Protein AF-A0ABD1EI54-F1 (afdb_monomer)

Radius of gyration: 34.81 Å; Cα contacts (8 Å, |Δi|>4): 728; chains: 1; bounding box: 84×80×94 Å

Sequence (709 aa):
MENNLILDKIFELINTTSKLADLDFRTILNAIIKLLNEQHARDSKSCKNILHILTKVFTSLNQADESLFSKALNLICKDGTPFSVKPILTNLHSLYLKLTGRTASQVAIMKIFFKMAMHPDQSASVFVEHLYHSVLYSTELDGKTYGSEKYSNVLFTDEFDYDLLVLKWKKLIKYQHVSHVINNYQHREPGHSILLNSLLNYVQYKEYEALTSYITANIAHICMCDFSYHILDSYKRILQNRTDFPQADLRKFRIIHTNLWNMLIKQLCPVSCVKSFLELVRILRNILGLPNDDAHKENLLTYVSECAYRSLRQNHISVGSIMHLTELCVTFKKLPPNQIILYFEQILEQPENITLLQAQYQETLIQLISFFGTIAMLDRQKIPVAIKLFDKALTASDVTVQITTIKIYYSFCTEIIQEFDEIIKFCFRHITGDHLVLTRVCLTILEELIHNNYVLLNAEDFIRFIRHLASSSLHIFMRHLLNERFLISNKHDVGRFYVTTLVYMSGYQKLDNYPITGEFFKNINDHPNELMNLLFNAVQVKTKFNILKEICLILDLFVQGKCTLDDDFFVLFHYFLYTFKVMSEKMAFTYKESFYNQVIRSIDKQIFSKDPKYKGLSIYGDYDSDVKQCTMSLLTLVSFIQEQEEGHLIAVLDTVICWIDHIKPELIHYIQYENCKDFQLPLKKLNQIYQTNKQQLEEFLNNCKRTTI

Solvent-accessible surface area (backbone atoms only — not comparable to full-atom values): 39943 Å² total; per-residue (Å²): 136,79,87,54,66,64,58,52,50,51,52,52,58,48,60,75,65,76,56,89,88,71,76,54,66,66,54,57,53,51,52,52,40,47,49,43,73,72,80,40,52,84,41,66,70,58,37,53,54,51,50,53,52,50,52,56,54,57,76,72,48,97,77,73,68,48,69,61,49,32,52,41,55,51,48,59,52,64,75,58,48,31,70,69,47,55,87,47,44,70,60,53,51,54,47,43,62,74,36,68,91,41,65,66,48,33,50,44,53,48,52,51,48,51,52,30,34,68,41,93,53,80,52,8,53,60,38,43,52,49,53,54,49,41,46,68,39,64,47,77,55,97,93,41,81,43,57,19,59,74,41,22,53,62,49,70,32,94,93,41,73,42,66,67,51,52,60,72,40,57,86,74,67,49,71,70,55,56,52,51,48,60,77,70,58,47,93,88,41,62,19,52,27,52,49,53,34,57,54,52,76,78,39,95,52,57,86,46,66,69,58,51,54,50,45,64,76,39,42,75,61,46,46,54,38,76,60,31,35,33,48,41,47,37,48,42,52,25,55,69,63,47,92,83,80,62,76,78,53,53,56,54,47,50,53,47,42,54,49,50,53,51,31,60,70,67,63,53,43,36,64,85,25,51,61,37,49,54,55,36,39,55,52,44,34,62,75,68,69,54,78,86,56,64,68,58,53,51,49,44,48,49,51,39,46,51,48,30,49,49,25,65,72,67,73,47,76,60,90,53,36,49,50,43,41,36,52,48,28,64,72,65,72,44,83,69,64,65,69,58,55,53,49,54,51,53,48,64,66,37,68,68,51,42,51,44,26,48,74,75,35,46,70,60,44,54,35,52,52,53,32,37,47,51,48,18,73,77,35,70,88,38,40,68,59,28,51,58,48,42,59,57,42,53,69,32,88,43,64,68,52,27,51,51,37,53,52,52,49,50,52,46,20,72,76,73,70,73,66,52,68,69,59,52,54,52,25,67,64,40,47,76,51,87,56,64,70,54,22,52,52,28,49,52,52,49,52,52,35,40,73,71,64,78,45,83,74,51,67,65,58,45,44,68,64,55,53,42,38,16,31,89,91,38,22,72,59,40,54,52,60,35,67,75,49,46,45,75,74,41,30,67,57,51,49,72,37,43,67,55,45,47,38,63,73,29,66,41,70,86,44,86,92,49,79,76,89,72,89,85,75,87,82,85,62,80,35,56,67,60,38,51,46,55,55,58,67,49,34,55,71,71,48,50,50,52,50,48,48,56,49,35,55,55,51,51,34,45,75,68,67,72,55,85,85,51,73,34,45,54,49,32,50,52,53,53,45,48,52,52,25,51,76,43,70,63,70,67,88,79,67,56,82,62,49,64,57,49,49,52,50,35,51,70,62,50,36,74,39,92,58,77,91,48,78,82,49,65,85,56,69,95,43,47,70,57,54,52,50,45,50,52,44,48,48,48,44,50,57,47,26,66,76,75,45,63,93,53,33,56,65,47,48,54,34,48,52,47,41,50,59,59,48,39,56,45,51,28,36,39,41,67,73,68,63,47,63,80,56,56,64,48,55,54,49,52,48,54,54,43,70,76,43,44,66,61,44,54,52,52,56,58,53,56,63,65,75,75,115

Structure (mmCIF, N/CA/C/O backbone):
data_AF-A0ABD1EI54-F1
#
_entry.id   AF-A0ABD1EI54-F1
#
loop_
_atom_site.group_PDB
_atom_site.id
_atom_site.type_symbol
_atom_site.label_atom_id
_atom_site.label_alt_id
_atom_site.label_comp_id
_atom_site.label_asym_id
_atom_site.label_entity_id
_atom_site.label_seq_id
_atom_site.pdbx_PDB_ins_code
_atom_site.Cartn_x
_atom_site.Cartn_y
_atom_site.Cartn_z
_atom_site.occupancy
_atom_site.B_iso_or_equiv
_atom_site.auth_seq_id
_atom_site.auth_comp_id
_atom_site.auth_asym_id
_atom_site.auth_atom_id
_atom_site.pdbx_PDB_model_num
ATOM 1 N N . MET A 1 1 ? 0.433 54.120 8.344 1.00 29.95 1 MET A N 1
ATOM 2 C CA . MET A 1 1 ? 0.928 52.993 9.159 1.00 29.95 1 MET A CA 1
ATOM 3 C C . MET A 1 1 ? -0.268 52.469 9.927 1.00 29.95 1 MET A C 1
ATOM 5 O O . MET A 1 1 ? -0.686 53.112 10.875 1.00 29.95 1 MET A O 1
ATOM 9 N N . GLU A 1 2 ? -0.914 51.421 9.423 1.00 31.06 2 GLU A N 1
ATOM 10 C CA . GLU A 1 2 ? -2.077 50.812 10.081 1.00 31.06 2 GLU A CA 1
ATOM 11 C C . GLU A 1 2 ? -1.593 49.787 11.114 1.00 31.06 2 GLU A C 1
ATOM 13 O O . GLU A 1 2 ? -0.682 49.011 10.815 1.00 31.06 2 GLU A O 1
ATOM 18 N N . ASN A 1 3 ? -2.189 49.799 12.312 1.00 39.50 3 ASN A N 1
ATOM 19 C CA . ASN A 1 3 ? -1.912 48.858 13.401 1.00 39.50 3 ASN A CA 1
ATOM 20 C C . ASN A 1 3 ? -2.059 47.415 12.905 1.00 39.50 3 ASN A C 1
ATOM 22 O O . ASN A 1 3 ? -3.165 46.933 12.645 1.00 39.50 3 ASN A O 1
ATOM 26 N N . ASN A 1 4 ? -0.935 46.719 12.754 1.00 48.03 4 ASN A N 1
ATOM 27 C CA . ASN A 1 4 ? -0.930 45.319 12.371 1.00 48.03 4 ASN A CA 1
ATOM 28 C C . ASN A 1 4 ? -1.078 44.485 13.647 1.00 48.03 4 ASN A C 1
ATOM 30 O O . ASN A 1 4 ? -0.087 44.060 14.230 1.00 48.03 4 ASN A O 1
ATOM 34 N N . LEU A 1 5 ? -2.331 44.241 14.046 1.00 50.09 5 LEU A N 1
ATOM 35 C CA . LEU A 1 5 ? -2.750 43.440 15.212 1.00 50.09 5 LEU A CA 1
ATOM 36 C C . LEU A 1 5 ? -1.990 42.112 15.385 1.00 50.09 5 LEU A C 1
ATOM 38 O O . LEU A 1 5 ? -1.907 41.578 16.486 1.00 50.09 5 LEU A O 1
ATOM 42 N N . ILE A 1 6 ? -1.450 41.557 14.299 1.00 49.84 6 ILE A N 1
ATOM 43 C CA . ILE A 1 6 ? -0.663 40.323 14.308 1.00 49.84 6 ILE A CA 1
ATOM 44 C C . ILE A 1 6 ? 0.765 40.580 14.799 1.00 49.84 6 ILE A C 1
ATOM 46 O O . ILE A 1 6 ? 1.277 39.788 15.580 1.00 49.84 6 ILE A O 1
ATOM 50 N N . LEU A 1 7 ? 1.399 41.680 14.377 1.00 53.28 7 LEU A N 1
ATOM 51 C CA . LEU A 1 7 ? 2.693 42.102 14.919 1.00 53.28 7 LEU A CA 1
ATOM 52 C C . LEU A 1 7 ? 2.553 42.440 16.401 1.00 53.28 7 LEU A C 1
ATOM 54 O O . LEU A 1 7 ? 3.364 41.965 17.186 1.00 53.28 7 LEU A O 1
ATOM 58 N N . ASP A 1 8 ? 1.492 43.150 16.787 1.00 53.66 8 ASP A N 1
ATOM 59 C CA . ASP A 1 8 ? 1.235 43.487 18.190 1.00 53.66 8 ASP A CA 1
ATOM 60 C C . ASP A 1 8 ? 1.046 42.224 19.045 1.00 53.66 8 ASP A C 1
ATOM 62 O O . ASP A 1 8 ? 1.698 42.092 20.074 1.00 53.66 8 ASP A O 1
ATOM 66 N N . LYS A 1 9 ? 0.277 41.229 18.573 1.00 51.72 9 LYS A N 1
ATOM 67 C CA . LYS A 1 9 ? 0.143 39.921 19.247 1.00 51.72 9 LYS A CA 1
ATOM 68 C C . LYS A 1 9 ? 1.442 39.114 19.284 1.00 51.72 9 LYS A C 1
ATOM 70 O O . LYS A 1 9 ? 1.701 38.434 20.273 1.00 51.72 9 LYS A O 1
ATOM 75 N N . ILE A 1 10 ? 2.256 39.152 18.225 1.00 53.81 10 ILE A N 1
ATOM 76 C CA . ILE A 1 10 ? 3.578 38.504 18.207 1.00 53.81 10 ILE A CA 1
ATOM 77 C C . ILE A 1 10 ? 4.484 39.167 19.251 1.00 53.81 10 ILE A C 1
ATOM 79 O O . ILE A 1 10 ? 5.118 38.461 20.029 1.00 53.81 10 ILE A O 1
ATOM 83 N N . PHE A 1 11 ? 4.502 40.499 19.326 1.00 52.19 11 PHE A N 1
ATOM 84 C CA . PHE A 1 11 ? 5.263 41.241 20.332 1.00 52.19 11 PHE A CA 1
ATOM 85 C C . PHE A 1 11 ? 4.722 41.044 21.754 1.00 52.19 11 PHE A C 1
ATOM 87 O O . PHE A 1 11 ? 5.509 40.958 22.688 1.00 52.19 11 PHE A O 1
ATOM 94 N N . GLU A 1 12 ? 3.412 40.894 21.936 1.00 53.75 12 GLU A N 1
ATOM 95 C CA . GLU A 1 12 ? 2.778 40.606 23.228 1.00 53.75 12 GLU A CA 1
ATOM 96 C C . GLU A 1 12 ? 3.109 39.185 23.733 1.00 53.75 12 GLU A C 1
ATOM 98 O O . GLU A 1 12 ? 3.439 38.994 24.907 1.00 53.75 12 GLU A O 1
ATOM 103 N N . LEU A 1 13 ? 3.134 38.194 22.830 1.00 50.53 13 LEU A N 1
ATOM 104 C CA . LEU A 1 13 ? 3.610 36.829 23.101 1.00 50.53 13 LEU A CA 1
ATOM 105 C C . LEU A 1 13 ? 5.122 36.769 23.373 1.00 50.53 13 LEU A C 1
ATOM 107 O O . LEU A 1 13 ? 5.574 35.988 24.206 1.00 50.53 13 LEU A O 1
ATOM 111 N N . ILE A 1 14 ? 5.913 37.611 22.706 1.00 50.38 14 ILE A N 1
ATOM 112 C CA . ILE A 1 14 ? 7.349 37.762 22.980 1.00 50.38 14 ILE A CA 1
ATOM 113 C C . ILE A 1 14 ? 7.562 38.408 24.358 1.00 50.38 14 ILE A C 1
ATOM 115 O O . ILE A 1 14 ? 8.369 37.921 25.152 1.00 50.38 14 ILE A O 1
ATOM 119 N N . ASN A 1 15 ? 6.783 39.440 24.690 1.00 45.88 15 ASN A N 1
ATOM 120 C CA . ASN A 1 15 ? 6.843 40.141 25.974 1.00 45.88 15 ASN A CA 1
ATOM 121 C C . ASN A 1 15 ? 6.469 39.247 27.161 1.00 45.88 15 ASN A C 1
ATOM 123 O O . ASN A 1 15 ? 7.039 39.401 28.236 1.00 45.88 15 ASN A O 1
ATOM 127 N N . THR A 1 16 ? 5.577 38.271 26.977 1.00 48.81 16 THR A N 1
ATOM 128 C CA . THR A 1 16 ? 5.234 37.293 28.027 1.00 48.81 16 THR A CA 1
ATOM 129 C C . THR A 1 16 ? 6.345 36.272 28.298 1.00 48.81 16 THR A C 1
ATOM 131 O O . THR A 1 16 ? 6.349 35.652 29.358 1.00 48.81 16 THR A O 1
ATOM 134 N N . THR A 1 17 ? 7.315 36.114 27.388 1.00 50.97 17 THR A N 1
ATOM 135 C CA . THR A 1 17 ? 8.450 35.177 27.543 1.00 50.97 17 THR A CA 1
ATOM 136 C C . THR A 1 17 ? 9.728 35.799 28.129 1.00 50.97 17 THR A C 1
ATOM 138 O O . THR A 1 17 ? 10.689 35.077 28.394 1.00 50.97 17 THR A O 1
ATOM 141 N N . SER A 1 18 ? 9.743 37.112 28.391 1.00 39.44 18 SER A N 1
ATOM 142 C CA . SER A 1 18 ? 10.774 37.825 29.172 1.00 39.44 18 SER A CA 1
ATOM 143 C C . SER A 1 18 ? 12.242 37.599 28.759 1.00 39.44 18 SER A C 1
ATOM 145 O O . SER A 1 18 ? 13.125 37.545 29.616 1.00 39.44 18 SER A O 1
ATOM 147 N N . LYS A 1 19 ? 12.548 37.497 27.458 1.00 40.81 19 LYS A N 1
ATOM 148 C CA . LYS A 1 19 ? 13.931 37.513 26.935 1.00 40.81 19 LYS A CA 1
ATOM 149 C C . LYS A 1 19 ? 14.010 38.330 25.647 1.00 40.81 19 LYS A C 1
ATOM 151 O O . LYS A 1 19 ? 13.779 37.816 24.561 1.00 40.81 19 LYS A O 1
ATOM 156 N N . LEU A 1 20 ? 14.330 39.617 25.780 1.00 40.66 20 LEU A N 1
ATOM 157 C CA . LEU A 1 20 ? 14.353 40.577 24.666 1.00 40.66 20 LEU A CA 1
ATOM 158 C C . LEU A 1 20 ? 15.767 40.946 24.181 1.00 40.66 20 LEU A C 1
ATOM 160 O O . LEU A 1 20 ? 15.897 41.784 23.297 1.00 40.66 20 LEU A O 1
ATOM 164 N N . ALA A 1 21 ? 16.817 40.310 24.712 1.00 38.44 21 ALA A N 1
ATOM 165 C CA . ALA A 1 21 ? 18.198 40.555 24.279 1.00 38.44 21 ALA A CA 1
ATOM 166 C C . ALA A 1 21 ? 18.764 39.488 23.318 1.00 38.44 21 ALA A C 1
ATOM 168 O O . ALA A 1 21 ? 19.710 39.792 22.607 1.00 38.44 21 ALA A O 1
ATOM 169 N N . ASP A 1 22 ? 18.145 38.304 23.223 1.00 43.97 22 ASP A N 1
ATOM 170 C CA . ASP A 1 22 ? 18.532 37.221 22.302 1.00 43.97 22 ASP A CA 1
ATOM 171 C C . ASP A 1 22 ? 17.271 36.514 21.776 1.00 43.97 22 ASP A C 1
ATOM 173 O O . ASP A 1 22 ? 16.883 35.438 22.239 1.00 43.97 22 ASP A O 1
ATOM 177 N N . LEU A 1 23 ? 16.557 37.149 20.844 1.00 49.19 23 LEU A N 1
ATOM 178 C CA . LEU A 1 23 ? 15.398 36.529 20.200 1.00 49.19 23 LEU A CA 1
ATOM 179 C C . LEU A 1 23 ? 15.865 35.423 19.242 1.00 49.19 23 LEU A C 1
ATOM 181 O O . LEU A 1 23 ? 16.163 35.680 18.077 1.00 49.19 23 LEU A O 1
ATOM 185 N N . ASP A 1 24 ? 15.898 34.181 19.733 1.00 56.09 24 ASP A N 1
ATOM 186 C CA . ASP A 1 24 ? 16.054 33.000 18.883 1.00 56.09 24 ASP A CA 1
ATOM 187 C C . ASP A 1 24 ? 14.876 32.942 17.899 1.00 56.09 24 ASP A C 1
ATOM 189 O O . ASP A 1 24 ? 13.705 32.879 18.294 1.00 56.09 24 ASP A O 1
ATOM 193 N N . PHE A 1 25 ? 15.187 32.957 16.604 1.00 59.09 25 PHE A N 1
ATOM 194 C CA . PHE A 1 25 ? 14.232 32.876 15.504 1.00 59.09 25 PHE A CA 1
ATOM 195 C C . PHE A 1 25 ? 13.281 31.673 15.627 1.00 59.09 25 PHE A C 1
ATOM 197 O O . PHE A 1 25 ? 12.112 31.743 15.230 1.00 59.09 25 PHE A O 1
ATOM 204 N N . ARG A 1 26 ? 13.743 30.596 16.272 1.00 60.56 26 ARG A N 1
ATOM 205 C CA . ARG A 1 26 ? 12.927 29.433 16.630 1.00 60.56 26 ARG A CA 1
ATOM 206 C C . ARG A 1 26 ? 11.705 29.809 17.474 1.00 60.56 26 ARG A C 1
ATOM 208 O O . ARG A 1 26 ? 10.619 29.271 17.267 1.00 60.56 26 ARG A O 1
ATOM 215 N N . THR A 1 27 ? 11.856 30.768 18.383 1.00 63.72 27 THR A N 1
ATOM 216 C CA . THR A 1 27 ? 10.792 31.269 19.267 1.00 63.72 27 THR A CA 1
ATOM 217 C C . THR A 1 27 ? 9.736 32.045 18.483 1.00 63.72 27 THR A C 1
ATOM 219 O O . THR A 1 27 ? 8.543 31.845 18.707 1.00 63.72 27 THR A O 1
ATOM 222 N N . ILE A 1 28 ? 10.150 32.851 17.499 1.00 64.44 28 ILE A N 1
ATOM 223 C CA . ILE A 1 28 ? 9.237 33.587 16.608 1.00 64.44 28 ILE A CA 1
ATOM 224 C C . ILE A 1 28 ? 8.425 32.607 15.752 1.00 64.44 28 ILE A C 1
ATOM 226 O O . ILE A 1 28 ? 7.206 32.741 15.646 1.00 64.44 28 ILE A O 1
ATOM 230 N N . LEU A 1 29 ? 9.067 31.581 15.185 1.00 65.62 29 LEU A N 1
ATOM 231 C CA . LEU A 1 29 ? 8.363 30.552 14.416 1.00 65.62 29 LEU A CA 1
ATOM 232 C C . LEU A 1 29 ? 7.397 29.738 15.266 1.00 65.62 29 LEU A C 1
ATOM 234 O O . LEU A 1 29 ? 6.267 29.509 14.841 1.00 65.62 29 LEU A O 1
ATOM 238 N N . ASN A 1 30 ? 7.799 29.351 16.475 1.00 67.88 30 ASN A N 1
ATOM 239 C CA . ASN A 1 30 ? 6.918 28.656 17.407 1.00 67.88 30 ASN A CA 1
ATOM 240 C C . ASN A 1 30 ? 5.717 29.521 17.815 1.00 67.88 30 ASN A C 1
ATOM 242 O O . ASN A 1 30 ? 4.599 29.011 17.858 1.00 67.88 30 ASN A O 1
ATOM 246 N N . ALA A 1 31 ? 5.914 30.824 18.040 1.00 66.06 31 ALA A N 1
ATOM 247 C CA . ALA A 1 31 ? 4.827 31.759 18.326 1.00 66.06 31 ALA A CA 1
ATOM 248 C C . ALA A 1 31 ? 3.858 31.890 17.138 1.00 66.06 31 ALA A C 1
ATOM 250 O O . ALA A 1 31 ? 2.645 31.840 17.325 1.00 66.06 31 ALA A O 1
ATOM 251 N N . ILE A 1 32 ? 4.373 31.972 15.907 1.00 67.50 32 ILE A N 1
ATOM 252 C CA . ILE A 1 32 ? 3.544 32.021 14.693 1.00 67.50 32 ILE A CA 1
ATOM 253 C C . ILE A 1 32 ? 2.784 30.703 14.486 1.00 67.50 32 ILE A C 1
ATOM 255 O O . ILE A 1 32 ? 1.589 30.727 14.204 1.00 67.50 32 ILE A O 1
ATOM 259 N N . ILE A 1 33 ? 3.434 29.552 14.676 1.00 68.94 33 ILE A N 1
ATOM 260 C CA . ILE A 1 33 ? 2.795 28.227 14.609 1.00 68.94 33 ILE A CA 1
ATOM 261 C C . ILE A 1 33 ? 1.681 28.111 15.655 1.00 68.94 33 ILE A C 1
ATOM 263 O O . ILE A 1 33 ? 0.596 27.626 15.339 1.00 68.94 33 ILE A O 1
ATOM 267 N N . LYS A 1 34 ? 1.923 28.580 16.883 1.00 68.38 34 LYS A N 1
ATOM 268 C CA . LYS A 1 34 ? 0.927 28.598 17.960 1.00 68.38 34 LYS A CA 1
ATOM 269 C C . LYS A 1 34 ? -0.267 29.493 17.604 1.00 68.38 34 LYS A C 1
ATOM 271 O O . LYS A 1 34 ? -1.403 29.038 17.679 1.00 68.38 34 LYS A O 1
ATOM 276 N N . LEU A 1 35 ? -0.021 30.705 17.100 1.00 64.44 35 LEU A N 1
ATOM 277 C CA . LEU A 1 35 ? -1.067 31.629 16.636 1.00 64.44 35 LEU A CA 1
ATOM 278 C C . LEU A 1 35 ? -1.902 31.057 15.476 1.00 64.44 35 LEU A C 1
ATOM 280 O O . LEU A 1 35 ? -3.123 31.239 15.436 1.00 64.44 35 LEU A O 1
ATOM 284 N N . LEU A 1 36 ? -1.258 30.354 14.541 1.00 64.19 36 LEU A N 1
ATOM 285 C CA . LEU A 1 36 ? -1.931 29.677 13.430 1.00 64.19 36 LEU A CA 1
ATOM 286 C C . LEU A 1 36 ? -2.782 28.491 13.908 1.00 64.19 36 LEU A C 1
ATOM 288 O O . LEU A 1 36 ? -3.868 28.282 13.370 1.00 64.19 36 LEU A O 1
ATOM 292 N N . ASN A 1 37 ? -2.327 27.753 14.926 1.00 63.50 37 ASN A N 1
ATOM 293 C CA . ASN A 1 37 ? -3.060 26.628 15.512 1.00 63.50 37 ASN A CA 1
ATOM 294 C C . ASN A 1 37 ? -4.265 27.057 16.363 1.00 63.50 37 ASN A C 1
ATOM 296 O O . ASN A 1 37 ? -5.268 26.348 16.373 1.00 63.50 37 ASN A O 1
ATOM 300 N N . GLU A 1 38 ? -4.176 28.177 17.085 1.00 55.31 38 GLU A N 1
ATOM 301 C CA . GLU A 1 38 ? -5.147 28.502 18.138 1.00 55.31 38 GLU A CA 1
ATOM 302 C C . GLU A 1 38 ? -6.357 29.324 17.654 1.00 55.31 38 GLU A C 1
ATOM 304 O O . GLU A 1 38 ? -7.447 29.117 18.183 1.00 55.31 38 GLU A O 1
ATOM 309 N N . GLN A 1 39 ? -6.235 30.235 16.667 1.00 53.94 39 GLN A N 1
ATOM 310 C CA . GLN A 1 39 ? -7.359 31.143 16.325 1.00 53.94 39 GLN A CA 1
ATOM 311 C C . GLN A 1 39 ? -7.480 31.627 14.861 1.00 53.94 39 GLN A C 1
ATOM 313 O O . GLN A 1 39 ? -8.539 32.141 14.501 1.00 53.94 39 GLN A O 1
ATOM 318 N N . HIS A 1 40 ? -6.464 31.490 13.995 1.00 50.41 40 HIS A N 1
ATOM 319 C CA . HIS A 1 40 ? -6.407 32.284 12.746 1.00 50.41 40 HIS A CA 1
ATOM 320 C C . HIS A 1 40 ? -6.311 31.512 11.415 1.00 50.41 40 HIS A C 1
ATOM 322 O O . HIS A 1 40 ? -6.346 32.149 10.363 1.00 50.41 40 HIS A O 1
ATOM 328 N N . ALA A 1 41 ? -6.285 30.174 11.413 1.00 48.75 41 ALA A N 1
ATOM 329 C CA . ALA A 1 41 ? -6.205 29.370 10.179 1.00 48.75 41 ALA A CA 1
ATOM 330 C C . ALA A 1 41 ? -7.382 29.566 9.190 1.00 48.75 41 ALA A C 1
ATOM 332 O O . ALA A 1 41 ? -7.276 29.195 8.024 1.00 48.75 41 ALA A O 1
ATOM 333 N N . ARG A 1 42 ? -8.499 30.168 9.630 1.00 48.69 42 ARG A N 1
ATOM 334 C CA . ARG A 1 42 ? -9.724 30.350 8.826 1.00 48.69 42 ARG A CA 1
ATOM 335 C C . ARG A 1 42 ? -9.906 31.749 8.226 1.00 48.69 42 ARG A C 1
ATOM 337 O O . ARG A 1 42 ? -10.824 31.939 7.433 1.00 48.69 42 ARG A O 1
ATOM 344 N N . ASP A 1 43 ? -9.063 32.724 8.576 1.00 60.69 43 ASP A N 1
ATOM 345 C CA . ASP A 1 43 ? -9.151 34.084 8.027 1.00 60.69 43 ASP A CA 1
ATOM 346 C C . ASP A 1 43 ? -8.095 34.320 6.935 1.00 60.69 43 ASP A C 1
ATOM 348 O O . ASP A 1 43 ? -6.897 34.476 7.200 1.00 60.69 43 ASP A O 1
ATOM 352 N N . SER A 1 44 ? -8.566 34.387 5.687 1.00 55.62 44 SER A N 1
ATOM 353 C CA . SER A 1 44 ? -7.738 34.602 4.494 1.00 55.62 44 SER A CA 1
ATOM 354 C C . SER A 1 44 ? -6.913 35.897 4.535 1.00 55.62 44 SER A C 1
ATOM 356 O O . SER A 1 44 ? -5.804 35.924 3.996 1.00 55.62 44 SER A O 1
ATOM 358 N N . LYS A 1 45 ? -7.395 36.961 5.200 1.00 59.88 45 LYS A N 1
ATOM 359 C CA . LYS A 1 45 ? -6.686 38.251 5.287 1.00 59.88 45 LYS A CA 1
ATOM 360 C C . LYS A 1 45 ? -5.521 38.177 6.278 1.00 59.88 45 LYS A C 1
ATOM 362 O O . LYS A 1 45 ? -4.422 38.645 5.972 1.00 59.88 45 LYS A O 1
ATOM 367 N N . SER A 1 46 ? -5.733 37.517 7.415 1.00 61.12 46 SER A N 1
ATOM 368 C CA . SER A 1 46 ? -4.709 37.277 8.439 1.00 61.12 46 SER A CA 1
ATOM 369 C C . SER A 1 46 ? -3.605 36.328 7.952 1.00 61.12 46 SER A C 1
ATOM 371 O O . SER A 1 46 ? -2.421 36.632 8.114 1.00 61.12 46 SER A O 1
ATOM 373 N N . CYS A 1 47 ? -3.960 35.246 7.249 1.00 59.16 47 CYS A N 1
ATOM 374 C CA . CYS A 1 47 ? -2.991 34.319 6.646 1.00 59.16 47 CYS A CA 1
ATOM 375 C C . CYS A 1 47 ? -2.083 35.006 5.608 1.00 59.16 47 CYS A C 1
ATOM 377 O O . CYS A 1 47 ? -0.886 34.726 5.541 1.00 59.16 47 CYS A O 1
ATOM 379 N N . LYS A 1 48 ? -2.628 35.964 4.843 1.00 59.31 48 LYS A N 1
ATOM 380 C CA . LYS A 1 48 ? -1.887 36.756 3.848 1.00 59.31 48 LYS A CA 1
ATOM 381 C C . LYS A 1 48 ? -0.788 37.615 4.482 1.00 59.31 48 LYS A C 1
ATOM 383 O O . LYS A 1 48 ? 0.339 37.656 3.986 1.00 59.31 48 LYS A O 1
ATOM 388 N N . ASN A 1 49 ? -1.113 38.274 5.593 1.00 63.28 49 ASN A N 1
ATOM 389 C CA . ASN A 1 49 ? -0.176 39.115 6.338 1.00 63.28 49 ASN A CA 1
ATOM 390 C C . ASN A 1 49 ? 0.893 38.273 7.049 1.00 63.28 49 ASN A C 1
ATOM 392 O O . ASN A 1 49 ? 2.072 38.621 6.995 1.00 63.28 49 ASN A O 1
ATOM 396 N N . ILE A 1 50 ? 0.504 37.134 7.636 1.00 65.31 50 ILE A N 1
ATOM 397 C CA . ILE A 1 50 ? 1.431 36.179 8.264 1.00 65.31 50 ILE A CA 1
ATOM 398 C C . ILE A 1 50 ? 2.420 35.626 7.232 1.00 65.31 50 ILE A C 1
ATOM 400 O O . ILE A 1 50 ? 3.623 35.607 7.485 1.00 65.31 50 ILE A O 1
ATOM 404 N N . LEU A 1 51 ? 1.951 35.254 6.038 1.00 63.50 51 LEU A N 1
ATOM 405 C CA . LEU A 1 51 ? 2.831 34.775 4.975 1.00 63.50 51 LEU A CA 1
ATOM 406 C C . LEU A 1 51 ? 3.798 35.857 4.477 1.00 63.50 51 LEU A C 1
ATOM 408 O O . LEU A 1 51 ? 4.957 35.550 4.208 1.00 63.50 51 LEU A O 1
ATOM 412 N N . HIS A 1 52 ? 3.361 37.116 4.366 1.00 61.84 52 HIS A N 1
ATOM 413 C CA . HIS A 1 52 ? 4.252 38.220 3.989 1.00 61.84 52 HIS A CA 1
ATOM 414 C C . HIS A 1 52 ? 5.365 38.436 5.026 1.00 61.84 52 HIS A C 1
ATOM 416 O O . HIS A 1 52 ? 6.526 38.611 4.652 1.00 61.84 52 HIS A O 1
ATOM 422 N N . ILE A 1 53 ? 5.021 38.373 6.319 1.00 62.47 53 ILE A N 1
ATOM 423 C CA . ILE A 1 53 ? 5.982 38.467 7.426 1.00 62.47 53 ILE A CA 1
ATOM 424 C C . ILE A 1 53 ? 6.970 37.300 7.360 1.00 62.47 53 ILE A C 1
ATOM 426 O O . ILE A 1 53 ? 8.175 37.532 7.322 1.00 62.47 53 ILE A O 1
ATOM 430 N N . LEU A 1 54 ? 6.483 36.061 7.247 1.00 65.56 54 LEU A N 1
ATOM 431 C CA . LEU A 1 54 ? 7.344 34.882 7.139 1.00 65.56 54 LEU A CA 1
ATOM 432 C C . LEU A 1 54 ? 8.263 34.969 5.918 1.00 65.56 54 LEU A C 1
ATOM 434 O O . LEU A 1 54 ? 9.463 34.771 6.054 1.00 65.56 54 LEU A O 1
ATOM 438 N N . THR A 1 55 ? 7.739 35.350 4.750 1.00 60.19 55 THR A N 1
ATOM 439 C CA . THR A 1 55 ? 8.532 35.494 3.517 1.00 60.19 55 THR A CA 1
ATOM 440 C C . THR A 1 55 ? 9.715 36.441 3.726 1.00 60.19 55 THR A C 1
ATOM 442 O O . THR A 1 55 ? 10.841 36.070 3.408 1.00 60.19 55 THR A O 1
ATOM 445 N N . LYS A 1 56 ? 9.487 37.628 4.310 1.00 60.38 56 LYS A N 1
ATOM 446 C CA . LYS A 1 56 ? 10.563 38.591 4.595 1.00 60.38 56 LYS A CA 1
ATOM 447 C C . LYS A 1 56 ? 11.583 38.035 5.577 1.00 60.38 56 LYS A C 1
ATOM 449 O O . LYS A 1 56 ? 12.780 38.131 5.327 1.00 60.38 56 LYS A O 1
ATOM 454 N N . VAL A 1 57 ? 11.111 37.430 6.663 1.00 61.75 57 VAL A N 1
ATOM 455 C CA . VAL A 1 57 ? 11.996 36.913 7.704 1.00 61.75 57 VAL A CA 1
ATOM 456 C C . VAL A 1 57 ? 12.871 35.771 7.169 1.00 61.75 57 VAL A C 1
ATOM 458 O O . VAL A 1 57 ? 14.076 35.764 7.398 1.00 61.75 57 VAL A O 1
ATOM 461 N N . PHE A 1 58 ? 12.320 34.858 6.368 1.00 60.91 58 PHE A N 1
ATOM 462 C CA . PHE A 1 58 ? 13.080 33.731 5.820 1.00 60.91 58 PHE A CA 1
ATOM 463 C C . PHE A 1 58 ? 14.068 34.113 4.721 1.00 60.91 58 PHE A C 1
ATOM 465 O O . PHE A 1 58 ? 15.131 33.499 4.637 1.00 60.91 58 PHE A O 1
ATOM 472 N N . THR A 1 59 ? 13.766 35.127 3.903 1.00 56.91 59 THR A N 1
ATOM 473 C CA . THR A 1 59 ? 14.731 35.633 2.911 1.00 56.91 59 THR A CA 1
ATOM 474 C C . THR A 1 59 ? 15.934 36.331 3.543 1.00 56.91 59 THR A C 1
ATOM 476 O O . THR A 1 59 ? 16.953 36.490 2.879 1.00 56.91 59 THR A O 1
ATOM 479 N N . SER A 1 60 ? 15.833 36.734 4.812 1.00 54.03 60 SER A N 1
ATOM 480 C CA . SER A 1 60 ? 16.889 37.439 5.544 1.00 54.03 60 SER A CA 1
ATOM 481 C C . SER A 1 60 ? 17.755 36.526 6.423 1.00 54.03 60 SER A C 1
ATOM 483 O O . SER A 1 60 ? 18.702 37.011 7.035 1.00 54.03 60 SER A O 1
ATOM 485 N N . LEU A 1 61 ? 17.460 35.221 6.497 1.00 55.66 61 LEU A N 1
ATOM 486 C CA . LEU A 1 61 ? 18.134 34.285 7.402 1.00 55.66 61 LEU A CA 1
ATOM 487 C C . LEU A 1 61 ? 18.955 33.238 6.648 1.00 55.66 61 LEU A C 1
ATOM 489 O O . LEU A 1 61 ? 18.421 32.456 5.857 1.00 55.66 61 LEU A O 1
ATOM 493 N N . ASN A 1 62 ? 20.254 33.167 6.955 1.00 50.75 62 ASN A N 1
ATOM 494 C CA . ASN A 1 62 ? 21.193 32.215 6.349 1.00 50.75 62 ASN A CA 1
ATOM 495 C C . ASN A 1 62 ? 21.090 30.787 6.924 1.00 50.75 62 ASN A C 1
ATOM 497 O O . ASN A 1 62 ? 21.404 29.838 6.208 1.00 50.75 62 ASN A O 1
ATOM 501 N N . GLN A 1 63 ? 20.581 30.615 8.150 1.00 56.31 63 GLN A N 1
ATOM 502 C CA . GLN A 1 63 ? 20.317 29.318 8.789 1.00 56.31 63 GLN A CA 1
ATOM 503 C C . GLN A 1 63 ? 18.914 29.343 9.412 1.00 56.31 63 GLN A C 1
ATOM 505 O O . GLN A 1 63 ? 18.643 30.164 10.283 1.00 56.31 63 GLN A O 1
ATOM 510 N N . ALA A 1 64 ? 18.008 28.486 8.941 1.00 60.34 64 ALA A N 1
ATOM 511 C CA . ALA A 1 64 ? 16.639 28.388 9.445 1.00 60.34 64 ALA A CA 1
ATOM 512 C C . ALA A 1 64 ? 16.286 26.918 9.708 1.00 60.34 64 ALA A C 1
ATOM 514 O O . ALA A 1 64 ? 16.697 26.046 8.947 1.00 60.34 64 ALA A O 1
ATOM 515 N N . ASP A 1 65 ? 15.513 26.656 10.765 1.00 67.00 65 ASP A N 1
ATOM 516 C CA . ASP A 1 65 ? 14.976 25.325 11.066 1.00 67.00 65 ASP A CA 1
ATOM 517 C C . ASP A 1 65 ? 13.912 24.952 10.015 1.00 67.00 65 ASP A C 1
ATOM 519 O O . ASP A 1 65 ? 12.769 25.424 10.055 1.00 67.00 65 ASP A O 1
ATOM 523 N N . GLU A 1 66 ? 14.308 24.131 9.036 1.00 68.06 66 GLU A N 1
ATOM 524 C CA . GLU A 1 66 ? 13.461 23.740 7.901 1.00 68.06 66 GLU A CA 1
ATOM 525 C C . GLU A 1 66 ? 12.183 23.003 8.344 1.00 68.06 66 GLU A C 1
ATOM 527 O O . GLU A 1 66 ? 11.148 23.097 7.675 1.00 68.06 66 GLU A O 1
ATOM 532 N N . SER A 1 67 ? 12.214 22.325 9.498 1.00 70.88 67 SER A N 1
ATOM 533 C CA . SER A 1 67 ? 11.070 21.578 10.032 1.00 70.88 67 SER A CA 1
ATOM 534 C C . SER A 1 67 ? 9.958 22.511 10.523 1.00 70.88 67 SER A C 1
ATOM 536 O O . SER A 1 67 ? 8.782 22.338 10.184 1.00 70.88 67 SER A O 1
ATOM 538 N N . LEU A 1 68 ? 10.330 23.564 11.255 1.00 68.44 68 LEU A N 1
ATOM 539 C CA . LEU A 1 68 ? 9.401 24.584 11.734 1.00 68.44 68 LEU A CA 1
ATOM 540 C C . LEU A 1 68 ? 8.867 25.430 10.580 1.00 68.44 68 LEU A C 1
ATOM 542 O O . LEU A 1 68 ? 7.690 25.790 10.577 1.00 68.44 68 LEU A O 1
ATOM 546 N N . PHE A 1 69 ? 9.692 25.690 9.565 1.00 71.31 69 PHE A N 1
ATOM 547 C CA . PHE A 1 69 ? 9.247 26.372 8.355 1.00 71.31 69 PHE A CA 1
ATOM 548 C C . PHE A 1 69 ? 8.185 25.579 7.593 1.00 71.31 69 PHE A C 1
ATOM 550 O O . PHE A 1 69 ? 7.119 26.117 7.287 1.00 71.31 69 PHE A O 1
ATOM 557 N N . SER A 1 70 ? 8.444 24.294 7.335 1.00 69.56 70 SER A N 1
ATOM 558 C CA . SER A 1 70 ? 7.480 23.409 6.676 1.00 69.56 70 SER A CA 1
ATOM 559 C C . SER A 1 70 ? 6.162 23.357 7.455 1.00 69.56 70 SER A C 1
ATOM 561 O O . SER A 1 70 ? 5.082 23.502 6.879 1.00 69.56 70 SER A O 1
ATOM 563 N N . LYS A 1 71 ? 6.239 23.265 8.790 1.00 72.81 71 LYS A N 1
ATOM 564 C CA . LYS A 1 71 ? 5.067 23.287 9.673 1.00 72.81 71 LYS A CA 1
ATOM 565 C C . LYS A 1 71 ? 4.287 24.601 9.574 1.00 72.81 71 LYS A C 1
ATOM 567 O O . LYS A 1 71 ? 3.066 24.563 9.439 1.00 72.81 71 LYS A O 1
ATOM 572 N N . ALA A 1 72 ? 4.962 25.750 9.589 1.00 71.50 72 ALA A N 1
ATOM 573 C CA . ALA A 1 72 ? 4.319 27.055 9.447 1.00 71.50 72 ALA A CA 1
ATOM 574 C C . ALA A 1 72 ? 3.635 27.215 8.075 1.00 71.50 72 ALA A C 1
ATOM 576 O O . ALA A 1 72 ? 2.475 27.618 8.012 1.00 71.50 72 ALA A O 1
ATOM 577 N N . LEU A 1 73 ? 4.311 26.840 6.983 1.00 71.62 73 LEU A N 1
ATOM 578 C CA . LEU A 1 73 ? 3.751 26.887 5.628 1.00 71.62 73 LEU A CA 1
ATOM 579 C C . LEU A 1 73 ? 2.522 25.989 5.462 1.00 71.62 73 LEU A C 1
ATOM 581 O O . LEU A 1 73 ? 1.503 26.425 4.921 1.00 71.62 73 LEU A O 1
ATOM 585 N N . ASN A 1 74 ? 2.600 24.755 5.965 1.00 70.38 74 ASN A N 1
ATOM 586 C CA . ASN A 1 74 ? 1.490 23.809 5.914 1.00 70.38 74 ASN A CA 1
ATOM 587 C C . ASN A 1 74 ? 0.268 24.331 6.678 1.00 70.38 74 ASN A C 1
ATOM 589 O O . ASN A 1 74 ? -0.855 24.155 6.214 1.00 70.38 74 ASN A O 1
ATOM 593 N N . LEU A 1 75 ? 0.473 25.008 7.812 1.00 68.00 75 LEU A N 1
ATOM 594 C CA . LEU A 1 75 ? -0.612 25.594 8.603 1.00 68.00 75 LEU A CA 1
ATOM 595 C C . LEU A 1 75 ? -1.270 26.794 7.913 1.00 68.00 75 LEU A C 1
ATOM 597 O O . LEU A 1 75 ? -2.492 26.907 7.944 1.00 68.00 75 LEU A O 1
ATOM 601 N N . ILE A 1 76 ? -0.497 27.640 7.228 1.00 65.06 76 ILE A N 1
ATOM 602 C CA . ILE A 1 76 ? -1.027 28.804 6.490 1.00 65.06 76 ILE A CA 1
ATOM 603 C C . ILE A 1 76 ? -1.928 28.378 5.329 1.00 65.06 76 ILE A C 1
ATOM 605 O O . ILE A 1 76 ? -2.885 29.074 5.002 1.00 65.06 76 ILE A O 1
ATOM 609 N N . CYS A 1 77 ? -1.631 27.236 4.705 1.00 64.94 77 CYS A N 1
ATOM 610 C CA . CYS A 1 77 ? -2.354 26.739 3.532 1.00 64.94 77 CYS A CA 1
ATOM 611 C C . CYS A 1 77 ? -3.233 25.510 3.831 1.00 64.94 77 CYS A C 1
ATOM 613 O O . CYS A 1 77 ? -3.706 24.847 2.897 1.00 64.94 77 CYS A O 1
ATOM 615 N N . LYS A 1 78 ? -3.460 25.184 5.114 1.00 64.94 78 LYS A N 1
ATOM 616 C CA . LYS A 1 78 ? -4.206 23.987 5.539 1.00 64.94 78 LYS A CA 1
ATOM 617 C C . LYS A 1 78 ? -5.641 23.996 5.006 1.00 64.94 78 LYS A C 1
ATOM 619 O O . LYS A 1 78 ? -6.040 23.023 4.367 1.00 64.94 78 LYS A O 1
ATOM 624 N N . ASP A 1 79 ? -6.319 25.136 5.125 1.00 63.03 79 ASP A N 1
ATOM 625 C CA . ASP A 1 79 ? -7.721 25.324 4.720 1.00 63.03 79 ASP A CA 1
ATOM 626 C C . ASP A 1 79 ? -7.882 26.297 3.530 1.00 63.03 79 ASP A C 1
ATOM 628 O O . ASP A 1 79 ? -8.990 26.694 3.175 1.00 63.03 79 ASP A O 1
ATOM 632 N N . GLY A 1 80 ? -6.774 26.704 2.899 1.00 67.69 80 GLY A N 1
ATOM 633 C CA . GLY A 1 80 ? -6.795 27.631 1.766 1.00 67.69 80 GLY A CA 1
ATOM 634 C C . GLY A 1 80 ? -7.357 26.990 0.494 1.00 67.69 80 GLY A C 1
ATOM 635 O O . GLY A 1 80 ? -6.914 25.917 0.087 1.00 67.69 80 GLY A O 1
ATOM 636 N N . THR A 1 81 ? -8.295 27.673 -0.166 1.00 80.06 81 THR A N 1
ATOM 637 C CA . THR A 1 81 ? -8.728 27.369 -1.541 1.00 80.06 81 THR A CA 1
ATOM 638 C C . THR A 1 81 ? -7.844 28.101 -2.558 1.00 80.06 81 THR A C 1
ATOM 640 O O . THR A 1 81 ? -7.248 29.132 -2.211 1.00 80.06 81 THR A O 1
ATOM 643 N N . PRO A 1 82 ? -7.792 27.673 -3.834 1.00 84.00 82 PRO A N 1
ATOM 644 C CA . PRO A 1 82 ? -7.021 28.374 -4.860 1.00 84.00 82 PRO A CA 1
ATOM 645 C C . PRO A 1 82 ? -7.414 29.846 -4.989 1.00 84.00 82 PRO A C 1
ATOM 647 O O . PRO A 1 82 ? -6.540 30.694 -5.144 1.00 84.00 82 PRO A O 1
ATOM 650 N N . PHE A 1 83 ? -8.702 30.178 -4.844 1.00 82.31 83 PHE A N 1
ATOM 651 C CA . PHE A 1 83 ? -9.162 31.569 -4.818 1.00 82.31 83 PHE A CA 1
ATOM 652 C C . PHE A 1 83 ? -8.472 32.398 -3.719 1.00 82.31 83 PHE A C 1
ATOM 654 O O . PHE A 1 83 ? -8.009 33.510 -3.975 1.00 82.31 83 PHE A O 1
ATOM 661 N N . SER A 1 84 ? -8.346 31.843 -2.509 1.00 75.88 84 SER A N 1
ATOM 662 C CA . SER A 1 84 ? -7.734 32.525 -1.359 1.00 75.88 84 SER A CA 1
ATOM 663 C C . SER A 1 84 ? -6.205 32.634 -1.445 1.00 75.88 84 SER A C 1
ATOM 665 O O . SER A 1 84 ? -5.632 33.620 -0.981 1.00 75.88 84 SER A O 1
ATOM 667 N N . VAL A 1 85 ? -5.542 31.657 -2.076 1.00 79.06 85 VAL A N 1
ATOM 668 C CA . VAL A 1 85 ? -4.073 31.593 -2.196 1.00 79.06 85 VAL A CA 1
ATOM 669 C C . VAL A 1 85 ? -3.572 32.304 -3.460 1.00 79.06 85 VAL A C 1
ATOM 671 O O . VAL A 1 85 ? -2.441 32.785 -3.502 1.00 79.06 85 VAL A O 1
ATOM 674 N N . LYS A 1 86 ? -4.400 32.458 -4.499 1.00 85.00 86 LYS A N 1
ATOM 675 C CA . LYS A 1 86 ? -4.030 33.141 -5.753 1.00 85.00 86 LYS A CA 1
ATOM 676 C C . LYS A 1 86 ? -3.353 34.508 -5.539 1.00 85.00 86 LYS A C 1
ATOM 678 O O . LYS A 1 86 ? -2.333 34.756 -6.179 1.00 85.00 86 LYS A O 1
ATOM 683 N N . PRO A 1 87 ? -3.820 35.388 -4.630 1.00 82.06 87 PRO A N 1
ATOM 684 C CA . PRO A 1 87 ? -3.218 36.708 -4.435 1.00 82.06 87 PRO A CA 1
ATOM 685 C C . PRO A 1 87 ? -1.804 36.717 -3.828 1.00 82.06 87 PRO A C 1
ATOM 687 O O . PRO A 1 87 ? -1.210 37.788 -3.739 1.00 82.06 87 PRO A O 1
ATOM 690 N N . ILE A 1 88 ? -1.293 35.579 -3.347 1.00 76.56 88 ILE A N 1
ATOM 691 C CA . ILE A 1 88 ? 0.061 35.426 -2.776 1.00 76.56 88 ILE A CA 1
ATOM 692 C C . ILE A 1 88 ? 0.962 34.525 -3.623 1.00 76.56 88 ILE A C 1
ATOM 694 O O . ILE A 1 88 ? 2.120 34.325 -3.261 1.00 76.56 88 ILE A O 1
ATOM 698 N N . LEU A 1 89 ? 0.468 34.020 -4.758 1.00 86.00 89 LEU A N 1
ATOM 699 C CA . LEU A 1 89 ? 1.209 33.120 -5.640 1.00 86.00 89 LEU A CA 1
ATOM 700 C C . LEU A 1 89 ? 2.572 33.698 -6.049 1.00 86.00 89 LEU A C 1
ATOM 702 O O . LEU A 1 89 ? 3.579 33.013 -5.923 1.00 86.00 89 LEU A O 1
ATOM 706 N N . THR A 1 90 ? 2.637 34.972 -6.443 1.00 84.88 90 THR A N 1
ATOM 707 C CA . THR A 1 90 ? 3.900 35.629 -6.827 1.00 84.88 90 THR A CA 1
ATOM 708 C C . THR A 1 90 ? 4.919 35.658 -5.683 1.00 84.88 90 THR A C 1
ATOM 710 O O . THR A 1 90 ? 6.109 35.434 -5.904 1.00 84.88 90 THR A O 1
ATOM 713 N N . ASN A 1 91 ? 4.462 35.876 -4.446 1.00 79.12 91 ASN A N 1
ATOM 714 C CA . ASN A 1 91 ? 5.339 35.884 -3.272 1.00 79.12 91 ASN A CA 1
ATOM 715 C C . ASN A 1 91 ? 5.842 34.473 -2.957 1.00 79.12 91 ASN A C 1
ATOM 717 O O . ASN A 1 91 ? 7.026 34.297 -2.685 1.00 79.12 91 ASN A O 1
ATOM 721 N N . LEU A 1 92 ? 4.958 33.473 -3.038 1.00 83.62 92 LEU A N 1
ATOM 722 C CA . LEU A 1 92 ? 5.325 32.067 -2.871 1.00 83.62 92 LEU A CA 1
ATOM 723 C C . LEU A 1 92 ? 6.317 31.612 -3.946 1.00 83.62 92 LEU A C 1
ATOM 725 O O . LEU A 1 92 ? 7.276 30.919 -3.626 1.00 83.62 92 LEU A O 1
ATOM 729 N N . HIS A 1 93 ? 6.126 32.032 -5.198 1.00 89.44 93 HIS A N 1
ATOM 730 C CA . HIS A 1 93 ? 7.028 31.738 -6.311 1.00 89.44 93 HIS A CA 1
ATOM 731 C C . HIS A 1 93 ? 8.419 32.345 -6.091 1.00 89.44 93 HIS A C 1
ATOM 733 O O . HIS A 1 93 ? 9.429 31.649 -6.187 1.00 89.44 93 HIS A O 1
ATOM 739 N N . SER A 1 94 ? 8.482 33.629 -5.722 1.00 85.38 94 SER A N 1
ATOM 740 C CA . SER A 1 94 ? 9.750 34.292 -5.400 1.00 85.38 94 SER A CA 1
ATOM 741 C C . SER A 1 94 ? 10.452 33.614 -4.218 1.00 85.38 94 SER A C 1
ATOM 743 O O . SER A 1 94 ? 11.656 33.364 -4.275 1.00 85.38 94 SER A O 1
ATOM 745 N N . LEU A 1 95 ? 9.700 33.246 -3.176 1.00 82.31 95 LEU A N 1
ATOM 746 C CA . LEU A 1 95 ? 10.227 32.527 -2.018 1.00 82.31 95 LEU A CA 1
ATOM 747 C C . LEU A 1 95 ? 10.765 31.142 -2.402 1.00 82.31 95 LEU A C 1
ATOM 749 O O . LEU A 1 95 ? 11.878 30.802 -2.013 1.00 82.31 95 LEU A O 1
ATOM 753 N N . TYR A 1 96 ? 10.024 30.372 -3.203 1.00 89.31 96 TYR A N 1
ATOM 754 C CA . TYR A 1 96 ? 10.454 29.066 -3.708 1.00 89.31 96 TYR A CA 1
ATOM 755 C C . TYR A 1 96 ? 11.812 29.140 -4.414 1.00 89.31 96 TYR A C 1
ATOM 757 O O . TYR A 1 96 ? 12.707 28.339 -4.136 1.00 89.31 96 TYR A O 1
ATOM 765 N N . LEU A 1 97 ? 11.982 30.131 -5.294 1.00 89.44 97 LEU A N 1
ATOM 766 C CA . LEU A 1 97 ? 13.227 30.349 -6.027 1.00 89.44 97 LEU A CA 1
ATOM 767 C C . LEU A 1 97 ? 14.363 30.811 -5.106 1.00 89.44 97 LEU A C 1
ATOM 769 O O . LEU A 1 97 ? 15.478 30.292 -5.191 1.00 89.44 97 LEU A O 1
ATOM 773 N N . LYS A 1 98 ? 14.098 31.732 -4.174 1.00 82.88 98 LYS A N 1
ATOM 774 C CA . LYS A 1 98 ? 15.094 32.192 -3.187 1.00 82.88 98 LYS A CA 1
ATOM 775 C C . LYS A 1 98 ? 15.579 31.073 -2.265 1.00 82.88 98 LYS A C 1
ATOM 777 O O . LYS A 1 98 ? 16.724 31.110 -1.831 1.00 82.88 98 LYS A O 1
ATOM 782 N N . LEU A 1 99 ? 14.750 30.058 -2.032 1.00 79.62 99 LEU A N 1
ATOM 783 C CA . LEU A 1 99 ? 15.077 28.878 -1.228 1.00 79.62 99 LEU A CA 1
ATOM 784 C C . LEU A 1 99 ? 15.761 27.754 -2.025 1.00 79.62 99 LEU A C 1
ATOM 786 O O . LEU A 1 99 ? 15.910 26.649 -1.509 1.00 79.62 99 LEU A O 1
ATOM 790 N N . THR A 1 100 ? 16.206 28.012 -3.259 1.00 80.12 100 THR A N 1
ATOM 791 C CA . THR A 1 100 ? 16.980 27.037 -4.043 1.00 80.12 100 THR A CA 1
ATOM 792 C C . THR A 1 100 ? 18.221 26.575 -3.279 1.00 80.12 100 THR A C 1
ATOM 794 O O . THR A 1 100 ? 19.110 27.379 -3.006 1.00 80.12 100 THR A O 1
ATOM 797 N N . GLY A 1 101 ? 18.279 25.276 -2.963 1.00 72.69 101 GLY A N 1
ATOM 798 C CA . GLY A 1 101 ? 19.323 24.664 -2.127 1.00 72.69 101 GLY A CA 1
ATOM 799 C C . GLY A 1 101 ? 18.859 24.260 -0.720 1.00 72.69 101 GLY A C 1
ATOM 800 O O . GLY A 1 101 ? 19.620 23.615 -0.009 1.00 72.69 101 GLY A O 1
ATOM 801 N N . ARG A 1 102 ? 17.619 24.595 -0.331 1.00 77.06 102 ARG A N 1
ATOM 802 C CA . ARG A 1 102 ? 16.955 24.156 0.912 1.00 77.06 102 ARG A CA 1
ATOM 803 C C . ARG A 1 102 ? 15.799 23.208 0.588 1.00 77.06 102 ARG A C 1
ATOM 805 O O . ARG A 1 102 ? 14.646 23.631 0.460 1.00 77.06 102 ARG A O 1
ATOM 812 N N . THR A 1 103 ? 16.109 21.929 0.392 1.00 77.31 103 THR A N 1
ATOM 813 C CA . THR A 1 103 ? 15.207 20.934 -0.215 1.00 77.31 103 THR A CA 1
ATOM 814 C C . THR A 1 103 ? 13.877 20.772 0.522 1.00 77.31 103 THR A C 1
ATOM 816 O O . THR A 1 103 ? 12.834 20.844 -0.128 1.00 77.31 103 THR A O 1
ATOM 819 N N . ALA A 1 104 ? 13.850 20.635 1.855 1.00 76.94 104 ALA A N 1
ATOM 820 C CA . ALA A 1 104 ? 12.583 20.417 2.572 1.00 76.94 104 ALA A CA 1
ATOM 821 C C . ALA A 1 104 ? 11.650 21.638 2.490 1.00 76.94 104 ALA A C 1
ATOM 823 O O . ALA A 1 104 ? 10.427 21.518 2.371 1.00 76.94 104 ALA A O 1
ATOM 824 N N . SER A 1 105 ? 12.247 22.828 2.492 1.00 77.06 105 SER A N 1
ATOM 825 C CA . SER A 1 105 ? 11.551 24.107 2.364 1.00 77.06 105 SER A CA 1
ATOM 826 C C . SER A 1 105 ? 10.934 24.289 0.970 1.00 77.06 105 SER A C 1
ATOM 828 O O . SER A 1 105 ? 9.783 24.716 0.849 1.00 77.06 105 SER A O 1
ATOM 830 N N . GLN A 1 106 ? 11.666 23.919 -0.085 1.00 84.56 106 GLN A N 1
ATOM 831 C CA . GLN A 1 106 ? 11.160 23.946 -1.461 1.00 84.56 106 GLN A CA 1
ATOM 832 C C . GLN A 1 106 ? 10.032 22.932 -1.675 1.00 84.56 106 GLN A C 1
ATOM 834 O O . GLN A 1 106 ? 9.003 23.283 -2.253 1.00 84.56 106 GLN A O 1
ATOM 839 N N . VAL A 1 107 ? 10.178 21.711 -1.151 1.00 86.38 107 VAL A N 1
ATOM 840 C CA . VAL A 1 107 ? 9.137 20.673 -1.219 1.00 86.38 107 VAL A CA 1
ATOM 841 C C . VAL A 1 107 ? 7.850 21.140 -0.533 1.00 86.38 107 VAL A C 1
ATOM 843 O O . VAL A 1 107 ? 6.768 20.952 -1.083 1.00 86.38 107 VAL A O 1
ATOM 846 N N . ALA A 1 108 ? 7.935 21.809 0.622 1.00 83.38 108 ALA A N 1
ATOM 847 C CA . ALA A 1 108 ? 6.758 22.325 1.325 1.00 83.38 108 ALA A CA 1
ATOM 848 C C . ALA A 1 108 ? 5.972 23.357 0.493 1.00 83.38 108 ALA A C 1
ATOM 850 O O . ALA A 1 108 ? 4.747 23.279 0.397 1.00 83.38 108 ALA A O 1
ATOM 851 N N . ILE A 1 109 ? 6.664 24.296 -0.161 1.00 87.56 109 ILE A N 1
ATOM 852 C CA . ILE A 1 109 ? 6.013 25.269 -1.052 1.00 87.56 109 ILE A CA 1
ATOM 853 C C . ILE A 1 109 ? 5.459 24.573 -2.303 1.00 87.56 109 ILE A C 1
ATOM 855 O O . ILE A 1 109 ? 4.343 24.875 -2.727 1.00 87.56 109 ILE A O 1
ATOM 859 N N . MET A 1 110 ? 6.181 23.595 -2.856 1.00 91.69 110 MET A N 1
ATOM 860 C CA . MET A 1 110 ? 5.694 22.815 -3.994 1.00 91.69 110 MET A CA 1
ATOM 861 C C . MET A 1 110 ? 4.418 22.034 -3.649 1.00 91.69 110 MET A C 1
ATOM 863 O O . MET A 1 110 ? 3.484 22.021 -4.447 1.00 91.69 110 MET A O 1
ATOM 867 N N . LYS A 1 111 ? 4.309 21.473 -2.435 1.00 89.56 111 LYS A N 1
ATOM 868 C CA . LYS A 1 111 ? 3.074 20.840 -1.928 1.00 89.56 111 LYS A CA 1
ATOM 869 C C . LYS A 1 111 ? 1.898 21.810 -1.905 1.00 89.56 111 LYS A C 1
ATOM 871 O O . LYS A 1 111 ? 0.783 21.412 -2.238 1.00 89.56 111 LYS A O 1
ATOM 876 N N . ILE A 1 112 ? 2.132 23.088 -1.601 1.00 88.69 112 ILE A N 1
ATOM 877 C CA . ILE A 1 112 ? 1.095 24.124 -1.694 1.00 88.69 112 ILE A CA 1
ATOM 878 C C . ILE A 1 112 ? 0.681 24.338 -3.154 1.00 88.69 112 ILE A C 1
ATOM 880 O O . ILE A 1 112 ? -0.512 24.269 -3.451 1.00 88.69 112 ILE A O 1
ATOM 884 N N . PHE A 1 113 ? 1.630 24.559 -4.071 1.00 92.62 113 PHE A N 1
ATOM 885 C CA . PHE A 1 113 ? 1.311 24.749 -5.492 1.00 92.62 113 PHE A CA 1
ATOM 886 C C . PHE A 1 113 ? 0.557 23.556 -6.076 1.00 92.62 113 PHE A C 1
ATOM 888 O O . PHE A 1 113 ? -0.468 23.741 -6.732 1.00 92.62 113 PHE A O 1
ATOM 895 N N . PHE A 1 114 ? 1.025 22.345 -5.782 1.00 93.19 114 PHE A N 1
ATOM 896 C CA . PHE A 1 114 ? 0.418 21.102 -6.230 1.00 93.19 114 PHE A CA 1
ATOM 897 C C . PHE A 1 114 ? -1.005 20.943 -5.680 1.00 93.19 114 PHE A C 1
ATOM 899 O O . PHE A 1 114 ? -1.943 20.751 -6.452 1.00 93.19 114 PHE A O 1
ATOM 906 N N . LYS A 1 115 ? -1.206 21.130 -4.367 1.00 90.69 115 LYS A N 1
ATOM 907 C CA . LYS A 1 115 ? -2.535 21.084 -3.734 1.00 90.69 115 LYS A CA 1
ATOM 908 C C . LYS A 1 115 ? -3.503 22.081 -4.379 1.00 90.69 115 LYS A C 1
ATOM 910 O O . LYS A 1 115 ? -4.641 21.721 -4.676 1.00 90.69 115 LYS A O 1
ATOM 915 N N . MET A 1 116 ? -3.062 23.319 -4.621 1.00 91.88 116 MET A N 1
ATOM 916 C CA . MET A 1 116 ? -3.905 24.342 -5.250 1.00 91.88 116 MET A CA 1
ATOM 917 C C . MET A 1 116 ? -4.218 24.016 -6.714 1.00 91.88 116 MET A C 1
ATOM 919 O O . MET A 1 116 ? -5.346 24.223 -7.151 1.00 91.88 116 MET A O 1
ATOM 923 N N . ALA A 1 117 ? -3.259 23.466 -7.463 1.00 93.19 117 ALA A N 1
ATOM 924 C CA . ALA A 1 117 ? -3.473 23.023 -8.839 1.00 93.19 117 ALA A CA 1
ATOM 925 C C . ALA A 1 117 ? -4.438 21.826 -8.921 1.00 93.19 117 ALA A C 1
ATOM 927 O O . ALA A 1 117 ? -5.225 21.721 -9.867 1.00 93.19 117 ALA A O 1
ATOM 928 N N . MET A 1 118 ? -4.405 20.919 -7.939 1.00 92.94 118 MET A N 1
ATOM 929 C CA . MET A 1 118 ? -5.256 19.724 -7.915 1.00 92.94 118 MET A CA 1
ATOM 930 C C . MET A 1 118 ? -6.689 20.005 -7.471 1.00 92.94 118 MET A C 1
ATOM 932 O O . MET A 1 118 ? -7.595 19.278 -7.878 1.00 92.94 118 MET A O 1
ATOM 936 N N . HIS A 1 119 ? -6.921 21.102 -6.752 1.00 91.06 119 HIS A N 1
ATOM 937 C CA . HIS A 1 119 ? -8.244 21.496 -6.277 1.00 91.06 119 HIS A CA 1
ATOM 938 C C . HIS A 1 119 ? -9.293 21.583 -7.415 1.00 91.06 119 HIS A C 1
ATOM 940 O O . HIS A 1 119 ? -8.962 22.000 -8.530 1.00 91.06 119 HIS A O 1
ATOM 946 N N . PRO A 1 120 ? -10.571 21.239 -7.160 1.00 86.50 120 PRO A N 1
ATOM 947 C CA . PRO A 1 120 ? -11.653 21.299 -8.157 1.00 86.50 120 PRO A CA 1
ATOM 948 C C . PRO A 1 120 ? -12.161 22.718 -8.489 1.00 86.50 120 PRO A C 1
ATOM 950 O O . PRO A 1 120 ? -13.066 22.871 -9.301 1.00 86.50 120 PRO A O 1
ATOM 953 N N . ASP A 1 121 ? -11.609 23.760 -7.864 1.00 86.81 121 ASP A N 1
ATOM 954 C CA . ASP A 1 121 ? -12.058 25.152 -8.045 1.00 86.81 121 ASP A CA 1
ATOM 955 C C . ASP A 1 121 ? -11.544 25.690 -9.389 1.00 86.81 121 ASP A C 1
ATOM 957 O O . ASP A 1 121 ? -10.412 25.411 -9.781 1.00 86.81 121 ASP A O 1
ATOM 961 N N . GLN A 1 122 ? -12.340 26.505 -10.083 1.00 88.50 122 GLN A N 1
ATOM 962 C CA . GLN A 1 122 ? -11.941 27.158 -11.330 1.00 88.50 122 GLN A CA 1
ATOM 963 C C . GLN A 1 122 ? -10.672 28.012 -11.161 1.00 88.50 122 GLN A C 1
ATOM 965 O O . GLN A 1 122 ? -9.846 28.079 -12.069 1.00 88.50 122 GLN A O 1
ATOM 970 N N . SER A 1 123 ? -10.462 28.600 -9.977 1.00 89.81 123 SER A N 1
ATOM 971 C CA . SER A 1 123 ? -9.248 29.366 -9.655 1.00 89.81 123 SER A CA 1
ATOM 972 C C . SER A 1 123 ? -7.968 28.517 -9.639 1.00 89.81 123 SER A C 1
ATOM 974 O O . SER A 1 123 ? -6.870 29.078 -9.681 1.00 89.81 123 SER A O 1
ATOM 976 N N . ALA A 1 124 ? -8.079 27.182 -9.614 1.00 92.69 124 ALA A N 1
ATOM 977 C CA . ALA A 1 124 ? -6.940 26.272 -9.714 1.00 92.69 124 ALA A CA 1
ATOM 978 C C . ALA A 1 124 ? -6.189 26.408 -11.048 1.00 92.69 124 ALA A C 1
ATOM 980 O O . ALA A 1 124 ? -4.989 26.137 -11.089 1.00 92.69 124 ALA A O 1
ATOM 981 N N . SER A 1 125 ? -6.848 26.869 -12.123 1.00 94.31 125 SER A N 1
ATOM 982 C CA . SER A 1 125 ? -6.225 27.001 -13.450 1.00 94.31 125 SER A CA 1
ATOM 983 C C . SER A 1 125 ? -4.972 27.878 -13.431 1.00 94.31 125 SER A C 1
ATOM 985 O O . SER A 1 125 ? -3.996 27.564 -14.100 1.00 94.31 125 SER A O 1
ATOM 987 N N . VAL A 1 126 ? -4.954 28.916 -12.591 1.00 95.19 126 VAL A N 1
ATOM 988 C CA . VAL A 1 126 ? -3.805 2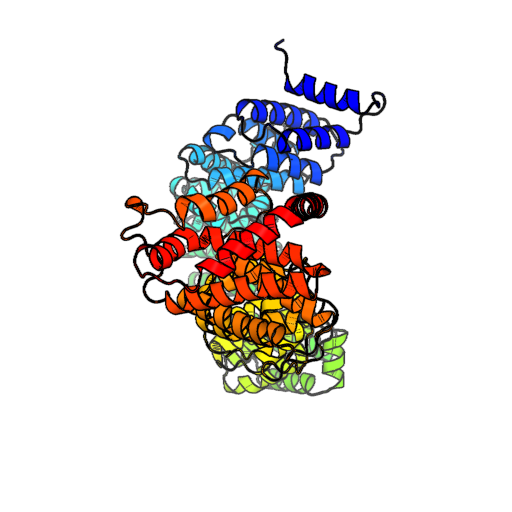9.821 -12.439 1.00 95.19 126 VAL A CA 1
ATOM 989 C C . VAL A 1 126 ? -2.588 29.087 -11.874 1.00 95.19 126 VAL A C 1
ATOM 991 O O . VAL A 1 126 ? -1.465 29.337 -12.296 1.00 95.19 126 VAL A O 1
ATOM 994 N N . PHE A 1 127 ? -2.797 28.156 -10.940 1.00 95.94 127 PHE A N 1
ATOM 995 C CA . PHE A 1 127 ? -1.720 27.342 -10.371 1.00 95.94 127 PHE A CA 1
ATOM 996 C C . PHE A 1 127 ? -1.257 26.259 -11.347 1.00 95.94 127 PHE A C 1
ATOM 998 O O . PHE A 1 127 ? -0.062 25.987 -11.438 1.00 95.94 127 PHE A O 1
ATOM 1005 N N . VAL A 1 128 ? -2.188 25.681 -12.113 1.00 96.56 128 VAL A N 1
ATOM 1006 C CA . VAL A 1 128 ? -1.880 24.733 -13.193 1.00 96.56 128 VAL A CA 1
ATOM 1007 C C . VAL A 1 128 ? -0.996 25.398 -14.253 1.00 96.56 128 VAL A C 1
ATOM 1009 O O . VAL A 1 128 ? 0.051 24.850 -14.592 1.00 96.56 128 VAL A O 1
ATOM 1012 N N . GLU A 1 129 ? -1.378 26.586 -14.731 1.00 96.69 129 GLU A N 1
ATOM 1013 C CA . GLU A 1 129 ? -0.604 27.390 -15.686 1.00 96.69 129 GLU A CA 1
ATOM 1014 C C . GLU A 1 129 ? 0.745 27.819 -15.104 1.00 96.69 129 GLU A C 1
ATOM 1016 O O . GLU A 1 129 ? 1.769 27.708 -15.774 1.00 96.69 129 GLU A O 1
ATOM 1021 N N . HIS A 1 130 ? 0.768 28.254 -13.841 1.00 96.44 130 HIS A N 1
ATOM 1022 C CA . HIS A 1 130 ? 1.997 28.637 -13.155 1.00 96.44 130 HIS A CA 1
ATOM 1023 C C . HIS A 1 130 ? 3.022 27.501 -13.123 1.00 96.44 130 HIS A C 1
ATOM 1025 O O . HIS A 1 130 ? 4.167 27.695 -13.535 1.00 96.44 130 HIS A O 1
ATOM 1031 N N . LEU A 1 131 ? 2.608 26.316 -12.664 1.00 96.38 131 LEU A N 1
ATOM 1032 C CA . LEU A 1 131 ? 3.476 25.143 -12.628 1.00 96.38 131 LEU A CA 1
ATOM 1033 C C . LEU A 1 131 ? 3.909 24.747 -14.040 1.00 96.38 131 LEU A C 1
ATOM 1035 O O . LEU A 1 131 ? 5.093 24.510 -14.252 1.00 96.38 131 LEU A O 1
ATOM 1039 N N . TYR A 1 132 ? 2.986 24.755 -15.008 1.00 96.56 132 TYR A N 1
ATOM 1040 C CA . TYR A 1 132 ? 3.280 24.416 -16.401 1.00 96.56 132 TYR A CA 1
ATOM 1041 C C . TYR A 1 132 ? 4.360 25.314 -17.015 1.00 96.56 132 TYR A C 1
ATOM 1043 O O . TYR A 1 132 ? 5.308 24.831 -17.629 1.00 96.56 132 TYR A O 1
ATOM 1051 N N . HIS A 1 133 ? 4.241 26.629 -16.839 1.00 95.56 133 HIS A N 1
ATOM 1052 C CA . HIS A 1 133 ? 5.229 27.568 -17.358 1.00 95.56 133 HIS A CA 1
ATOM 1053 C C . HIS A 1 133 ? 6.564 27.463 -16.620 1.00 95.56 133 HIS A C 1
ATOM 1055 O O . HIS A 1 133 ? 7.607 27.507 -17.266 1.00 95.56 133 HIS A O 1
ATOM 1061 N N . SER A 1 134 ? 6.538 27.257 -15.302 1.00 95.00 134 SER A N 1
ATOM 1062 C CA . SER A 1 134 ? 7.753 27.188 -14.481 1.00 95.00 134 SER A CA 1
ATOM 1063 C C . SER A 1 134 ? 8.575 25.914 -14.714 1.00 95.00 134 SER A C 1
ATOM 1065 O O . SER A 1 134 ? 9.788 25.931 -14.522 1.00 95.00 134 SER A O 1
ATOM 1067 N N . VAL A 1 135 ? 7.950 24.810 -15.149 1.00 94.62 135 VAL A N 1
ATOM 1068 C CA . VAL A 1 135 ? 8.684 23.596 -15.562 1.00 94.62 135 VAL A CA 1
ATOM 1069 C C . VAL A 1 135 ? 9.231 23.674 -16.985 1.00 94.62 135 VAL A C 1
ATOM 1071 O O . VAL A 1 135 ? 10.092 22.874 -17.332 1.00 94.62 135 VAL A O 1
ATOM 1074 N N . LEU A 1 136 ? 8.733 24.593 -17.817 1.00 93.81 136 LEU A N 1
ATOM 1075 C CA . LEU A 1 136 ? 9.177 24.745 -19.204 1.00 93.81 136 LEU A CA 1
ATOM 1076 C C . LEU A 1 136 ? 10.252 25.810 -19.366 1.00 93.81 136 LEU A C 1
ATOM 1078 O O . LEU A 1 136 ? 11.176 25.610 -20.145 1.00 93.81 136 LEU A O 1
ATOM 1082 N N . TYR A 1 137 ? 10.104 26.937 -18.676 1.00 93.44 137 TYR A N 1
ATOM 1083 C CA . TYR A 1 137 ? 10.895 28.132 -18.921 1.00 93.44 137 TYR A CA 1
ATOM 1084 C C . TYR A 1 137 ? 11.686 28.537 -17.683 1.00 93.44 137 TYR A C 1
ATOM 1086 O O . TYR A 1 137 ? 11.204 28.453 -16.552 1.00 93.44 137 TYR A O 1
ATOM 1094 N N . SER A 1 138 ? 12.891 29.051 -17.915 1.00 91.62 138 SER A N 1
ATOM 1095 C CA . SER A 1 138 ? 13.674 29.709 -16.875 1.00 91.62 138 SER A CA 1
ATOM 1096 C C . SER A 1 138 ? 12.956 30.959 -16.361 1.00 91.62 138 SER A C 1
ATOM 1098 O O . SER A 1 138 ? 12.317 31.684 -17.123 1.00 91.62 138 SER A O 1
ATOM 1100 N N . THR A 1 139 ? 13.094 31.234 -15.067 1.00 92.06 139 THR A N 1
ATOM 1101 C CA . THR A 1 139 ? 12.556 32.436 -14.421 1.00 92.06 139 THR A CA 1
ATOM 1102 C C . THR A 1 139 ? 13.697 33.348 -13.979 1.00 92.06 139 THR A C 1
ATOM 1104 O O . THR A 1 139 ? 14.624 32.902 -13.305 1.00 92.06 139 THR A O 1
ATOM 1107 N N . GLU A 1 140 ? 13.620 34.635 -14.308 1.00 91.69 140 GLU A N 1
ATOM 1108 C CA . GLU A 1 140 ? 14.525 35.657 -13.778 1.00 91.69 140 GLU A CA 1
ATOM 1109 C C . GLU A 1 140 ? 13.935 36.315 -12.528 1.00 91.69 140 GLU A C 1
ATOM 1111 O O . GLU A 1 140 ? 12.793 36.777 -12.526 1.00 91.69 140 GLU A O 1
ATOM 1116 N N . LEU A 1 141 ? 14.721 36.361 -11.454 1.00 86.31 141 LEU A N 1
ATOM 1117 C CA . LEU A 1 141 ? 14.344 36.989 -10.192 1.00 86.31 141 LEU A CA 1
ATOM 1118 C C . LEU A 1 141 ? 15.560 37.706 -9.603 1.00 86.31 141 LEU A C 1
ATOM 1120 O O . LEU A 1 141 ? 16.605 37.089 -9.407 1.00 86.31 141 LEU A O 1
ATOM 1124 N N . ASP A 1 142 ? 15.420 39.002 -9.318 1.00 83.88 142 ASP A N 1
ATOM 1125 C CA . ASP A 1 142 ? 16.469 39.848 -8.727 1.00 83.88 142 ASP A CA 1
ATOM 1126 C C . ASP A 1 142 ? 17.825 39.757 -9.476 1.00 83.88 142 ASP A C 1
ATOM 1128 O O . ASP A 1 142 ? 18.892 39.713 -8.867 1.00 83.88 142 ASP A O 1
ATOM 1132 N N . GLY A 1 143 ? 17.788 39.689 -10.815 1.00 84.69 143 GLY A N 1
ATOM 1133 C CA . GLY A 1 143 ? 18.978 39.584 -11.677 1.00 84.69 143 GLY A CA 1
ATOM 1134 C C . GLY A 1 143 ? 19.614 38.189 -11.751 1.00 84.69 143 GLY A C 1
ATOM 1135 O O . GLY A 1 143 ? 20.645 38.024 -12.399 1.00 84.69 143 GLY A O 1
ATOM 1136 N N . LYS A 1 144 ? 19.010 37.176 -11.114 1.00 89.00 144 LYS A N 1
ATOM 1137 C CA . LYS A 1 144 ? 19.442 35.776 -11.168 1.00 89.00 144 LYS A CA 1
ATOM 1138 C C . LYS A 1 144 ? 18.475 34.940 -12.006 1.00 89.00 144 LYS A C 1
ATOM 1140 O O . LYS A 1 144 ? 17.270 34.941 -11.759 1.00 89.00 144 LYS A O 1
ATOM 1145 N N . THR A 1 145 ? 19.012 34.184 -12.960 1.00 91.88 145 THR A N 1
ATOM 1146 C CA . THR A 1 145 ? 18.248 33.216 -13.757 1.00 91.88 145 THR A CA 1
ATOM 1147 C C . THR A 1 145 ? 18.159 31.880 -13.022 1.00 91.88 145 THR A C 1
ATOM 1149 O O . THR A 1 145 ? 19.174 31.289 -12.649 1.00 91.88 145 THR A O 1
ATOM 1152 N N . TYR A 1 146 ? 16.940 31.394 -12.826 1.00 90.81 146 TYR A N 1
ATOM 1153 C CA . TYR A 1 146 ? 16.640 30.072 -12.292 1.00 90.81 146 TYR A CA 1
ATOM 1154 C C . TYR A 1 146 ? 16.108 29.196 -13.420 1.00 90.81 146 TYR A C 1
ATOM 1156 O O . TYR A 1 146 ? 15.098 29.540 -14.030 1.00 90.81 146 TYR A O 1
ATOM 1164 N N . GLY A 1 147 ? 16.784 28.086 -13.709 1.00 89.69 147 GLY A N 1
ATOM 1165 C CA . GLY A 1 147 ? 16.365 27.178 -14.770 1.00 89.69 147 GLY A CA 1
ATOM 1166 C C . GLY A 1 147 ? 15.129 26.346 -14.413 1.00 89.69 147 GLY A C 1
ATOM 1167 O O . GLY A 1 147 ? 14.721 26.246 -13.249 1.00 89.69 147 GLY A O 1
ATOM 1168 N N . SER A 1 148 ? 14.524 25.742 -15.435 1.00 90.81 148 SER A N 1
ATOM 1169 C CA . SER A 1 148 ? 13.347 24.868 -15.325 1.00 90.81 148 SER A CA 1
ATOM 1170 C C . SER A 1 148 ? 13.587 23.624 -14.463 1.00 90.81 148 SER A C 1
ATOM 1172 O O . SER A 1 148 ? 12.642 23.061 -13.895 1.00 90.81 148 SER A O 1
ATOM 1174 N N . GLU A 1 149 ? 14.843 23.197 -14.309 1.00 89.81 149 GLU A N 1
ATOM 1175 C CA . GLU A 1 149 ? 15.231 22.070 -13.457 1.00 89.81 149 GLU A CA 1
ATOM 1176 C C . GLU A 1 149 ? 14.868 22.314 -11.988 1.00 89.81 149 GLU A C 1
ATOM 1178 O O . GLU A 1 149 ? 14.575 21.372 -11.254 1.00 89.81 149 GLU A O 1
ATOM 1183 N N . LYS A 1 150 ? 14.783 23.584 -11.561 1.00 91.25 150 LYS A N 1
ATOM 1184 C CA . LYS A 1 150 ? 14.376 23.929 -10.192 1.00 91.25 150 LYS A CA 1
ATOM 1185 C C . LYS A 1 150 ? 12.948 23.520 -9.885 1.00 91.25 150 LYS A C 1
ATOM 1187 O O . LYS A 1 150 ? 12.670 23.242 -8.727 1.00 91.25 150 LYS A O 1
ATOM 1192 N N . TYR A 1 151 ? 12.056 23.482 -10.872 1.00 93.12 151 TYR A N 1
ATOM 1193 C CA . TYR A 1 151 ? 10.679 23.015 -10.693 1.00 93.12 151 TYR A CA 1
ATOM 1194 C C . TYR A 1 151 ? 10.546 21.538 -11.032 1.00 93.12 151 TYR A C 1
ATOM 1196 O O . TYR A 1 151 ? 10.013 20.771 -10.232 1.00 93.12 151 TYR A O 1
ATOM 1204 N N . SER A 1 152 ? 11.042 21.138 -12.202 1.00 91.69 152 SER A N 1
ATOM 1205 C CA . SER A 1 152 ? 10.837 19.784 -12.719 1.00 91.69 152 SER A CA 1
ATOM 1206 C C . SER A 1 152 ? 11.460 18.712 -11.816 1.00 91.69 152 SER A C 1
ATOM 1208 O O . SER A 1 152 ? 10.793 17.727 -11.519 1.00 91.69 152 SER A O 1
ATOM 1210 N N . ASN A 1 153 ? 12.662 18.919 -11.271 1.00 91.00 153 ASN A N 1
ATOM 1211 C CA . ASN A 1 153 ? 13.291 17.924 -10.393 1.00 91.00 153 ASN A CA 1
ATOM 1212 C C . ASN A 1 153 ? 12.599 17.744 -9.039 1.00 91.00 153 ASN A C 1
ATOM 1214 O O . ASN A 1 153 ? 12.838 16.740 -8.384 1.00 91.00 153 ASN A O 1
ATOM 1218 N N . VAL A 1 154 ? 11.796 18.711 -8.586 1.00 91.75 154 VAL A N 1
ATOM 1219 C CA . VAL A 1 154 ? 11.038 18.586 -7.331 1.00 91.75 154 VAL A CA 1
ATOM 1220 C C . VAL A 1 154 ? 9.670 17.981 -7.615 1.00 91.75 154 VAL A C 1
ATOM 1222 O O . VAL A 1 154 ? 9.234 17.070 -6.919 1.00 91.75 154 VAL A O 1
ATOM 1225 N N . LEU A 1 155 ? 9.001 18.480 -8.653 1.00 92.06 155 LEU A N 1
ATOM 1226 C CA . LEU A 1 155 ? 7.635 18.107 -9.001 1.00 92.06 155 LEU A CA 1
ATOM 1227 C C . LEU A 1 155 ? 7.518 16.681 -9.555 1.00 92.06 155 LEU A C 1
ATOM 1229 O O . LEU A 1 155 ? 6.489 16.051 -9.359 1.00 92.06 155 LEU A O 1
ATOM 1233 N N . PHE A 1 156 ? 8.553 16.178 -10.233 1.00 90.25 156 PHE A N 1
ATOM 1234 C CA . PHE A 1 156 ? 8.591 14.824 -10.795 1.00 90.25 156 PHE A CA 1
ATOM 1235 C C . PHE A 1 156 ? 9.293 13.820 -9.867 1.00 90.25 156 PHE A C 1
ATOM 1237 O O . PHE A 1 156 ? 10.067 12.979 -10.316 1.00 90.25 156 PHE A O 1
ATOM 1244 N N . THR A 1 157 ? 9.048 13.941 -8.564 1.00 87.88 157 THR A N 1
ATOM 1245 C CA . THR A 1 157 ? 9.484 12.976 -7.543 1.00 87.88 157 THR A CA 1
ATOM 1246 C C . THR A 1 157 ? 8.284 12.190 -7.024 1.00 87.88 157 THR A C 1
ATOM 1248 O O . THR A 1 157 ? 7.148 12.639 -7.171 1.00 87.88 157 THR A O 1
ATOM 1251 N N . ASP A 1 158 ? 8.530 11.063 -6.353 1.00 83.50 158 ASP A N 1
ATOM 1252 C CA . ASP A 1 158 ? 7.479 10.203 -5.780 1.00 83.50 158 ASP A CA 1
ATOM 1253 C C . ASP A 1 158 ? 6.630 10.899 -4.692 1.00 83.50 158 ASP A C 1
ATOM 1255 O O . ASP A 1 158 ? 5.591 10.392 -4.278 1.00 83.50 158 ASP A O 1
ATOM 1259 N N . GLU A 1 159 ? 7.041 12.088 -4.234 1.00 84.81 159 GLU A N 1
ATOM 1260 C CA . GLU A 1 159 ? 6.273 12.936 -3.313 1.00 84.81 159 GLU A CA 1
ATOM 1261 C C . GLU A 1 159 ? 5.009 13.543 -3.950 1.00 84.81 159 GLU A C 1
ATOM 1263 O O . GLU A 1 159 ? 4.145 14.056 -3.230 1.00 84.81 159 GLU A O 1
ATOM 1268 N N . PHE A 1 160 ? 4.900 13.532 -5.284 1.00 90.50 160 PHE A N 1
ATOM 1269 C CA . PHE A 1 160 ? 3.814 14.167 -6.028 1.00 90.50 160 PHE A CA 1
ATOM 1270 C C . PHE A 1 160 ? 3.217 13.218 -7.070 1.00 90.50 160 PHE A C 1
ATOM 1272 O O . PHE A 1 160 ? 3.933 12.605 -7.855 1.00 90.50 160 PHE A O 1
ATOM 1279 N N . ASP A 1 161 ? 1.885 13.186 -7.155 1.00 89.12 161 ASP A N 1
ATOM 1280 C CA . ASP A 1 161 ? 1.165 12.518 -8.247 1.00 89.12 161 ASP A CA 1
ATOM 1281 C C . ASP A 1 161 ? 1.223 13.385 -9.520 1.00 89.12 161 ASP A C 1
ATOM 1283 O O . ASP A 1 161 ? 0.288 14.105 -9.893 1.00 89.12 161 ASP A O 1
ATOM 1287 N N . TYR A 1 162 ? 2.395 13.407 -10.153 1.00 89.62 162 TYR A N 1
ATOM 1288 C CA . TYR A 1 162 ? 2.632 14.249 -11.318 1.00 89.62 162 TYR A CA 1
ATOM 1289 C C . TYR A 1 162 ? 1.833 13.798 -12.547 1.00 89.62 162 TYR A C 1
ATOM 1291 O O . TYR A 1 162 ? 1.551 14.638 -13.401 1.00 89.62 162 TYR A O 1
ATOM 1299 N N . ASP A 1 163 ? 1.410 12.534 -12.634 1.00 89.50 163 ASP A N 1
ATOM 1300 C CA . ASP A 1 163 ? 0.560 12.040 -13.724 1.00 89.50 163 ASP A CA 1
ATOM 1301 C C . ASP A 1 163 ? -0.794 12.763 -13.735 1.00 89.50 163 ASP A C 1
ATOM 1303 O O . ASP A 1 163 ? -1.245 13.253 -14.782 1.00 89.50 163 ASP A O 1
ATOM 1307 N N . LEU A 1 164 ? -1.405 12.935 -12.556 1.00 91.06 164 LEU A N 1
ATOM 1308 C CA . LEU A 1 164 ? -2.636 13.709 -12.403 1.00 91.06 164 LEU A CA 1
ATOM 1309 C C . LEU A 1 164 ? -2.444 15.181 -12.804 1.00 91.06 164 LEU A C 1
ATOM 1311 O O . LEU A 1 164 ? -3.312 15.786 -13.446 1.00 91.06 164 LEU A O 1
ATOM 1315 N N . LEU A 1 165 ? -1.297 15.772 -12.466 1.00 92.19 165 LEU A N 1
ATOM 1316 C CA . LEU A 1 165 ? -0.975 17.147 -12.845 1.00 92.19 165 LEU A CA 1
ATOM 1317 C C . LEU A 1 165 ? -0.755 17.306 -14.352 1.00 92.19 165 LEU A C 1
ATOM 1319 O O . LEU A 1 165 ? -1.297 18.233 -14.959 1.00 92.19 165 LEU A O 1
ATOM 1323 N N . VAL A 1 166 ? -0.014 16.390 -14.970 1.00 91.94 166 VAL A N 1
ATOM 1324 C CA . VAL A 1 166 ? 0.226 16.377 -16.415 1.00 91.94 166 VAL A CA 1
ATOM 1325 C C . VAL A 1 166 ? -1.098 16.257 -17.180 1.00 91.94 166 VAL A C 1
ATOM 1327 O O . VAL A 1 166 ? -1.285 16.936 -18.195 1.00 91.94 166 VAL A O 1
ATOM 1330 N N . LEU A 1 167 ? -2.066 15.484 -16.675 1.00 92.81 167 LEU A N 1
ATOM 1331 C CA . LEU A 1 167 ? -3.411 15.422 -17.254 1.00 92.81 167 LEU A CA 1
ATOM 1332 C C . LEU A 1 167 ? -4.100 16.798 -17.259 1.00 92.81 167 LEU A C 1
ATOM 1334 O O . LEU A 1 167 ? -4.739 17.164 -18.252 1.00 92.81 167 LEU A O 1
ATOM 1338 N N . LYS A 1 168 ? -3.932 17.601 -16.197 1.00 93.88 168 LYS A N 1
ATOM 1339 C CA . LYS A 1 168 ? -4.440 18.985 -16.155 1.00 93.88 168 LYS A CA 1
ATOM 1340 C C . LYS A 1 168 ? -3.728 19.907 -17.148 1.00 93.88 168 LYS A C 1
ATOM 1342 O O . LYS A 1 168 ? -4.347 20.849 -17.645 1.00 93.88 168 LYS A O 1
ATOM 1347 N N . TRP A 1 169 ? -2.475 19.625 -17.502 1.00 94.81 169 TRP A N 1
ATOM 1348 C CA . TRP A 1 169 ? -1.735 20.382 -18.517 1.00 94.81 169 TRP A CA 1
ATOM 1349 C C . TRP A 1 169 ? -2.128 20.063 -19.953 1.00 94.81 169 TRP A C 1
ATOM 1351 O O . TRP A 1 169 ? -1.795 20.850 -20.833 1.00 94.81 169 TRP A O 1
ATOM 1361 N N . LYS A 1 170 ? -2.865 18.977 -20.220 1.00 93.19 170 LYS A N 1
ATOM 1362 C CA . LYS A 1 170 ? -3.192 18.492 -21.576 1.00 93.19 170 LYS A CA 1
ATOM 1363 C C . LYS A 1 170 ? -3.565 19.590 -22.582 1.00 93.19 170 LYS A C 1
ATOM 1365 O O . LYS A 1 170 ? -3.123 19.546 -23.723 1.00 93.19 170 LYS A O 1
ATOM 1370 N N . LYS A 1 171 ? -4.369 20.579 -22.174 1.00 90.69 171 LYS A N 1
ATOM 1371 C CA . LYS A 1 171 ? -4.826 21.678 -23.052 1.00 90.69 171 LYS A CA 1
ATOM 1372 C C . LYS A 1 171 ? -3.771 22.766 -23.305 1.00 90.69 171 LYS A C 1
ATOM 1374 O O . LYS A 1 171 ? -3.907 23.529 -24.256 1.00 90.69 171 LYS A O 1
ATOM 1379 N N . LEU A 1 172 ? -2.752 22.858 -22.453 1.00 94.06 172 LEU A N 1
ATOM 1380 C CA . LEU A 1 172 ? -1.651 23.821 -22.545 1.00 94.06 172 LEU A CA 1
ATOM 1381 C C . LEU A 1 172 ? -0.493 23.299 -23.405 1.00 94.06 172 LEU A C 1
ATOM 1383 O O . LEU A 1 172 ? 0.303 24.092 -23.915 1.00 94.06 172 LEU A O 1
ATOM 1387 N N . ILE A 1 173 ? -0.394 21.976 -23.567 1.00 94.81 173 ILE A N 1
ATOM 1388 C CA . ILE A 1 173 ? 0.704 21.327 -24.279 1.00 94.81 173 ILE A CA 1
ATOM 1389 C C . ILE A 1 173 ? 0.622 21.621 -25.778 1.00 94.81 173 ILE A C 1
ATOM 1391 O O . ILE A 1 173 ? -0.381 21.358 -26.437 1.00 94.81 173 ILE A O 1
ATOM 1395 N N . LYS A 1 174 ? 1.712 22.174 -26.321 1.00 93.75 174 LYS A N 1
ATOM 1396 C CA . LYS A 1 174 ? 1.854 22.541 -27.733 1.00 93.75 174 LYS A CA 1
ATOM 1397 C C . LYS A 1 174 ? 3.148 21.979 -28.305 1.00 93.75 174 LYS A C 1
ATOM 1399 O O . LYS A 1 174 ? 4.131 21.804 -27.588 1.00 93.75 174 LYS A O 1
ATOM 1404 N N . TYR A 1 175 ? 3.165 21.797 -29.622 1.00 94.44 175 TYR A N 1
ATOM 1405 C CA . TYR A 1 175 ? 4.324 21.315 -30.379 1.00 94.44 175 TYR A CA 1
ATOM 1406 C C . TYR A 1 175 ? 5.605 22.120 -30.097 1.00 94.44 175 TYR A C 1
ATOM 1408 O O . TYR A 1 175 ? 6.651 21.547 -29.803 1.00 94.44 175 TYR A O 1
ATOM 1416 N N . GLN A 1 176 ? 5.506 23.452 -30.074 1.00 94.69 176 GLN A N 1
ATOM 1417 C CA . GLN A 1 176 ? 6.634 24.345 -29.781 1.00 94.69 176 GLN A CA 1
ATOM 1418 C C . GLN A 1 176 ? 7.233 24.151 -28.375 1.00 94.69 176 GLN A C 1
ATOM 1420 O O . GLN A 1 176 ? 8.418 24.397 -28.177 1.00 94.69 176 GLN A O 1
ATOM 1425 N N . HIS A 1 177 ? 6.442 23.692 -27.398 1.00 94.88 177 HIS A N 1
ATOM 1426 C CA . HIS A 1 177 ? 6.937 23.453 -26.040 1.00 94.88 177 HIS A CA 1
ATOM 1427 C C . HIS A 1 177 ? 7.824 22.203 -25.994 1.00 94.88 177 HIS A C 1
ATOM 1429 O O . HIS A 1 177 ? 8.835 22.204 -25.303 1.00 94.88 177 HIS A O 1
ATOM 1435 N N . VAL A 1 178 ? 7.505 21.173 -26.789 1.00 94.44 178 VAL A N 1
ATOM 1436 C CA . VAL A 1 178 ? 8.374 19.993 -26.953 1.00 94.44 178 VAL A CA 1
ATOM 1437 C C . VAL A 1 178 ? 9.705 20.400 -27.585 1.00 94.44 178 VAL A C 1
ATOM 1439 O O . VAL A 1 178 ? 10.762 20.051 -27.065 1.00 94.44 178 VAL A O 1
ATOM 1442 N N . SER A 1 179 ? 9.656 21.204 -28.653 1.00 93.88 179 SER A N 1
ATOM 1443 C CA . SER A 1 179 ? 10.858 21.756 -29.293 1.00 93.88 179 SER A CA 1
ATOM 1444 C C . SER A 1 179 ? 11.720 22.548 -28.301 1.00 93.88 179 SER A C 1
ATOM 1446 O O . SER A 1 179 ? 12.925 22.327 -28.204 1.00 93.88 179 SER A O 1
ATOM 1448 N N . HIS A 1 180 ? 11.095 23.410 -27.489 1.00 93.69 180 HIS A N 1
ATOM 1449 C CA . HIS A 1 180 ? 11.784 24.179 -26.453 1.00 93.69 180 HIS A CA 1
ATOM 1450 C C . HIS A 1 180 ? 12.490 23.286 -25.422 1.00 93.69 180 HIS A C 1
ATOM 1452 O O . HIS A 1 180 ? 13.658 23.525 -25.118 1.00 93.69 180 HIS A O 1
ATOM 1458 N N . VAL A 1 181 ? 11.816 22.243 -24.924 1.00 93.25 181 VAL A N 1
ATOM 1459 C CA . VAL A 1 181 ? 12.403 21.299 -23.959 1.00 93.25 181 VAL A CA 1
ATOM 1460 C C . VAL A 1 181 ? 13.578 20.540 -24.569 1.00 93.25 181 VAL A C 1
ATOM 1462 O O . VAL A 1 181 ? 14.601 20.388 -23.910 1.00 93.25 181 VAL A O 1
ATOM 1465 N N . ILE A 1 182 ? 13.480 20.111 -25.831 1.00 92.94 182 ILE A N 1
ATOM 1466 C CA . ILE A 1 182 ? 14.584 19.433 -26.531 1.00 92.94 182 ILE A CA 1
ATOM 1467 C C . ILE A 1 182 ? 15.792 20.367 -26.690 1.00 92.94 182 ILE A C 1
ATOM 1469 O O . ILE A 1 182 ? 16.923 19.951 -26.449 1.00 92.94 182 ILE A O 1
ATOM 1473 N N . ASN A 1 183 ? 15.567 21.630 -27.057 1.00 89.81 183 ASN A N 1
ATOM 1474 C CA . ASN A 1 183 ? 16.650 22.591 -27.285 1.00 89.81 183 ASN A CA 1
ATOM 1475 C C . ASN A 1 183 ? 17.385 22.998 -25.997 1.00 89.81 183 ASN A C 1
ATOM 1477 O O . ASN A 1 183 ? 18.556 23.361 -26.060 1.00 89.81 183 ASN A O 1
ATOM 1481 N N . ASN A 1 184 ? 16.723 22.913 -24.840 1.00 87.62 184 ASN A N 1
ATOM 1482 C CA . ASN A 1 184 ? 17.297 23.247 -23.529 1.00 87.62 184 ASN A CA 1
ATOM 1483 C C . ASN A 1 184 ? 17.600 22.002 -22.679 1.00 87.62 184 ASN A C 1
ATOM 1485 O O . ASN A 1 184 ? 17.798 22.095 -21.468 1.00 87.62 184 ASN A O 1
ATOM 1489 N N . TYR A 1 185 ? 17.618 20.823 -23.302 1.00 86.56 185 TYR A N 1
ATOM 1490 C CA . TYR A 1 185 ? 17.655 19.558 -22.590 1.00 86.56 185 TYR A CA 1
ATOM 1491 C C . TYR A 1 185 ? 18.975 19.322 -21.842 1.00 86.56 185 TYR A C 1
ATOM 1493 O O . TYR A 1 185 ? 20.072 19.435 -22.398 1.00 86.56 185 TYR A O 1
ATOM 1501 N N . GLN A 1 186 ? 18.869 18.883 -20.587 1.00 84.19 186 GLN A N 1
ATOM 1502 C CA . GLN A 1 186 ? 20.012 18.495 -19.759 1.00 84.19 186 GLN A CA 1
ATOM 1503 C C . GLN A 1 186 ? 19.815 17.078 -19.214 1.00 84.19 186 GLN A C 1
ATOM 1505 O O . GLN A 1 186 ? 19.021 16.866 -18.307 1.00 84.19 186 GLN A O 1
ATOM 1510 N N . HIS A 1 187 ? 20.571 16.108 -19.736 1.00 75.00 187 HIS A N 1
ATOM 1511 C CA . HIS A 1 187 ? 20.480 14.692 -19.356 1.00 75.00 187 HIS A CA 1
ATOM 1512 C C . HIS A 1 187 ? 20.910 14.394 -17.922 1.00 75.00 187 HIS A C 1
ATOM 1514 O O . HIS A 1 187 ? 20.698 13.283 -17.462 1.00 75.00 187 HIS A O 1
ATOM 1520 N N . ARG A 1 188 ? 21.556 15.338 -17.234 1.00 80.19 188 ARG A N 1
ATOM 1521 C CA . ARG A 1 188 ? 21.910 15.183 -15.819 1.00 80.19 188 ARG A CA 1
ATOM 1522 C C . ARG A 1 188 ? 20.737 15.487 -14.890 1.00 80.19 188 ARG A C 1
ATOM 1524 O O . ARG A 1 188 ? 20.789 15.095 -13.735 1.00 80.19 188 ARG A O 1
ATOM 1531 N N . GLU A 1 189 ? 19.694 16.137 -15.405 1.00 87.44 189 GLU A N 1
ATOM 1532 C CA . GLU A 1 189 ? 18.518 16.551 -14.645 1.00 87.44 189 GLU A CA 1
ATOM 1533 C C . GLU A 1 189 ? 17.349 15.580 -14.933 1.00 87.44 189 GLU A C 1
ATOM 1535 O O . GLU A 1 189 ? 16.796 15.593 -16.042 1.00 87.44 189 GLU A O 1
ATOM 1540 N N . PRO A 1 190 ? 16.948 14.720 -13.973 1.00 85.81 190 PRO A N 1
ATOM 1541 C CA . PRO A 1 190 ? 15.886 13.729 -14.175 1.00 85.81 190 PRO A CA 1
ATOM 1542 C C . PRO A 1 190 ? 14.559 14.353 -14.615 1.00 85.81 190 PRO A C 1
ATOM 1544 O O . PRO A 1 190 ? 13.890 13.830 -15.511 1.00 85.81 190 PRO A O 1
ATOM 1547 N N . GLY A 1 191 ? 14.218 15.514 -14.047 1.00 89.56 191 GLY A N 1
ATOM 1548 C CA . GLY A 1 191 ? 12.973 16.224 -14.311 1.00 89.56 191 GLY A CA 1
ATOM 1549 C C . GLY A 1 191 ? 12.793 16.615 -15.777 1.00 89.56 191 GLY A C 1
ATOM 1550 O O . GLY A 1 191 ? 11.674 16.562 -16.281 1.00 89.56 191 GLY A O 1
ATOM 1551 N N . HIS A 1 192 ? 13.873 16.924 -16.505 1.00 89.50 192 HIS A N 1
ATOM 1552 C CA . HIS A 1 192 ? 13.796 17.205 -17.944 1.00 89.50 192 HIS A CA 1
ATOM 1553 C C . HIS A 1 192 ? 13.438 15.961 -18.763 1.00 89.50 192 HIS A C 1
ATOM 1555 O O . HIS A 1 192 ? 12.668 16.053 -19.722 1.00 89.50 192 HIS A O 1
ATOM 1561 N N . SER A 1 193 ? 13.959 14.796 -18.369 1.00 89.75 193 SER A N 1
ATOM 1562 C CA . SER A 1 193 ? 13.670 13.518 -19.028 1.00 89.75 193 SER A CA 1
ATOM 1563 C C . SER A 1 193 ? 12.200 13.139 -18.845 1.00 89.75 193 SER A C 1
ATOM 1565 O O . SER A 1 193 ? 11.511 12.817 -19.816 1.00 89.75 193 SER A O 1
ATOM 1567 N N . ILE A 1 194 ? 11.709 13.245 -17.604 1.00 92.06 194 ILE A N 1
ATOM 1568 C CA . ILE A 1 194 ? 10.314 12.965 -17.243 1.00 92.06 194 ILE A CA 1
ATOM 1569 C C . ILE A 1 194 ? 9.378 13.941 -17.958 1.00 92.06 194 ILE A C 1
ATOM 1571 O O . ILE A 1 194 ? 8.402 13.515 -18.580 1.00 92.06 194 ILE A O 1
ATOM 1575 N N . LEU A 1 195 ? 9.698 15.240 -17.945 1.00 93.69 195 LEU A N 1
ATOM 1576 C CA . LEU A 1 195 ? 8.920 16.269 -18.629 1.00 93.69 195 LEU A CA 1
ATOM 1577 C C . LEU A 1 195 ? 8.809 15.994 -20.129 1.00 93.69 195 LEU A C 1
ATOM 1579 O O . LEU A 1 195 ? 7.700 15.982 -20.657 1.00 93.69 195 LEU A O 1
ATOM 1583 N N . LEU A 1 196 ? 9.929 15.744 -20.818 1.00 94.06 196 LEU A N 1
ATOM 1584 C CA . LEU A 1 196 ? 9.920 15.471 -22.256 1.00 94.06 196 LEU A CA 1
ATOM 1585 C C . LEU A 1 196 ? 9.028 14.269 -22.586 1.00 94.06 196 LEU A C 1
ATOM 1587 O O . LEU A 1 196 ? 8.156 14.367 -23.453 1.00 94.06 196 LEU A O 1
ATOM 1591 N N . ASN A 1 197 ? 9.197 13.170 -21.847 1.00 92.75 197 ASN A N 1
ATOM 1592 C CA . ASN A 1 197 ? 8.398 11.963 -22.033 1.00 92.75 197 ASN A CA 1
ATOM 1593 C C . ASN A 1 197 ? 6.900 12.231 -21.798 1.00 92.75 197 ASN A C 1
ATOM 1595 O O . ASN A 1 197 ? 6.045 11.764 -22.552 1.00 92.75 197 ASN A O 1
ATOM 1599 N N . SER A 1 198 ? 6.589 13.052 -20.792 1.00 93.06 198 SER A N 1
ATOM 1600 C CA . SER A 1 198 ? 5.223 13.436 -20.426 1.00 93.06 198 SER A CA 1
ATOM 1601 C C . SER A 1 198 ? 4.553 14.306 -21.490 1.00 93.06 198 SER A C 1
ATOM 1603 O O . SER A 1 198 ? 3.390 14.087 -21.820 1.00 93.06 198 SER A O 1
ATOM 1605 N N . LEU A 1 199 ? 5.271 15.273 -22.074 1.00 94.25 199 LEU A N 1
ATOM 1606 C CA . LEU A 1 199 ? 4.738 16.130 -23.142 1.00 94.25 199 LEU A CA 1
ATOM 1607 C C . LEU A 1 199 ? 4.427 15.323 -24.412 1.00 94.25 199 LEU A C 1
ATOM 1609 O O . LEU A 1 199 ? 3.408 15.560 -25.066 1.00 94.25 199 LEU A O 1
ATOM 1613 N N . LEU A 1 200 ? 5.265 14.334 -24.734 1.00 94.25 200 LEU A N 1
ATOM 1614 C CA . LEU A 1 200 ? 5.087 13.451 -25.891 1.00 94.25 200 LEU A CA 1
ATOM 1615 C C . LEU A 1 200 ? 3.876 12.511 -25.771 1.00 94.25 200 LEU A C 1
ATOM 1617 O O . LEU A 1 200 ? 3.434 11.983 -26.788 1.00 94.25 200 LEU A O 1
ATOM 1621 N N . ASN A 1 201 ? 3.291 12.327 -24.579 1.00 91.44 201 ASN A N 1
ATOM 1622 C CA . ASN A 1 201 ? 2.001 11.630 -24.431 1.00 91.44 201 ASN A CA 1
ATOM 1623 C C . ASN A 1 201 ? 0.844 12.373 -25.126 1.00 91.44 201 ASN A C 1
ATOM 1625 O O . ASN A 1 201 ? -0.156 11.756 -25.486 1.00 91.44 201 ASN A O 1
ATOM 1629 N N . TYR A 1 202 ? 0.957 13.694 -25.295 1.00 92.50 202 TYR A N 1
ATOM 1630 C CA . TYR A 1 202 ? -0.142 14.549 -25.762 1.00 92.50 202 TYR A CA 1
ATOM 1631 C C . TYR A 1 202 ? 0.144 15.239 -27.095 1.00 92.50 202 TYR A C 1
ATOM 1633 O O . TYR A 1 202 ? -0.743 15.885 -27.652 1.00 92.50 202 TYR A O 1
ATOM 1641 N N . VAL A 1 203 ? 1.364 15.109 -27.618 1.00 92.25 203 VAL A N 1
ATOM 1642 C CA . VAL A 1 203 ? 1.792 15.737 -28.869 1.00 92.25 203 VAL A CA 1
ATOM 1643 C C . VAL A 1 203 ? 2.526 14.733 -29.740 1.00 92.25 203 VAL A C 1
ATOM 1645 O O . VAL A 1 203 ? 3.547 14.174 -29.348 1.00 92.25 203 VAL A O 1
ATOM 1648 N N . GLN A 1 204 ? 2.059 14.590 -30.979 1.00 91.94 204 GLN A N 1
ATOM 1649 C CA . GLN A 1 204 ? 2.740 13.807 -32.004 1.00 91.94 204 GLN A CA 1
ATOM 1650 C C . GLN A 1 204 ? 3.914 14.599 -32.609 1.00 91.94 204 GLN A C 1
ATOM 1652 O O . GLN A 1 204 ? 3.814 15.170 -33.696 1.00 91.94 204 GLN A O 1
ATOM 1657 N N . TYR A 1 205 ? 5.026 14.672 -31.877 1.00 93.38 205 TYR A N 1
ATOM 1658 C CA . TYR A 1 205 ? 6.238 15.370 -32.313 1.00 93.38 205 TYR A CA 1
ATOM 1659 C C . TYR A 1 205 ? 7.037 14.531 -33.325 1.00 93.38 205 TYR A C 1
ATOM 1661 O O . TYR A 1 205 ? 7.196 13.325 -33.122 1.00 93.38 205 TYR A O 1
ATOM 1669 N N . LYS A 1 206 ? 7.524 15.154 -34.411 1.00 91.75 206 LYS A N 1
ATOM 1670 C CA . LYS A 1 206 ? 8.183 14.463 -35.546 1.00 91.75 206 LYS A CA 1
ATOM 1671 C C . LYS A 1 206 ? 9.635 14.884 -35.793 1.00 91.75 206 LYS A C 1
ATOM 1673 O O . LYS A 1 206 ? 10.362 14.197 -36.513 1.00 91.75 206 LYS A O 1
ATOM 1678 N N . GLU A 1 207 ? 10.067 16.011 -35.235 1.00 91.62 207 GLU A N 1
ATOM 1679 C CA . GLU A 1 207 ? 11.441 16.495 -35.384 1.00 91.62 207 GLU A CA 1
ATOM 1680 C C . GLU A 1 207 ? 12.383 15.724 -34.455 1.00 91.62 207 GLU A C 1
ATOM 1682 O O . GLU A 1 207 ? 12.218 15.725 -33.241 1.00 91.62 207 GLU A O 1
ATOM 1687 N N . TYR A 1 208 ? 13.395 15.062 -35.009 1.00 90.56 208 TYR A N 1
ATOM 1688 C CA . TYR A 1 208 ? 14.316 14.232 -34.222 1.00 90.56 208 TYR A CA 1
ATOM 1689 C C . TYR A 1 208 ? 15.764 14.722 -34.261 1.00 90.56 208 TYR A C 1
ATOM 1691 O O . TYR A 1 208 ? 16.589 14.210 -33.507 1.00 90.56 208 TYR A O 1
ATOM 1699 N N . GLU A 1 209 ? 16.118 15.645 -35.157 1.00 90.19 209 GLU A N 1
ATOM 1700 C CA . GLU A 1 209 ? 17.516 15.950 -35.498 1.00 90.19 209 GLU A CA 1
ATOM 1701 C C . GLU A 1 209 ? 18.301 16.522 -34.312 1.00 90.19 209 GLU A C 1
ATOM 1703 O O . GLU A 1 209 ? 19.418 16.071 -34.029 1.00 90.19 209 GLU A O 1
ATOM 1708 N N . ALA A 1 210 ? 17.691 17.460 -33.580 1.00 89.94 210 ALA A N 1
ATOM 1709 C CA . ALA A 1 210 ? 18.268 18.054 -32.377 1.00 89.94 210 ALA A CA 1
ATOM 1710 C C . ALA A 1 210 ? 18.501 16.990 -31.294 1.00 89.94 210 ALA A C 1
ATOM 1712 O O . ALA A 1 210 ? 19.625 16.824 -30.816 1.00 89.94 210 ALA A O 1
ATOM 1713 N N . LEU A 1 211 ? 17.475 16.187 -30.989 1.00 91.81 211 LEU A N 1
ATOM 1714 C CA . LEU A 1 211 ? 17.567 15.133 -29.978 1.00 91.81 211 LEU A CA 1
ATOM 1715 C C . LEU A 1 211 ? 18.538 14.013 -30.388 1.00 91.81 211 LEU A C 1
ATOM 1717 O O . LEU A 1 211 ? 19.290 13.516 -29.559 1.00 91.81 211 LEU A O 1
ATOM 1721 N N . THR A 1 212 ? 18.598 13.654 -31.671 1.00 92.81 212 THR A N 1
ATOM 1722 C CA . THR A 1 212 ? 19.555 12.665 -32.202 1.00 92.81 212 THR A CA 1
ATOM 1723 C C . THR A 1 212 ? 20.987 13.145 -32.035 1.00 92.81 212 THR A C 1
ATOM 1725 O O . THR A 1 212 ? 21.855 12.384 -31.607 1.00 92.81 212 THR A O 1
ATOM 1728 N N . SER A 1 213 ? 21.246 14.409 -32.374 1.00 90.88 213 SER A N 1
ATOM 1729 C CA . SER A 1 213 ? 22.576 15.006 -32.239 1.00 90.88 213 SER A CA 1
ATOM 1730 C C . SER A 1 213 ? 22.979 15.088 -30.766 1.00 90.88 213 SER A C 1
ATOM 1732 O O . SER A 1 213 ? 24.102 14.724 -30.419 1.00 90.88 213 SER A O 1
ATOM 1734 N N . TYR A 1 214 ? 22.033 15.445 -29.896 1.00 91.25 214 TYR A N 1
ATOM 1735 C CA . TYR A 1 214 ? 22.226 15.448 -28.453 1.00 91.25 214 TYR A CA 1
ATOM 1736 C C . TYR A 1 214 ? 22.549 14.057 -27.891 1.00 91.25 214 TYR A C 1
ATOM 1738 O O . TYR A 1 214 ? 23.547 13.900 -27.185 1.00 91.25 214 TYR A O 1
ATOM 1746 N N . ILE A 1 215 ? 21.741 13.040 -28.223 1.00 92.69 215 ILE A N 1
ATOM 1747 C CA . ILE A 1 215 ? 21.950 11.658 -27.772 1.00 92.69 215 ILE A CA 1
ATOM 1748 C C . ILE A 1 215 ? 23.298 11.152 -28.265 1.00 92.69 215 ILE A C 1
ATOM 1750 O O . ILE A 1 215 ? 24.062 10.621 -27.473 1.00 92.69 215 ILE A O 1
ATOM 1754 N N . THR A 1 216 ? 23.633 11.364 -29.539 1.00 91.69 216 THR A N 1
ATOM 1755 C CA . THR A 1 216 ? 24.915 10.919 -30.108 1.00 91.69 216 THR A CA 1
ATOM 1756 C C . THR A 1 216 ? 26.105 11.527 -29.359 1.00 91.69 216 THR A C 1
ATOM 1758 O O . THR A 1 216 ? 27.059 10.813 -29.060 1.00 91.69 216 THR A O 1
ATOM 1761 N N . ALA A 1 217 ? 26.041 12.818 -29.014 1.00 90.50 217 ALA A N 1
ATOM 1762 C CA . ALA A 1 217 ? 27.108 13.510 -28.288 1.00 90.50 217 ALA A CA 1
ATOM 1763 C C . ALA A 1 217 ? 27.242 13.064 -26.821 1.00 90.50 217 ALA A C 1
ATOM 1765 O O . ALA A 1 217 ? 28.336 13.108 -26.266 1.00 90.50 217 ALA A O 1
ATOM 1766 N N . ASN A 1 218 ? 26.148 12.621 -26.195 1.00 91.00 218 ASN A N 1
ATOM 1767 C CA . ASN A 1 218 ? 26.096 12.311 -24.763 1.00 91.00 218 ASN A CA 1
ATOM 1768 C C . ASN A 1 218 ? 25.826 10.828 -24.469 1.00 91.00 218 ASN A C 1
ATOM 1770 O O . ASN A 1 218 ? 25.515 10.481 -23.332 1.00 91.00 218 ASN A O 1
ATOM 1774 N N . ILE A 1 219 ? 25.928 9.940 -25.465 1.00 89.12 219 ILE A N 1
ATOM 1775 C CA . ILE A 1 219 ? 25.399 8.573 -25.365 1.00 89.12 219 ILE A CA 1
ATOM 1776 C C . ILE A 1 219 ? 26.008 7.775 -24.216 1.00 89.12 219 ILE A C 1
ATOM 1778 O O . ILE A 1 219 ? 25.283 7.069 -23.528 1.00 89.12 219 ILE A O 1
ATOM 1782 N N . ALA A 1 220 ? 27.311 7.923 -23.967 1.00 86.19 220 ALA A N 1
ATOM 1783 C CA . ALA A 1 220 ? 27.984 7.232 -22.872 1.00 86.19 220 ALA A CA 1
ATOM 1784 C C . ALA A 1 220 ? 27.415 7.644 -21.506 1.00 86.19 220 ALA A C 1
ATOM 1786 O O . ALA A 1 220 ? 27.165 6.783 -20.671 1.00 86.19 220 ALA A O 1
ATOM 1787 N N . HIS A 1 221 ? 27.151 8.940 -21.309 1.00 87.69 221 HIS A N 1
ATOM 1788 C CA . HIS A 1 221 ? 26.551 9.451 -20.078 1.00 87.69 221 HIS A CA 1
ATOM 1789 C C . HIS A 1 221 ? 25.088 9.042 -19.957 1.00 87.69 221 HIS A C 1
ATOM 1791 O O . HIS A 1 221 ? 24.700 8.500 -18.931 1.00 87.69 221 HIS A O 1
ATOM 1797 N N . ILE A 1 222 ? 24.302 9.228 -21.024 1.00 87.06 222 ILE A N 1
ATOM 1798 C CA . ILE A 1 222 ? 22.890 8.828 -21.055 1.00 87.06 222 ILE A CA 1
ATOM 1799 C C . ILE A 1 222 ? 22.763 7.349 -20.712 1.00 87.06 222 ILE A C 1
ATOM 1801 O O . ILE A 1 222 ? 21.914 6.989 -19.909 1.00 87.06 222 ILE A O 1
ATOM 1805 N N . CYS A 1 223 ? 23.621 6.493 -21.270 1.00 83.81 223 CYS A N 1
ATOM 1806 C CA . CYS A 1 223 ? 23.506 5.062 -21.044 1.00 83.81 223 CYS A CA 1
ATOM 1807 C C . CYS A 1 223 ? 23.790 4.633 -19.599 1.00 83.81 223 CYS A C 1
ATOM 1809 O O . CYS A 1 223 ? 23.386 3.538 -19.234 1.00 83.81 223 CYS A O 1
ATOM 1811 N N . MET A 1 224 ? 24.455 5.466 -18.796 1.00 84.94 224 MET A N 1
ATOM 1812 C CA . MET A 1 224 ? 24.792 5.183 -17.396 1.00 84.94 224 MET A CA 1
ATOM 1813 C C . MET A 1 224 ? 23.827 5.846 -16.397 1.00 84.94 224 MET A C 1
ATOM 1815 O O . MET A 1 224 ? 23.995 5.678 -15.195 1.00 84.94 224 MET A O 1
ATOM 1819 N N . CYS A 1 225 ? 22.836 6.619 -16.858 1.00 86.12 225 CYS A N 1
ATOM 1820 C CA . CYS A 1 225 ? 21.888 7.317 -15.984 1.00 86.12 225 CYS A CA 1
ATOM 1821 C C . CYS A 1 225 ? 20.655 6.454 -15.658 1.00 86.12 225 CYS A C 1
ATOM 1823 O O . CYS A 1 225 ? 20.001 5.943 -16.571 1.00 86.12 225 CYS A O 1
ATOM 1825 N N . ASP A 1 226 ? 20.269 6.383 -14.378 1.00 82.50 226 ASP A N 1
ATOM 1826 C CA . ASP A 1 226 ? 19.142 5.564 -13.873 1.00 82.50 226 ASP A CA 1
ATOM 1827 C C . ASP A 1 226 ? 17.772 5.933 -14.457 1.00 82.50 226 ASP A C 1
ATOM 1829 O O . ASP A 1 226 ? 16.873 5.100 -14.559 1.00 82.50 226 ASP A O 1
ATOM 1833 N N . PHE A 1 227 ? 17.617 7.184 -14.883 1.00 83.44 227 PHE A N 1
ATOM 1834 C CA . PHE A 1 227 ? 16.398 7.736 -15.477 1.00 83.44 227 PHE A CA 1
ATOM 1835 C C . PHE A 1 227 ? 16.478 7.839 -17.011 1.00 83.44 227 PHE A C 1
ATOM 1837 O O . PHE A 1 227 ? 15.633 8.470 -17.652 1.00 83.44 227 PHE A O 1
ATOM 1844 N N . SER A 1 228 ? 17.489 7.218 -17.630 1.00 87.12 228 SER A N 1
ATOM 1845 C CA . SER A 1 228 ? 17.683 7.261 -19.084 1.00 87.12 228 SER A CA 1
ATOM 1846 C C . SER A 1 228 ? 16.551 6.595 -19.864 1.00 87.12 228 SER A C 1
ATOM 1848 O O . SER A 1 228 ? 16.283 6.968 -21.006 1.00 87.12 228 SER A O 1
ATOM 1850 N N . TYR A 1 229 ? 15.804 5.681 -19.246 1.00 89.75 229 TYR A N 1
ATOM 1851 C CA . TYR A 1 229 ? 14.629 5.077 -19.866 1.00 89.75 229 TYR A CA 1
ATOM 1852 C C . TYR A 1 229 ? 13.621 6.120 -20.386 1.00 89.75 229 TYR A C 1
ATOM 1854 O O . TYR A 1 229 ? 13.040 5.904 -21.449 1.00 89.75 229 TYR A O 1
ATOM 1862 N N . HIS A 1 230 ? 13.469 7.272 -19.717 1.00 91.44 230 HIS A N 1
ATOM 1863 C CA . HIS A 1 230 ? 12.582 8.351 -20.165 1.00 91.44 230 HIS A CA 1
ATOM 1864 C C . HIS A 1 230 ? 13.047 9.014 -21.464 1.00 91.44 230 HIS A C 1
ATOM 1866 O O . HIS A 1 230 ? 12.231 9.242 -22.360 1.00 91.44 230 HIS A O 1
ATOM 1872 N N . ILE A 1 231 ? 14.343 9.328 -21.594 1.00 91.88 231 ILE A N 1
ATOM 1873 C CA . ILE A 1 231 ? 14.866 9.943 -22.824 1.00 91.88 231 ILE A CA 1
ATOM 1874 C C . ILE A 1 231 ? 14.861 8.943 -23.980 1.00 91.88 231 ILE A C 1
ATOM 1876 O O . ILE A 1 231 ? 14.559 9.313 -25.115 1.00 91.88 231 ILE A O 1
ATOM 1880 N N . LEU A 1 232 ? 15.136 7.669 -23.698 1.00 92.31 232 LEU A N 1
ATOM 1881 C CA . LEU A 1 232 ? 15.114 6.609 -24.702 1.00 92.31 232 LEU A CA 1
ATOM 1882 C C . LEU A 1 232 ? 13.693 6.354 -25.215 1.00 92.31 232 LEU A C 1
ATOM 1884 O O . LEU A 1 232 ? 13.507 6.255 -26.428 1.00 92.31 232 LEU A O 1
ATOM 1888 N N . ASP A 1 233 ? 12.687 6.325 -24.332 1.00 92.81 233 ASP A N 1
ATOM 1889 C CA . ASP A 1 233 ? 11.283 6.197 -24.745 1.00 92.81 233 ASP A CA 1
ATOM 1890 C C . ASP A 1 233 ? 10.788 7.455 -25.477 1.00 92.81 233 ASP A C 1
ATOM 1892 O O . ASP A 1 233 ? 10.134 7.351 -26.516 1.00 92.81 233 ASP A O 1
ATOM 1896 N N . SER A 1 234 ? 11.192 8.648 -25.025 1.00 93.62 234 SER A N 1
ATOM 1897 C CA . SER A 1 234 ? 10.915 9.908 -25.731 1.00 93.62 234 SER A CA 1
ATOM 1898 C C . SER A 1 234 ? 11.448 9.871 -27.163 1.00 93.62 234 SER A C 1
ATOM 1900 O O . SER A 1 234 ? 10.733 10.166 -28.123 1.00 93.62 234 SER A O 1
ATOM 1902 N N . TYR A 1 235 ? 12.705 9.456 -27.323 1.00 94.75 235 TYR A N 1
ATOM 1903 C CA . TYR A 1 235 ? 13.348 9.370 -28.624 1.00 94.75 235 TYR A CA 1
ATOM 1904 C C . TYR A 1 235 ? 12.691 8.320 -29.521 1.00 94.75 235 TYR A C 1
ATOM 1906 O O . TYR A 1 235 ? 12.365 8.608 -30.672 1.00 94.75 235 TYR A O 1
ATOM 1914 N N . LYS A 1 236 ? 12.410 7.134 -28.973 1.00 94.62 236 LYS A N 1
ATOM 1915 C CA . LYS A 1 236 ? 11.658 6.070 -29.642 1.00 94.62 236 LYS A CA 1
ATOM 1916 C C . LYS A 1 236 ? 10.330 6.585 -30.206 1.00 94.62 236 LYS A C 1
ATOM 1918 O O . LYS A 1 236 ? 10.055 6.357 -31.382 1.00 94.62 236 LYS A O 1
ATOM 1923 N N . ARG A 1 237 ? 9.527 7.299 -29.409 1.00 93.81 237 ARG A N 1
ATOM 1924 C CA . ARG A 1 237 ? 8.225 7.842 -29.843 1.00 93.81 237 ARG A CA 1
ATOM 1925 C C . ARG A 1 237 ? 8.363 8.839 -30.985 1.00 93.81 237 ARG A C 1
ATOM 1927 O O . ARG A 1 237 ? 7.616 8.762 -31.956 1.00 93.81 237 ARG A O 1
ATOM 1934 N N . ILE A 1 238 ? 9.334 9.749 -30.892 1.00 94.31 238 ILE A N 1
ATOM 1935 C CA . ILE A 1 238 ? 9.603 10.725 -31.955 1.00 94.31 238 ILE A CA 1
ATOM 1936 C C . ILE A 1 238 ? 9.987 10.002 -33.254 1.00 94.31 238 ILE A C 1
ATOM 1938 O O . ILE A 1 238 ? 9.459 10.336 -34.314 1.00 94.31 238 ILE A O 1
ATOM 1942 N N . LEU A 1 239 ? 10.853 8.983 -33.181 1.00 93.81 239 LEU A N 1
ATOM 1943 C CA . LEU A 1 239 ? 11.240 8.188 -34.350 1.00 93.81 239 LEU A CA 1
ATOM 1944 C C . LEU A 1 239 ? 10.046 7.437 -34.958 1.00 93.81 239 LEU A C 1
ATOM 1946 O O . LEU A 1 239 ? 9.891 7.424 -36.174 1.00 93.81 239 LEU A O 1
ATOM 1950 N N . GLN A 1 240 ? 9.172 6.854 -34.134 1.00 92.25 240 GLN A N 1
ATOM 1951 C CA . GLN A 1 240 ? 7.981 6.131 -34.601 1.00 92.25 240 GLN A CA 1
ATOM 1952 C C . GLN A 1 240 ? 6.941 7.029 -35.286 1.00 92.25 240 GLN A C 1
ATOM 1954 O O . GLN A 1 240 ? 6.155 6.545 -36.096 1.00 92.25 240 GLN A O 1
ATOM 1959 N N . ASN A 1 241 ? 6.937 8.333 -34.999 1.00 90.06 241 ASN A N 1
ATOM 1960 C CA . ASN A 1 241 ? 6.023 9.289 -35.629 1.00 90.06 241 ASN A CA 1
ATOM 1961 C C . ASN A 1 241 ? 6.419 9.672 -37.065 1.00 90.06 241 ASN A C 1
ATOM 1963 O O . ASN A 1 241 ? 5.712 10.466 -37.702 1.00 90.06 241 ASN A O 1
ATOM 1967 N N . ARG A 1 242 ? 7.539 9.145 -37.575 1.00 84.44 242 ARG A N 1
ATOM 1968 C CA . ARG A 1 242 ? 8.084 9.471 -38.892 1.00 84.44 242 ARG A CA 1
ATOM 1969 C C . ARG A 1 242 ? 8.274 8.217 -39.744 1.00 84.44 242 ARG A C 1
ATOM 1971 O O . ARG A 1 242 ? 8.602 7.151 -39.237 1.00 84.44 242 ARG A O 1
ATOM 1978 N N . THR A 1 243 ? 8.064 8.372 -41.047 1.00 76.50 243 THR A N 1
ATOM 1979 C CA . THR A 1 243 ? 8.173 7.293 -42.039 1.00 76.50 243 THR A CA 1
ATOM 1980 C C . THR A 1 243 ? 9.537 7.253 -42.720 1.00 76.50 243 THR A C 1
ATOM 1982 O O . THR A 1 243 ? 10.038 6.169 -42.990 1.00 76.50 243 THR A O 1
ATOM 1985 N N . ASP A 1 244 ? 10.162 8.416 -42.940 1.00 82.38 244 ASP A N 1
ATOM 1986 C CA . ASP A 1 244 ? 11.358 8.544 -43.780 1.00 82.38 244 ASP A CA 1
ATOM 1987 C C . ASP A 1 244 ? 12.492 9.313 -43.091 1.00 82.38 244 ASP A C 1
ATOM 1989 O O . ASP A 1 244 ? 12.266 10.344 -42.440 1.00 82.38 244 ASP A O 1
ATOM 1993 N N . PHE A 1 245 ? 13.724 8.835 -43.296 1.00 87.81 245 PHE A N 1
ATOM 1994 C CA . PHE A 1 245 ? 14.948 9.364 -42.689 1.00 87.81 245 PHE A CA 1
ATOM 1995 C C . PHE A 1 245 ? 16.027 9.635 -43.757 1.00 87.81 245 PHE A C 1
ATOM 1997 O O . PHE A 1 245 ? 16.331 8.742 -44.553 1.00 87.81 245 PHE A O 1
ATOM 2004 N N . PRO A 1 246 ? 16.644 10.832 -43.798 1.00 84.62 246 PRO A N 1
ATOM 2005 C CA . PRO A 1 246 ? 17.755 11.139 -44.691 1.00 84.62 246 PRO A CA 1
ATOM 2006 C C . PRO A 1 246 ? 18.982 10.256 -44.428 1.00 84.62 246 PRO A C 1
ATOM 2008 O O . PRO A 1 246 ? 19.294 9.900 -43.291 1.00 84.62 246 PRO A O 1
ATOM 2011 N N . GLN A 1 247 ? 19.760 9.989 -45.480 1.00 79.69 247 GLN A N 1
ATOM 2012 C CA . GLN A 1 247 ? 20.982 9.170 -45.413 1.00 79.69 247 GLN A CA 1
ATOM 2013 C C . GLN A 1 247 ? 22.012 9.661 -44.379 1.00 79.69 247 GLN A C 1
ATOM 2015 O O . GLN A 1 247 ? 22.705 8.852 -43.759 1.00 79.69 247 GLN A O 1
ATOM 2020 N N . ALA A 1 248 ? 22.114 10.977 -44.163 1.00 78.12 248 ALA A N 1
ATOM 2021 C CA . ALA A 1 248 ? 23.038 11.554 -43.186 1.00 78.12 248 ALA A CA 1
ATOM 2022 C C . ALA A 1 248 ? 22.721 11.121 -41.739 1.00 78.12 248 ALA A C 1
ATOM 2024 O O . ALA A 1 248 ? 23.642 10.898 -40.948 1.00 78.12 248 ALA A O 1
ATOM 2025 N N . ASP A 1 249 ? 21.441 10.928 -41.410 1.00 82.25 249 ASP A N 1
ATOM 2026 C CA . ASP A 1 249 ? 20.995 10.555 -40.066 1.00 82.25 249 ASP A CA 1
ATOM 2027 C C . ASP A 1 249 ? 21.134 9.057 -39.790 1.00 82.25 249 ASP A C 1
ATOM 2029 O O . ASP A 1 249 ? 21.404 8.666 -38.653 1.00 82.25 249 ASP A O 1
ATOM 2033 N N . LEU A 1 250 ? 21.081 8.213 -40.829 1.00 87.81 250 LEU A N 1
ATOM 2034 C CA . LEU A 1 250 ? 21.296 6.766 -40.695 1.00 87.81 250 LEU A CA 1
ATOM 2035 C C . LEU A 1 250 ? 22.662 6.437 -40.070 1.00 87.81 250 LEU A C 1
ATOM 2037 O O . LEU A 1 250 ? 22.794 5.471 -39.317 1.00 87.81 250 LEU A O 1
ATOM 2041 N N . ARG A 1 251 ? 23.689 7.265 -40.316 1.00 88.75 251 ARG A N 1
ATOM 2042 C CA . ARG A 1 251 ? 24.999 7.118 -39.658 1.00 88.75 251 ARG A CA 1
ATOM 2043 C C . ARG A 1 251 ? 24.907 7.357 -38.151 1.00 88.75 251 ARG A C 1
ATOM 2045 O O . ARG A 1 251 ? 25.450 6.564 -37.386 1.00 88.75 251 ARG A O 1
ATOM 2052 N N . LYS A 1 252 ? 24.201 8.408 -37.720 1.00 91.19 252 LYS A N 1
ATOM 2053 C CA . LYS A 1 252 ? 23.990 8.712 -36.294 1.00 91.19 252 LYS A CA 1
ATOM 2054 C C . LYS A 1 252 ? 23.176 7.607 -35.622 1.00 91.19 252 LYS A C 1
ATOM 2056 O O . LYS A 1 252 ? 23.569 7.116 -34.570 1.00 91.19 252 LYS A O 1
ATOM 2061 N N . PHE A 1 253 ? 22.120 7.126 -36.272 1.00 94.06 253 PHE A N 1
ATOM 2062 C CA . PHE A 1 253 ? 21.326 5.997 -35.782 1.00 94.06 253 PHE A CA 1
ATOM 2063 C C . PHE A 1 253 ? 22.158 4.721 -35.626 1.00 94.06 253 PHE A C 1
ATOM 2065 O O . PHE A 1 253 ? 22.021 4.031 -34.619 1.00 94.06 253 PHE A O 1
ATOM 2072 N N . ARG A 1 254 ? 23.073 4.428 -36.562 1.00 92.31 254 ARG A N 1
ATOM 2073 C CA . ARG A 1 254 ? 23.999 3.290 -36.447 1.00 92.31 254 ARG A CA 1
ATOM 2074 C C . ARG A 1 254 ? 24.946 3.433 -35.253 1.00 92.31 254 ARG A C 1
ATOM 2076 O O . ARG A 1 254 ? 25.194 2.443 -34.564 1.00 92.31 254 ARG A O 1
ATOM 2083 N N . ILE A 1 255 ? 25.453 4.640 -34.989 1.00 92.12 255 ILE A N 1
ATOM 2084 C CA . ILE A 1 255 ? 26.286 4.926 -33.808 1.00 92.12 255 ILE A CA 1
ATOM 2085 C C . ILE A 1 255 ? 25.483 4.681 -32.530 1.00 92.12 255 ILE A C 1
ATOM 2087 O O . ILE A 1 255 ? 25.973 3.998 -31.631 1.00 92.12 255 ILE A O 1
ATOM 2091 N N . ILE A 1 256 ? 24.250 5.190 -32.459 1.00 94.31 256 ILE A N 1
ATOM 2092 C CA . ILE A 1 256 ? 23.377 4.993 -31.297 1.00 94.31 256 ILE A CA 1
ATOM 2093 C C . ILE A 1 256 ? 23.104 3.498 -31.095 1.00 94.31 256 ILE A C 1
ATOM 2095 O O . ILE A 1 256 ? 23.406 2.964 -30.033 1.00 94.31 256 ILE A O 1
ATOM 2099 N N . HIS A 1 257 ? 22.643 2.803 -32.136 1.00 94.38 257 HIS A N 1
ATOM 2100 C CA . HIS A 1 257 ? 22.358 1.367 -32.112 1.00 94.38 257 HIS A CA 1
ATOM 2101 C C . HIS A 1 257 ? 23.550 0.532 -31.619 1.00 94.38 257 HIS A C 1
ATOM 2103 O O . HIS A 1 257 ? 23.402 -0.309 -30.736 1.00 94.38 257 HIS A O 1
ATOM 2109 N N . THR A 1 258 ? 24.748 0.787 -32.153 1.00 92.12 258 THR A N 1
ATOM 2110 C CA . THR A 1 258 ? 25.968 0.051 -31.776 1.00 92.12 258 THR A CA 1
ATOM 2111 C C . THR A 1 258 ? 26.357 0.309 -30.321 1.00 92.12 258 THR A C 1
ATOM 2113 O O . THR A 1 258 ? 26.725 -0.617 -29.602 1.00 92.12 258 THR A O 1
ATOM 2116 N N . ASN A 1 259 ? 26.255 1.558 -29.857 1.00 93.00 259 ASN A N 1
ATOM 2117 C CA . ASN A 1 259 ? 26.560 1.892 -28.469 1.00 93.00 259 ASN A CA 1
ATOM 2118 C C . ASN A 1 259 ? 25.561 1.265 -27.494 1.00 93.00 259 ASN A C 1
ATOM 2120 O O . ASN A 1 259 ? 25.997 0.755 -26.469 1.00 93.00 259 ASN A O 1
ATOM 2124 N N . LEU A 1 260 ? 24.264 1.228 -27.817 1.00 92.88 260 LEU A N 1
ATOM 2125 C CA . LEU A 1 260 ? 23.266 0.563 -26.971 1.00 92.88 260 LEU A CA 1
ATOM 2126 C C . LEU A 1 260 ? 23.597 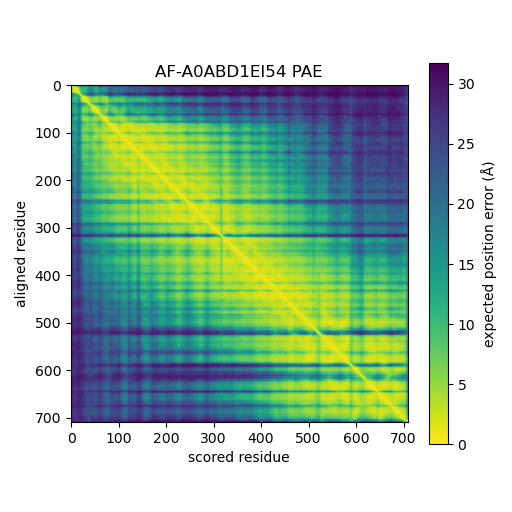-0.926 -26.785 1.00 92.88 260 LEU A C 1
ATOM 2128 O O . LEU A 1 260 ? 23.627 -1.401 -25.651 1.00 92.88 260 LEU A O 1
ATOM 2132 N N . TRP A 1 261 ? 23.937 -1.639 -27.865 1.00 92.12 261 TRP A N 1
ATOM 2133 C CA . TRP A 1 261 ? 24.398 -3.031 -27.777 1.00 92.12 261 TRP A CA 1
ATOM 2134 C C . TRP A 1 261 ? 25.668 -3.179 -26.940 1.00 92.12 261 TRP A C 1
ATOM 2136 O O . TRP A 1 261 ? 25.737 -4.048 -26.074 1.00 92.12 261 TRP A O 1
ATOM 2146 N N . ASN A 1 262 ? 26.658 -2.310 -27.147 1.00 90.94 262 ASN A N 1
ATOM 2147 C CA . ASN A 1 262 ? 27.896 -2.344 -26.372 1.00 90.94 262 ASN A CA 1
ATOM 2148 C C . ASN A 1 262 ? 27.654 -2.113 -24.874 1.00 90.94 262 ASN A C 1
ATOM 2150 O O . ASN A 1 262 ? 28.312 -2.747 -24.053 1.00 90.94 262 ASN A O 1
ATOM 2154 N N . MET A 1 263 ? 26.730 -1.221 -24.509 1.00 90.44 263 MET A N 1
ATOM 2155 C CA . MET A 1 263 ? 26.401 -0.938 -23.109 1.00 90.44 263 MET A CA 1
ATOM 2156 C C . MET A 1 263 ? 25.642 -2.092 -22.452 1.00 90.44 263 MET A C 1
ATOM 2158 O O . MET A 1 263 ? 25.953 -2.426 -21.310 1.00 90.44 263 MET A O 1
ATOM 2162 N N . LEU A 1 264 ? 24.732 -2.748 -23.184 1.00 90.00 264 LEU A N 1
ATOM 2163 C CA . LEU A 1 264 ? 24.056 -3.969 -22.732 1.00 90.00 264 LEU A CA 1
ATOM 2164 C C . LEU A 1 264 ? 25.057 -5.111 -22.494 1.00 90.00 264 LEU A C 1
ATOM 2166 O O . LEU A 1 264 ? 25.041 -5.726 -21.432 1.00 90.00 264 LEU A O 1
ATOM 2170 N N . ILE A 1 265 ? 25.967 -5.364 -23.445 1.00 88.25 265 ILE A N 1
ATOM 2171 C CA . ILE A 1 265 ? 26.987 -6.422 -23.325 1.00 88.25 265 ILE A CA 1
ATOM 2172 C C . ILE A 1 265 ? 27.914 -6.150 -22.138 1.00 88.25 265 ILE A C 1
ATOM 2174 O O . ILE A 1 265 ? 28.204 -7.054 -21.363 1.00 88.25 265 ILE A O 1
ATOM 2178 N N . LYS A 1 266 ? 28.359 -4.901 -21.960 1.00 86.56 266 LYS A N 1
ATOM 2179 C CA . LYS A 1 266 ? 29.242 -4.520 -20.848 1.00 86.56 266 LYS A CA 1
ATOM 2180 C C . LYS A 1 266 ? 28.526 -4.395 -19.497 1.00 86.56 266 LYS A C 1
ATOM 2182 O O . LYS A 1 266 ? 29.210 -4.143 -18.512 1.00 86.56 266 LYS A O 1
ATOM 2187 N N . GLN A 1 267 ? 27.197 -4.542 -19.448 1.00 86.06 267 GLN A N 1
ATOM 2188 C CA . GLN A 1 267 ? 26.375 -4.338 -18.245 1.00 86.06 267 GLN A CA 1
ATOM 2189 C C . GLN A 1 267 ? 26.601 -2.955 -17.604 1.00 86.06 267 GLN A C 1
ATOM 2191 O O . GLN A 1 267 ? 26.672 -2.820 -16.386 1.00 86.06 267 GLN A O 1
ATOM 2196 N N . LEU A 1 268 ? 26.769 -1.922 -18.440 1.00 85.94 268 LEU A N 1
ATOM 2197 C CA . LEU A 1 268 ? 26.986 -0.537 -17.992 1.00 85.94 268 LEU A CA 1
ATOM 2198 C C . LEU A 1 268 ? 25.689 0.278 -17.924 1.00 85.94 268 LEU A C 1
ATOM 2200 O O . LEU A 1 268 ? 25.705 1.399 -17.421 1.00 85.94 268 LEU A O 1
ATOM 2204 N N . CYS A 1 269 ? 24.588 -0.257 -18.455 1.00 87.44 269 CYS A N 1
ATOM 2205 C CA . CYS A 1 269 ? 23.275 0.356 -18.321 1.00 87.44 269 CYS A CA 1
ATOM 2206 C C . CYS A 1 269 ? 22.627 -0.012 -16.980 1.00 87.44 269 CYS A C 1
ATOM 2208 O O . CYS A 1 269 ? 22.787 -1.140 -16.531 1.00 87.44 269 CYS A O 1
ATOM 2210 N N . PRO A 1 270 ? 21.850 0.878 -16.350 1.00 88.44 270 PRO A N 1
ATOM 2211 C CA . PRO A 1 270 ? 21.037 0.513 -15.193 1.00 88.44 270 PRO A CA 1
ATOM 2212 C C . PRO A 1 270 ? 19.998 -0.560 -15.541 1.00 88.44 270 PRO A C 1
ATOM 2214 O O . PRO A 1 270 ? 19.416 -0.535 -16.630 1.00 88.44 270 PRO A O 1
ATOM 2217 N N . VAL A 1 271 ? 19.714 -1.466 -14.597 1.00 88.62 271 VAL A N 1
ATOM 2218 C CA . VAL A 1 271 ? 18.752 -2.574 -14.780 1.00 88.62 271 VAL A CA 1
ATOM 2219 C C . VAL A 1 271 ? 17.384 -2.053 -15.234 1.00 88.62 271 VAL A C 1
ATOM 2221 O O . VAL A 1 271 ? 16.812 -2.576 -16.187 1.00 88.62 271 VAL A O 1
ATOM 2224 N N . SER A 1 272 ? 16.904 -0.963 -14.625 1.00 86.81 272 SER A N 1
ATOM 2225 C CA . SER A 1 272 ? 15.626 -0.307 -14.951 1.00 86.81 272 SER A CA 1
ATOM 2226 C C . SER A 1 272 ? 15.507 0.145 -16.413 1.00 86.81 272 SER A C 1
ATOM 2228 O O . SER A 1 272 ? 14.404 0.364 -16.911 1.00 86.81 272 SER A O 1
ATOM 2230 N N . CYS A 1 273 ? 16.631 0.300 -17.117 1.00 89.38 273 CYS A N 1
ATOM 2231 C CA . CYS A 1 273 ? 16.679 0.840 -18.469 1.00 89.38 273 CYS A CA 1
ATOM 2232 C C . CYS A 1 273 ? 16.809 -0.239 -19.556 1.00 89.38 273 CYS A C 1
ATOM 2234 O O . CYS A 1 273 ? 16.588 0.068 -20.729 1.00 89.38 273 CYS A O 1
ATOM 2236 N N . VAL A 1 274 ? 17.123 -1.493 -19.203 1.00 91.12 274 VAL A N 1
ATOM 2237 C CA . VAL A 1 274 ? 17.404 -2.589 -20.156 1.00 91.12 274 VAL A CA 1
ATOM 2238 C C . VAL A 1 274 ? 16.279 -2.762 -21.183 1.00 91.12 274 VAL A C 1
ATOM 2240 O O . VAL A 1 274 ? 16.544 -2.827 -22.387 1.00 91.12 274 VAL A O 1
ATOM 2243 N N . LYS A 1 275 ? 15.015 -2.753 -20.742 1.00 91.56 275 LYS A N 1
ATOM 2244 C CA . LYS A 1 275 ? 13.853 -2.838 -21.636 1.00 91.56 275 LYS A CA 1
ATOM 2245 C C . LYS A 1 275 ? 13.815 -1.693 -22.652 1.00 91.56 275 LYS A C 1
ATOM 2247 O O . LYS A 1 275 ? 13.703 -1.941 -23.852 1.00 91.56 275 LYS A O 1
ATOM 2252 N N . SER A 1 276 ? 13.960 -0.446 -22.201 1.00 91.69 276 SER A N 1
ATOM 2253 C CA . SER A 1 276 ? 13.944 0.733 -23.081 1.00 91.69 276 SER A CA 1
ATOM 2254 C C . SER A 1 276 ? 15.107 0.736 -24.076 1.00 91.69 276 SER A C 1
ATOM 2256 O O . SER A 1 276 ? 14.926 1.136 -25.228 1.00 91.69 276 SER A O 1
ATOM 2258 N N . PHE A 1 277 ? 16.281 0.237 -23.676 1.00 92.94 277 PHE A N 1
ATOM 2259 C CA . PHE A 1 277 ? 17.414 0.034 -24.583 1.00 92.94 277 PHE A CA 1
ATOM 2260 C C . PHE A 1 277 ? 17.058 -0.948 -25.698 1.00 92.94 277 PHE A C 1
ATOM 2262 O O . PHE A 1 277 ? 17.215 -0.625 -26.875 1.00 92.94 277 PHE A O 1
ATOM 2269 N N . LEU A 1 278 ? 16.557 -2.133 -25.342 1.00 92.56 278 LEU A N 1
ATOM 2270 C CA . LEU A 1 278 ? 16.210 -3.183 -26.302 1.00 92.56 278 LEU A CA 1
ATOM 2271 C C . LEU A 1 278 ? 15.066 -2.764 -27.235 1.00 92.56 278 LEU A C 1
ATOM 2273 O O . LEU A 1 278 ? 15.089 -3.067 -28.432 1.00 92.56 278 LEU A O 1
ATOM 2277 N N . GLU A 1 279 ? 14.083 -2.023 -26.724 1.00 92.94 279 GLU A N 1
ATOM 2278 C CA . GLU A 1 279 ? 13.014 -1.459 -27.543 1.00 92.94 279 GLU A CA 1
ATOM 2279 C C . GLU A 1 279 ? 13.540 -0.434 -28.554 1.00 92.94 279 GLU A C 1
ATOM 2281 O O . GLU A 1 279 ? 13.162 -0.496 -29.728 1.00 92.94 279 GLU A O 1
ATOM 2286 N N . LEU A 1 280 ? 14.426 0.475 -28.135 1.00 94.50 280 LEU A N 1
ATOM 2287 C CA . LEU A 1 280 ? 15.028 1.458 -29.033 1.00 94.50 280 LEU A CA 1
ATOM 2288 C C . LEU A 1 280 ? 15.960 0.796 -30.057 1.00 94.50 280 LEU A C 1
ATOM 2290 O O . LEU A 1 280 ? 15.903 1.149 -31.234 1.00 94.50 280 LEU A O 1
ATOM 2294 N N . VAL A 1 281 ? 16.753 -0.200 -29.649 1.00 94.06 281 VAL A N 1
ATOM 2295 C CA . VAL A 1 281 ? 17.565 -1.036 -30.551 1.00 94.06 281 VAL A CA 1
ATOM 2296 C C . VAL A 1 281 ? 16.693 -1.621 -31.658 1.00 94.06 281 VAL A C 1
ATOM 2298 O O . VAL A 1 281 ? 17.005 -1.448 -32.834 1.00 94.06 281 VAL A O 1
ATOM 2301 N N . ARG A 1 282 ? 15.550 -2.224 -31.307 1.00 92.75 282 ARG A N 1
ATOM 2302 C CA . ARG A 1 282 ? 14.609 -2.792 -32.282 1.00 92.75 282 ARG A CA 1
ATOM 2303 C C . ARG A 1 282 ? 14.090 -1.742 -33.270 1.00 92.75 282 ARG A C 1
ATOM 2305 O O . ARG A 1 282 ? 13.982 -2.033 -34.461 1.00 92.75 282 ARG A O 1
ATOM 2312 N N . ILE A 1 283 ? 13.756 -0.541 -32.795 1.00 93.69 283 ILE A N 1
ATOM 2313 C CA . ILE A 1 283 ? 13.284 0.551 -33.659 1.00 93.69 283 ILE A CA 1
ATOM 2314 C C . ILE A 1 283 ? 14.392 1.029 -34.598 1.00 93.69 283 ILE A C 1
ATOM 2316 O O . ILE A 1 283 ? 14.172 1.098 -35.805 1.00 93.69 283 ILE A O 1
ATOM 2320 N N . LEU A 1 284 ? 15.593 1.283 -34.079 1.00 93.81 284 LEU A N 1
ATOM 2321 C CA . LEU A 1 284 ? 16.736 1.712 -34.884 1.00 93.81 284 LEU A CA 1
ATOM 2322 C C . LEU A 1 284 ? 17.132 0.653 -35.916 1.00 93.81 284 LEU A C 1
ATOM 2324 O O . LEU A 1 284 ? 17.396 0.996 -37.063 1.00 93.81 284 LEU A O 1
ATOM 2328 N N . ARG A 1 285 ? 17.116 -0.630 -35.548 1.00 93.56 285 ARG A N 1
ATOM 2329 C CA . ARG A 1 285 ? 17.361 -1.752 -36.462 1.00 93.56 285 ARG A CA 1
ATOM 2330 C C . ARG A 1 285 ? 16.400 -1.740 -37.645 1.00 93.56 285 ARG A C 1
ATOM 2332 O O . ARG A 1 285 ? 16.841 -1.869 -38.784 1.00 93.56 285 ARG A O 1
ATOM 2339 N N . ASN A 1 286 ? 15.104 -1.567 -37.373 1.00 91.62 286 ASN A N 1
ATOM 2340 C CA . ASN A 1 286 ? 14.079 -1.506 -38.412 1.00 91.62 286 ASN A CA 1
ATOM 2341 C C . ASN A 1 286 ? 14.294 -0.295 -39.335 1.00 91.62 286 ASN A C 1
ATOM 2343 O O . ASN A 1 286 ? 14.221 -0.447 -40.548 1.00 91.62 286 ASN A O 1
ATOM 2347 N N . ILE A 1 287 ? 14.621 0.876 -38.776 1.00 92.00 287 ILE A N 1
ATOM 2348 C CA . ILE A 1 287 ? 14.942 2.087 -39.554 1.00 92.00 287 ILE A CA 1
ATOM 2349 C C . ILE A 1 287 ? 16.190 1.879 -40.426 1.00 92.00 287 ILE A C 1
ATOM 2351 O O . ILE A 1 287 ? 16.245 2.338 -41.563 1.00 92.00 287 ILE A O 1
ATOM 2355 N N . LEU A 1 288 ? 17.201 1.182 -39.904 1.00 91.38 288 LEU A N 1
ATOM 2356 C CA . LEU A 1 288 ? 18.472 0.935 -40.586 1.00 91.38 288 LEU A CA 1
ATOM 2357 C C . LEU A 1 288 ? 18.427 -0.232 -41.584 1.00 91.38 288 LEU A C 1
ATOM 2359 O O . LEU A 1 288 ? 19.420 -0.448 -42.279 1.00 91.38 288 LEU A O 1
ATOM 2363 N N . GLY A 1 289 ? 17.329 -0.994 -41.641 1.00 88.38 289 GLY A N 1
ATOM 2364 C CA . GLY A 1 289 ? 17.213 -2.186 -42.487 1.00 88.38 289 GLY A CA 1
ATOM 2365 C C . GLY A 1 289 ? 18.212 -3.293 -42.126 1.00 88.38 289 GLY A C 1
ATOM 2366 O O . GLY A 1 289 ? 18.698 -3.996 -43.009 1.00 88.38 289 GLY A O 1
ATOM 2367 N N . LEU A 1 290 ? 18.573 -3.416 -40.845 1.00 89.25 290 LEU A N 1
ATOM 2368 C CA . LEU A 1 290 ? 19.516 -4.433 -40.368 1.00 89.25 290 LEU A CA 1
ATOM 2369 C C . LEU A 1 290 ? 18.839 -5.817 -40.246 1.00 89.25 290 LEU A C 1
ATOM 2371 O O . LEU A 1 290 ? 17.623 -5.885 -40.037 1.00 89.25 290 LEU A O 1
ATOM 2375 N N . PRO A 1 291 ? 19.604 -6.924 -40.358 1.00 88.06 291 PRO A N 1
ATOM 2376 C CA . PRO A 1 291 ? 19.079 -8.276 -40.161 1.00 88.06 291 PRO A CA 1
ATOM 2377 C C . PRO A 1 291 ? 18.532 -8.480 -38.740 1.00 88.06 291 PRO A C 1
ATOM 2379 O O . PRO A 1 291 ? 18.758 -7.671 -37.842 1.00 88.06 291 PRO A O 1
ATOM 2382 N N . ASN A 1 292 ? 17.791 -9.570 -38.528 1.00 83.75 292 ASN A N 1
ATOM 2383 C CA . ASN A 1 292 ? 17.226 -9.872 -37.215 1.00 83.75 292 ASN A CA 1
ATOM 2384 C C . ASN A 1 292 ? 18.329 -10.142 -36.169 1.00 83.75 292 ASN A C 1
ATOM 2386 O O . ASN A 1 292 ? 19.342 -10.773 -36.461 1.00 83.75 292 ASN A O 1
ATOM 2390 N N . ASP A 1 293 ? 18.093 -9.710 -34.931 1.00 84.88 293 ASP A N 1
ATOM 2391 C CA . ASP A 1 293 ? 19.082 -9.715 -33.846 1.00 84.88 293 ASP A CA 1
ATOM 2392 C C . ASP A 1 293 ? 19.034 -10.985 -32.990 1.00 84.88 293 ASP A C 1
ATOM 2394 O O . ASP A 1 293 ? 19.571 -10.998 -31.887 1.00 84.88 293 ASP A O 1
ATOM 2398 N N . ASP A 1 294 ? 18.365 -12.050 -33.428 1.00 84.38 294 ASP A N 1
ATOM 2399 C CA . ASP A 1 294 ? 18.133 -13.213 -32.561 1.00 84.38 294 ASP A CA 1
ATOM 2400 C C . ASP A 1 294 ? 19.443 -13.858 -32.088 1.00 84.38 294 ASP A C 1
ATOM 2402 O O . ASP A 1 294 ? 19.568 -14.158 -30.902 1.00 84.38 294 ASP A O 1
ATOM 2406 N N . ALA A 1 295 ? 20.456 -13.927 -32.959 1.00 85.50 295 ALA A N 1
ATOM 2407 C CA . ALA A 1 295 ? 21.801 -14.360 -32.583 1.00 85.50 295 ALA A CA 1
ATOM 2408 C C . ALA A 1 295 ? 22.471 -13.405 -31.573 1.00 85.50 295 ALA A C 1
ATOM 2410 O O . ALA A 1 295 ? 23.111 -13.853 -30.627 1.00 85.50 295 ALA A O 1
ATOM 2411 N N . HIS A 1 296 ? 22.302 -12.084 -31.720 1.00 85.75 296 HIS A N 1
ATOM 2412 C CA . HIS A 1 296 ? 22.846 -11.107 -30.766 1.00 85.75 2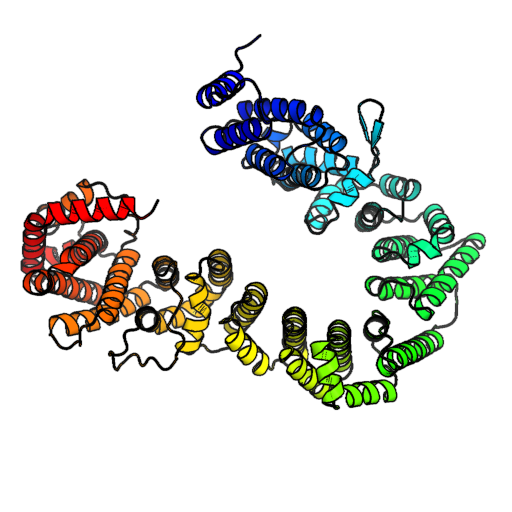96 HIS A CA 1
ATOM 2413 C C . HIS A 1 296 ? 22.167 -11.207 -29.397 1.00 85.75 296 HIS A C 1
ATOM 2415 O O . HIS A 1 296 ? 22.839 -11.105 -28.374 1.00 85.75 296 HIS A O 1
ATOM 2421 N N . LYS A 1 297 ? 20.851 -11.446 -29.362 1.00 88.06 297 LYS A N 1
ATOM 2422 C CA . LYS A 1 297 ? 20.097 -11.660 -28.119 1.00 88.06 297 LYS A CA 1
ATOM 2423 C C . LYS A 1 297 ? 20.524 -12.943 -27.412 1.00 88.06 297 LYS A C 1
ATOM 2425 O O . LYS A 1 297 ? 20.689 -12.929 -26.198 1.00 88.06 297 LYS A O 1
ATOM 2430 N N . GLU A 1 298 ? 20.713 -14.031 -28.158 1.00 86.56 298 GLU A N 1
ATOM 2431 C CA . GLU A 1 298 ? 21.189 -15.309 -27.617 1.00 86.56 298 GLU A CA 1
ATOM 2432 C C . GLU A 1 298 ? 22.619 -15.196 -27.073 1.00 86.56 298 GLU A C 1
ATOM 2434 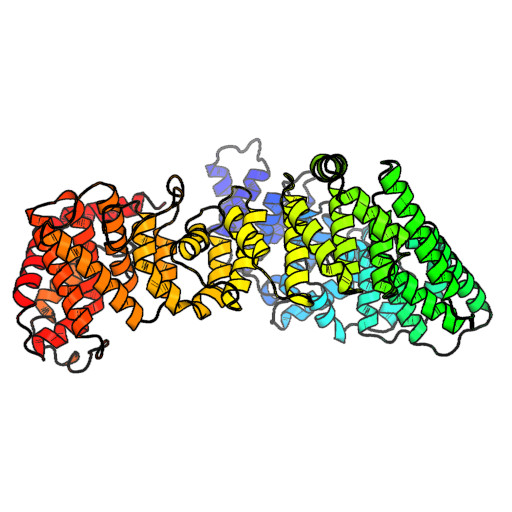O O . GLU A 1 298 ? 22.894 -15.631 -25.953 1.00 86.56 298 GLU A O 1
ATOM 2439 N N . ASN A 1 299 ? 23.501 -14.510 -27.804 1.00 88.69 299 ASN A N 1
ATOM 2440 C CA . ASN A 1 299 ? 24.856 -14.210 -27.347 1.00 88.69 299 ASN A CA 1
ATOM 2441 C C . ASN A 1 299 ? 24.857 -13.328 -26.094 1.00 88.69 299 ASN A C 1
ATOM 2443 O O . ASN A 1 299 ? 25.605 -13.604 -25.161 1.00 88.69 299 ASN A O 1
ATOM 2447 N N . LEU A 1 300 ? 24.011 -12.292 -26.044 1.00 90.69 300 LEU A N 1
ATOM 2448 C CA . LEU A 1 300 ? 23.882 -11.429 -24.869 1.00 90.69 300 LEU A CA 1
ATOM 2449 C C . LEU A 1 300 ? 23.396 -12.228 -23.655 1.00 90.69 300 LEU A C 1
ATOM 2451 O O . LEU A 1 300 ? 23.988 -12.122 -22.585 1.00 90.69 300 LEU A O 1
ATOM 2455 N N . LEU A 1 301 ? 22.356 -13.050 -23.825 1.00 90.25 301 LEU A N 1
ATOM 2456 C CA . LEU A 1 301 ? 21.821 -13.884 -22.751 1.00 90.25 301 LEU A CA 1
ATOM 2457 C C . LEU A 1 301 ? 22.879 -14.866 -22.234 1.00 90.25 301 LEU A C 1
ATOM 2459 O O . LEU A 1 301 ? 23.054 -14.991 -21.025 1.00 90.25 301 LEU A O 1
ATOM 2463 N N . THR A 1 302 ? 23.628 -15.504 -23.135 1.00 87.81 302 THR A N 1
ATOM 2464 C CA . THR A 1 302 ? 24.724 -16.422 -22.788 1.00 87.81 302 THR A CA 1
ATOM 2465 C C . THR A 1 302 ? 25.839 -15.696 -22.038 1.00 87.81 302 THR A C 1
ATOM 2467 O O . THR A 1 302 ? 26.221 -16.112 -20.947 1.00 87.81 302 THR A O 1
ATOM 2470 N N . TYR A 1 303 ? 26.308 -14.563 -22.565 1.00 88.81 303 TYR A N 1
ATOM 2471 C CA . TYR A 1 303 ? 27.382 -13.776 -21.962 1.00 88.81 303 TYR A CA 1
ATOM 2472 C C . TYR A 1 303 ? 27.013 -13.262 -20.564 1.00 88.81 303 TYR A C 1
ATOM 2474 O O . TYR A 1 303 ? 27.777 -13.428 -19.616 1.00 88.81 303 TYR A O 1
ATOM 2482 N N . VAL A 1 304 ? 25.819 -12.680 -20.406 1.00 89.19 304 VAL A N 1
ATOM 2483 C CA . VAL A 1 304 ? 25.353 -12.183 -19.102 1.00 89.19 304 VAL A CA 1
ATOM 2484 C C . VAL A 1 304 ? 25.144 -13.338 -18.120 1.00 89.19 304 VAL A C 1
ATOM 2486 O O . VAL A 1 304 ? 25.480 -13.192 -16.945 1.00 89.19 304 VAL A O 1
ATOM 2489 N N . SER A 1 305 ? 24.690 -14.503 -18.595 1.00 88.38 305 SER A N 1
ATOM 2490 C CA . SER A 1 305 ? 24.600 -15.711 -17.767 1.00 88.38 305 SER A CA 1
ATOM 2491 C C . SER A 1 305 ? 25.970 -16.162 -17.253 1.00 88.38 305 SER A C 1
ATOM 2493 O O . SER A 1 305 ? 26.111 -16.464 -16.069 1.00 88.38 305 SER A O 1
ATOM 2495 N N . GLU A 1 306 ? 27.001 -16.162 -18.104 1.00 85.12 306 GLU A N 1
ATOM 2496 C CA . GLU A 1 306 ? 28.372 -16.475 -17.685 1.00 85.12 306 GLU A CA 1
ATOM 2497 C C . GLU A 1 306 ? 28.928 -15.458 -16.685 1.00 85.12 306 GLU A C 1
ATOM 2499 O O . GLU A 1 306 ? 29.604 -15.842 -15.729 1.00 85.12 306 GLU A O 1
ATOM 2504 N N . CYS A 1 307 ? 28.658 -14.166 -16.883 1.00 85.19 307 CYS A N 1
ATOM 2505 C CA . CYS A 1 307 ? 29.046 -13.131 -15.929 1.00 85.19 307 CYS A CA 1
ATOM 2506 C C . CYS A 1 307 ? 28.385 -13.366 -14.568 1.00 85.19 307 CYS A C 1
ATOM 2508 O O . CYS A 1 307 ? 29.090 -13.422 -13.566 1.00 85.19 307 CYS A O 1
ATOM 2510 N N . ALA A 1 308 ? 27.064 -13.578 -14.536 1.00 86.44 308 ALA A N 1
ATOM 2511 C CA . ALA A 1 308 ? 26.327 -13.865 -13.306 1.00 86.44 308 ALA A CA 1
ATOM 2512 C C . ALA A 1 308 ? 26.859 -15.127 -12.600 1.00 86.44 308 ALA A C 1
ATOM 2514 O O . ALA A 1 308 ? 27.054 -15.125 -11.385 1.00 86.44 308 ALA A O 1
ATOM 2515 N N . TYR A 1 309 ? 27.180 -16.173 -13.369 1.00 84.25 309 TYR A N 1
ATOM 2516 C CA . TYR A 1 309 ? 27.843 -17.378 -12.872 1.00 84.25 309 TYR A CA 1
ATOM 2517 C C . TYR A 1 309 ? 29.196 -17.083 -12.212 1.00 84.25 309 TYR A C 1
ATOM 2519 O O . TYR A 1 309 ? 29.452 -17.537 -11.095 1.00 84.25 309 TYR A O 1
ATOM 2527 N N . ARG A 1 310 ? 30.070 -16.318 -12.878 1.00 80.25 310 ARG A N 1
ATOM 2528 C CA . ARG A 1 310 ? 31.405 -15.987 -12.350 1.00 80.25 310 ARG A CA 1
ATOM 2529 C C . ARG A 1 310 ? 31.308 -15.155 -11.074 1.00 80.25 310 ARG A C 1
ATOM 2531 O O . ARG A 1 310 ? 32.018 -15.466 -10.120 1.00 80.25 310 ARG A O 1
ATOM 2538 N N . SER A 1 311 ? 30.412 -14.169 -11.040 1.00 78.69 311 SER A N 1
ATOM 2539 C CA . SER A 1 311 ? 30.185 -13.319 -9.867 1.00 78.69 311 SER A CA 1
ATOM 2540 C C . SER A 1 311 ? 29.754 -14.133 -8.651 1.00 78.69 311 SER A C 1
ATOM 2542 O O . SER A 1 311 ? 30.314 -13.973 -7.567 1.00 78.69 311 SER A O 1
ATOM 2544 N N . LEU A 1 312 ? 28.825 -15.073 -8.848 1.00 77.62 312 LEU A N 1
ATOM 2545 C CA . LEU A 1 312 ? 28.342 -15.940 -7.777 1.00 77.62 312 LEU A CA 1
ATOM 2546 C C . LEU A 1 312 ? 29.414 -16.942 -7.312 1.00 77.62 312 LEU A C 1
ATOM 2548 O O . LEU A 1 312 ? 29.562 -17.173 -6.119 1.00 77.62 312 LEU A O 1
ATOM 2552 N N . ARG A 1 313 ? 30.205 -17.507 -8.235 1.00 74.06 313 ARG A N 1
ATOM 2553 C CA . ARG A 1 313 ? 31.256 -18.489 -7.909 1.00 74.06 313 ARG A CA 1
ATOM 2554 C C . ARG A 1 313 ? 32.462 -17.885 -7.188 1.00 74.06 313 ARG A C 1
ATOM 2556 O O . ARG A 1 313 ? 33.101 -18.569 -6.395 1.00 74.06 313 ARG A O 1
ATOM 2563 N N . GLN A 1 314 ? 32.839 -16.653 -7.520 1.00 68.69 314 GLN A N 1
ATOM 2564 C CA . GLN A 1 314 ? 34.058 -16.025 -6.997 1.00 68.69 314 GLN A CA 1
ATOM 2565 C C . GLN A 1 314 ? 33.819 -15.203 -5.724 1.00 68.69 314 GLN A C 1
ATOM 2567 O O . GLN A 1 314 ? 34.747 -14.548 -5.257 1.00 68.69 314 GLN A O 1
ATOM 2572 N N . ASN A 1 315 ? 32.589 -15.177 -5.193 1.00 63.00 315 ASN A N 1
ATOM 2573 C CA . ASN A 1 315 ? 32.151 -14.215 -4.171 1.00 63.00 315 ASN A CA 1
ATOM 2574 C C . ASN A 1 315 ? 32.477 -12.749 -4.547 1.00 63.00 315 ASN A C 1
ATOM 2576 O O . ASN A 1 315 ? 32.479 -11.858 -3.697 1.00 63.00 315 ASN A O 1
ATOM 2580 N N . HIS A 1 316 ? 32.762 -12.480 -5.826 1.00 57.22 316 HIS A N 1
ATOM 2581 C CA . HIS A 1 316 ? 32.941 -11.144 -6.370 1.00 57.22 316 HIS A CA 1
ATOM 2582 C C . HIS A 1 316 ? 31.553 -10.642 -6.730 1.00 57.22 316 HIS A C 1
ATOM 2584 O O . HIS A 1 316 ? 31.052 -10.850 -7.833 1.00 57.22 316 HIS A O 1
ATOM 2590 N N . ILE A 1 317 ? 30.911 -10.028 -5.744 1.00 51.31 317 ILE A N 1
ATOM 2591 C CA . ILE A 1 317 ? 29.560 -9.496 -5.854 1.00 51.31 317 ILE A CA 1
ATOM 2592 C C . ILE A 1 317 ? 29.582 -8.314 -6.830 1.00 51.31 317 ILE A C 1
ATOM 2594 O O . ILE A 1 317 ? 29.738 -7.160 -6.435 1.00 51.31 317 ILE A O 1
ATOM 2598 N N . SER A 1 318 ? 29.419 -8.570 -8.128 1.00 53.06 318 SER A N 1
ATOM 2599 C CA . SER A 1 318 ? 28.890 -7.540 -9.016 1.00 53.06 318 SER A CA 1
ATOM 2600 C C . SER A 1 318 ? 27.386 -7.478 -8.769 1.00 53.06 318 SER A C 1
ATOM 2602 O O . SER A 1 318 ? 26.610 -8.257 -9.320 1.00 53.06 318 SER A O 1
ATOM 2604 N N . VAL A 1 319 ? 26.983 -6.541 -7.909 1.00 54.19 319 VAL A N 1
ATOM 2605 C CA . VAL A 1 319 ? 25.614 -6.334 -7.395 1.00 54.19 319 VAL A CA 1
ATOM 2606 C C . VAL A 1 319 ? 24.544 -6.208 -8.505 1.00 54.19 319 VAL A C 1
ATOM 2608 O O . VAL A 1 319 ? 23.358 -6.236 -8.217 1.00 54.19 319 VAL A O 1
ATOM 2611 N N . GLY A 1 320 ? 24.903 -6.124 -9.790 1.00 66.62 320 GLY A N 1
ATOM 2612 C CA . GLY A 1 320 ? 23.949 -5.991 -10.896 1.00 66.62 320 GLY A CA 1
ATOM 2613 C C . GLY A 1 320 ? 23.756 -7.206 -11.809 1.00 66.62 320 GLY A C 1
ATOM 2614 O O . GLY A 1 320 ? 22.792 -7.204 -12.573 1.00 66.62 320 GLY A O 1
ATOM 2615 N N . SER A 1 321 ? 24.633 -8.217 -11.817 1.00 81.56 321 SER A N 1
ATOM 2616 C CA . SER A 1 321 ? 24.671 -9.171 -12.947 1.00 81.56 321 SER A CA 1
ATOM 2617 C C . SER A 1 321 ? 23.495 -10.154 -12.978 1.00 81.56 321 SER A C 1
ATOM 2619 O O . SER A 1 321 ? 22.994 -10.464 -14.059 1.00 81.56 321 SER A O 1
ATOM 2621 N N . ILE A 1 322 ? 23.009 -10.606 -11.816 1.00 89.31 322 ILE A N 1
ATOM 2622 C CA . ILE A 1 322 ? 21.835 -11.492 -11.741 1.00 89.31 322 ILE A CA 1
ATOM 2623 C C . ILE A 1 322 ? 20.570 -10.710 -12.109 1.00 89.31 322 ILE A C 1
ATOM 2625 O O . ILE A 1 322 ? 19.770 -11.200 -12.896 1.00 89.31 322 ILE A O 1
ATOM 2629 N N . MET A 1 323 ? 20.415 -9.466 -11.643 1.00 90.12 323 MET A N 1
ATOM 2630 C CA . MET A 1 323 ? 19.265 -8.632 -12.029 1.00 90.12 323 MET A CA 1
ATOM 2631 C C . MET A 1 323 ? 19.242 -8.275 -13.514 1.00 90.12 323 MET A C 1
ATOM 2633 O O . MET A 1 323 ? 18.174 -8.297 -14.122 1.00 90.12 323 MET A O 1
ATOM 2637 N N . HIS A 1 324 ? 20.400 -8.005 -14.123 1.00 90.62 324 HIS A N 1
ATOM 2638 C CA . HIS A 1 324 ? 20.493 -7.854 -15.577 1.00 90.62 324 HIS A CA 1
ATOM 2639 C C . HIS A 1 324 ? 20.033 -9.118 -16.297 1.00 90.62 324 HIS A C 1
ATOM 2641 O O . HIS A 1 324 ? 19.271 -9.034 -17.258 1.00 90.62 324 HIS A O 1
ATOM 2647 N N . LEU A 1 325 ? 20.470 -10.291 -15.826 1.00 92.69 325 LEU A N 1
ATOM 2648 C CA . LEU A 1 325 ? 20.029 -11.560 -16.388 1.00 92.69 325 LEU A CA 1
ATOM 2649 C C . LEU A 1 325 ? 18.511 -11.730 -16.262 1.00 92.69 325 LEU A C 1
ATOM 2651 O O . LEU A 1 325 ? 17.861 -12.073 -17.247 1.00 92.69 325 LEU A O 1
ATOM 2655 N N . THR A 1 326 ? 17.948 -11.451 -15.084 1.00 92.81 326 THR A N 1
ATOM 2656 C CA . THR A 1 326 ? 16.504 -11.500 -14.822 1.00 92.81 326 THR A CA 1
ATOM 2657 C C . THR A 1 326 ? 15.734 -10.616 -15.802 1.00 92.81 326 THR A C 1
ATOM 2659 O O . THR A 1 326 ? 14.835 -11.103 -16.486 1.00 92.81 326 THR A O 1
ATOM 2662 N N . GLU A 1 327 ? 16.129 -9.351 -15.956 1.00 92.12 327 GLU A N 1
ATOM 2663 C CA . GLU A 1 327 ? 15.454 -8.399 -16.847 1.00 92.12 327 GLU A CA 1
ATOM 2664 C C . GLU A 1 327 ? 15.564 -8.795 -18.330 1.00 92.12 327 GLU A C 1
ATOM 2666 O O . GLU A 1 327 ? 14.612 -8.636 -19.101 1.00 92.12 327 GLU A O 1
ATOM 2671 N N . LEU A 1 328 ? 16.695 -9.380 -18.745 1.00 93.00 328 LEU A N 1
ATOM 2672 C CA . LEU A 1 328 ? 16.844 -9.950 -20.086 1.00 93.00 328 LEU A CA 1
ATOM 2673 C C . LEU A 1 328 ? 15.918 -11.151 -20.303 1.00 93.00 328 LEU A C 1
ATOM 2675 O O . LEU A 1 328 ? 15.306 -11.251 -21.367 1.00 93.00 328 LEU A O 1
ATOM 2679 N N . CYS A 1 329 ? 15.773 -12.034 -19.310 1.00 93.06 329 CYS A N 1
ATOM 2680 C CA . CYS A 1 329 ? 14.859 -13.176 -19.390 1.00 93.06 329 CYS A CA 1
ATOM 2681 C C . CYS A 1 329 ? 13.404 -12.709 -19.541 1.00 93.06 329 CYS A C 1
ATOM 2683 O O . CYS A 1 329 ? 12.693 -13.212 -20.416 1.00 93.06 329 CYS A O 1
ATOM 2685 N N . VAL A 1 330 ? 12.985 -11.700 -18.764 1.00 91.94 330 VAL A N 1
ATOM 2686 C CA . VAL A 1 330 ? 11.657 -11.069 -18.880 1.00 91.94 330 VAL A CA 1
ATOM 2687 C C . VAL A 1 330 ? 11.472 -10.442 -20.261 1.00 91.94 330 VAL A C 1
ATOM 2689 O O . VAL A 1 330 ? 10.501 -10.740 -20.960 1.00 91.94 330 VAL A O 1
ATOM 2692 N N . THR A 1 331 ? 12.413 -9.595 -20.686 1.00 90.38 331 THR A N 1
ATOM 2693 C CA . THR A 1 331 ? 12.287 -8.826 -21.932 1.00 90.38 331 THR A CA 1
ATOM 2694 C C . THR A 1 331 ? 12.299 -9.729 -23.164 1.00 90.38 331 THR A C 1
ATOM 2696 O O . THR A 1 331 ? 11.544 -9.503 -24.114 1.00 90.38 331 THR A O 1
ATOM 2699 N N . PHE A 1 332 ? 13.130 -10.772 -23.167 1.00 90.81 332 PHE A N 1
ATOM 2700 C CA . PHE A 1 332 ? 13.192 -11.736 -24.265 1.00 90.81 332 PHE A CA 1
ATOM 2701 C C . PHE A 1 332 ? 12.144 -12.840 -24.171 1.00 90.81 332 PHE A C 1
ATOM 2703 O O . PHE A 1 332 ? 11.941 -13.533 -25.169 1.00 90.81 332 PHE A O 1
ATOM 2710 N N . LYS A 1 333 ? 11.478 -12.998 -23.018 1.00 90.00 333 LYS A N 1
ATOM 2711 C CA . LYS A 1 333 ? 10.601 -14.137 -22.707 1.00 90.00 333 LYS A CA 1
ATOM 2712 C C . LYS A 1 333 ? 11.297 -15.473 -22.986 1.00 90.00 333 LYS A C 1
ATOM 2714 O O . LYS A 1 333 ? 10.730 -16.364 -23.617 1.00 90.00 333 LYS A O 1
ATOM 2719 N N . LYS A 1 334 ? 12.565 -15.577 -22.583 1.00 89.94 334 LYS A N 1
ATOM 2720 C CA . LYS A 1 334 ? 13.427 -16.742 -22.814 1.00 89.94 334 LYS A CA 1
ATOM 2721 C C . LYS A 1 334 ? 14.178 -17.103 -21.542 1.00 89.94 334 LYS A C 1
ATOM 2723 O O . LYS A 1 334 ? 14.616 -16.220 -20.812 1.00 89.94 334 LYS A O 1
ATOM 2728 N N . LEU A 1 335 ? 14.347 -18.403 -21.324 1.00 89.56 335 LEU A N 1
ATOM 2729 C CA . LEU A 1 335 ? 15.172 -18.938 -20.248 1.00 89.56 335 LEU A CA 1
ATOM 2730 C C . LEU A 1 335 ? 16.665 -18.808 -20.593 1.00 89.56 335 LEU A C 1
ATOM 2732 O O . LEU A 1 335 ? 17.024 -18.927 -21.770 1.00 89.56 335 LEU A O 1
ATOM 2736 N N . PRO A 1 336 ? 17.541 -18.618 -19.593 1.00 89.62 336 PRO A N 1
ATOM 2737 C CA . PRO A 1 336 ? 18.979 -18.739 -19.784 1.00 89.62 336 PRO A CA 1
ATOM 2738 C C . PRO A 1 336 ? 19.378 -20.209 -20.001 1.00 89.62 336 PRO A C 1
ATOM 2740 O O . PRO A 1 336 ? 18.561 -21.112 -19.797 1.00 89.62 336 PRO A O 1
ATOM 2743 N N . PRO A 1 337 ? 20.635 -20.488 -20.393 1.00 87.75 337 PRO A N 1
ATOM 2744 C CA . PRO A 1 337 ? 21.110 -21.858 -20.563 1.00 87.75 337 PRO A CA 1
ATOM 2745 C C . PRO A 1 337 ? 20.871 -22.716 -19.309 1.00 87.75 337 PRO A C 1
ATOM 2747 O O . PRO A 1 337 ? 21.277 -22.338 -18.210 1.00 87.75 337 PRO A O 1
ATOM 2750 N N . ASN A 1 338 ? 20.270 -23.904 -19.467 1.00 86.38 338 ASN A N 1
ATOM 2751 C CA . ASN A 1 338 ? 19.883 -24.783 -18.347 1.00 86.38 338 ASN A CA 1
ATOM 2752 C C . ASN A 1 338 ? 21.025 -25.098 -17.369 1.00 86.38 338 ASN A C 1
ATOM 2754 O O . ASN A 1 338 ? 20.785 -25.272 -16.179 1.00 86.38 338 ASN A O 1
ATOM 2758 N N . GLN A 1 339 ? 22.268 -25.150 -17.852 1.00 85.44 339 GLN A N 1
ATOM 2759 C CA . GLN A 1 339 ? 23.451 -25.379 -17.016 1.00 85.44 339 GLN A CA 1
ATOM 2760 C C . GLN A 1 339 ? 23.617 -24.305 -15.930 1.00 85.44 339 GLN A C 1
ATOM 2762 O O . GLN A 1 339 ? 24.015 -24.616 -14.812 1.00 85.44 339 GLN A O 1
ATOM 2767 N N . ILE A 1 340 ? 23.274 -23.053 -16.243 1.00 85.12 340 ILE A N 1
ATOM 2768 C CA . ILE A 1 340 ? 23.363 -21.917 -15.319 1.00 85.12 340 ILE A CA 1
ATOM 2769 C C . ILE A 1 340 ? 22.276 -22.029 -14.252 1.00 85.12 340 ILE A C 1
ATOM 2771 O O . ILE A 1 340 ? 22.558 -21.852 -13.070 1.00 85.12 340 ILE A O 1
ATOM 2775 N N . ILE A 1 341 ? 21.060 -22.401 -14.664 1.00 87.31 341 ILE A N 1
ATOM 2776 C CA . ILE A 1 341 ? 19.934 -22.630 -13.753 1.00 87.31 341 ILE A CA 1
ATOM 2777 C C . ILE A 1 341 ? 20.284 -23.748 -12.763 1.00 87.31 341 ILE A C 1
ATOM 2779 O O . ILE A 1 341 ? 20.209 -23.535 -11.558 1.00 87.31 341 ILE A O 1
ATOM 2783 N N . LEU A 1 342 ? 20.749 -24.901 -13.260 1.00 87.06 342 LEU A N 1
ATOM 2784 C CA . LEU A 1 342 ? 21.164 -26.036 -12.425 1.00 87.06 342 LEU A CA 1
ATOM 2785 C C . LEU A 1 342 ? 22.289 -25.665 -11.453 1.00 87.06 342 LEU A C 1
ATOM 2787 O O . LEU A 1 342 ? 22.301 -26.126 -10.316 1.00 87.06 342 LEU A O 1
ATOM 2791 N N . TYR A 1 343 ? 23.233 -24.827 -11.875 1.00 84.38 343 TYR A N 1
ATOM 2792 C CA . TYR A 1 343 ? 24.308 -24.378 -10.998 1.00 84.38 343 TYR A CA 1
ATOM 2793 C C . TYR A 1 343 ? 23.806 -23.460 -9.877 1.00 84.38 343 TYR A C 1
ATOM 2795 O O . TYR A 1 343 ? 24.183 -23.637 -8.719 1.00 84.38 343 TYR A O 1
ATOM 2803 N N . PHE A 1 344 ? 22.938 -22.496 -10.198 1.00 87.81 344 PHE A N 1
ATOM 2804 C CA . PHE A 1 344 ? 22.317 -21.644 -9.183 1.00 87.81 344 PHE A CA 1
ATOM 2805 C C . PHE A 1 344 ? 21.472 -22.471 -8.211 1.00 87.81 344 PHE A C 1
ATOM 2807 O O . PHE A 1 344 ? 21.553 -22.249 -7.005 1.00 87.81 344 PHE A O 1
ATOM 2814 N N . GLU A 1 345 ? 20.738 -23.471 -8.709 1.00 87.19 345 GLU A N 1
ATOM 2815 C CA . GLU A 1 345 ? 20.021 -24.441 -7.875 1.00 87.19 345 GLU A CA 1
ATOM 2816 C C . GLU A 1 345 ? 20.985 -25.164 -6.918 1.00 87.19 345 GLU A C 1
ATOM 2818 O O . GLU A 1 345 ? 20.776 -25.131 -5.708 1.00 87.19 345 GLU A O 1
ATOM 2823 N N . GLN A 1 346 ? 22.091 -25.727 -7.418 1.00 85.50 346 GLN A N 1
ATOM 2824 C CA . GLN A 1 346 ? 23.090 -26.429 -6.596 1.00 85.50 346 GLN A CA 1
ATOM 2825 C C . GLN A 1 346 ? 23.709 -25.545 -5.507 1.00 85.50 346 GLN A C 1
ATOM 2827 O O . GLN A 1 346 ? 23.892 -26.000 -4.377 1.00 85.50 346 GLN A O 1
ATOM 2832 N N . ILE A 1 347 ? 24.010 -24.279 -5.815 1.00 82.19 347 ILE A N 1
ATOM 2833 C CA . ILE A 1 347 ? 24.515 -23.327 -4.817 1.00 82.19 347 ILE A CA 1
ATOM 2834 C C . ILE A 1 347 ? 23.502 -23.147 -3.690 1.00 82.19 347 ILE A C 1
ATOM 2836 O O . ILE A 1 347 ? 23.886 -23.160 -2.523 1.00 82.19 347 ILE A O 1
ATOM 2840 N N . LEU A 1 348 ? 22.221 -23.021 -4.034 1.00 82.00 348 LEU A N 1
ATOM 2841 C CA . LEU A 1 348 ? 21.133 -22.837 -3.078 1.00 82.00 348 LEU A CA 1
ATOM 2842 C C . LEU A 1 348 ? 20.783 -24.116 -2.303 1.00 82.00 348 LEU A C 1
ATOM 2844 O O . LEU A 1 348 ? 20.080 -24.063 -1.291 1.00 82.00 348 LEU A O 1
ATOM 2848 N N . GLU A 1 349 ? 21.235 -25.282 -2.753 1.00 84.06 349 GLU A N 1
ATOM 2849 C CA . GLU A 1 349 ? 21.061 -26.544 -2.033 1.00 84.06 349 GLU A CA 1
ATOM 2850 C C . GLU A 1 349 ? 22.117 -26.774 -0.954 1.00 84.06 349 GLU A C 1
ATOM 2852 O O . GLU A 1 349 ? 21.830 -27.465 0.023 1.00 84.06 349 GLU A O 1
ATOM 2857 N N . GLN A 1 350 ? 23.287 -26.144 -1.068 1.00 85.56 350 GLN A N 1
ATOM 2858 C CA . GLN A 1 350 ? 24.356 -26.254 -0.078 1.00 85.56 350 GLN A CA 1
ATOM 2859 C C . GLN A 1 350 ? 24.044 -25.397 1.170 1.00 85.56 350 GLN A C 1
ATOM 2861 O O . GLN A 1 350 ? 23.922 -24.173 1.053 1.00 85.56 350 GLN A O 1
ATOM 2866 N N . PRO A 1 351 ? 23.940 -25.997 2.378 1.00 84.75 351 PRO A N 1
ATOM 2867 C CA . PRO A 1 351 ? 23.582 -25.268 3.601 1.00 84.75 351 PRO A CA 1
ATOM 2868 C C . PRO A 1 351 ? 24.537 -24.120 3.945 1.00 84.75 351 PRO A C 1
ATOM 2870 O O . PRO A 1 351 ? 24.098 -23.059 4.388 1.00 84.75 351 PRO A O 1
ATOM 2873 N N . GLU A 1 352 ? 25.835 -24.313 3.700 1.00 85.38 352 GLU A N 1
ATOM 2874 C CA . GLU A 1 352 ? 26.875 -23.307 3.945 1.00 85.38 352 GLU A CA 1
ATOM 2875 C C . GLU A 1 352 ? 26.637 -22.045 3.105 1.00 85.38 352 GLU A C 1
ATOM 2877 O O . GLU A 1 352 ? 26.630 -20.934 3.636 1.00 85.38 352 GLU A O 1
ATOM 2882 N N . ASN A 1 353 ? 26.334 -22.213 1.815 1.00 85.19 353 ASN A N 1
ATOM 2883 C CA . ASN A 1 353 ? 26.078 -21.097 0.907 1.00 85.19 353 ASN A CA 1
ATOM 2884 C C . ASN A 1 353 ? 24.787 -20.357 1.253 1.00 85.19 353 ASN A C 1
ATOM 2886 O O . ASN A 1 353 ? 24.771 -19.132 1.233 1.00 85.19 353 ASN A O 1
ATOM 2890 N N . ILE A 1 354 ? 23.708 -21.072 1.593 1.00 84.62 354 ILE A N 1
ATOM 2891 C CA . ILE A 1 354 ? 22.455 -20.432 2.025 1.00 84.62 354 ILE A CA 1
ATOM 2892 C C . ILE A 1 354 ? 22.675 -19.611 3.293 1.00 84.62 354 ILE A C 1
ATOM 2894 O O . ILE A 1 354 ? 22.209 -18.476 3.366 1.00 84.62 354 ILE A O 1
ATOM 2898 N N . THR A 1 355 ? 23.431 -20.144 4.251 1.00 85.00 355 THR A N 1
ATOM 2899 C CA . THR A 1 355 ? 23.754 -19.428 5.491 1.00 85.00 355 THR A CA 1
ATOM 2900 C C . THR A 1 355 ? 24.545 -18.152 5.190 1.00 85.00 355 THR A C 1
ATOM 2902 O O . THR A 1 355 ? 24.213 -17.084 5.704 1.00 85.00 355 THR A O 1
ATOM 2905 N N . LEU A 1 356 ? 25.543 -18.222 4.301 1.00 86.19 356 LEU A N 1
ATOM 2906 C CA . LEU A 1 356 ? 26.302 -17.051 3.845 1.00 86.19 356 LEU A CA 1
ATOM 2907 C C . LEU A 1 356 ? 25.417 -16.031 3.112 1.00 86.19 356 LEU A C 1
ATOM 2909 O O . LEU A 1 356 ? 25.513 -14.833 3.373 1.00 86.19 356 LEU A O 1
ATOM 2913 N N . LEU A 1 357 ? 24.524 -16.486 2.231 1.00 85.56 357 LEU A N 1
ATOM 2914 C CA . LEU A 1 357 ? 23.579 -15.632 1.506 1.00 85.56 357 LEU A CA 1
ATOM 2915 C C . LEU A 1 357 ? 22.597 -14.922 2.451 1.00 85.56 357 LEU A C 1
ATOM 2917 O O . LEU A 1 357 ? 22.323 -13.740 2.266 1.00 85.56 357 LEU A O 1
ATOM 2921 N N . GLN A 1 358 ? 22.105 -15.606 3.485 1.00 84.81 358 GLN A N 1
ATOM 2922 C CA . GLN A 1 358 ? 21.201 -15.030 4.486 1.00 84.81 358 GLN A CA 1
ATOM 2923 C C . GLN A 1 358 ? 21.913 -14.053 5.437 1.00 84.81 358 GLN A C 1
ATOM 2925 O O . GLN A 1 358 ? 21.324 -13.050 5.843 1.00 84.81 358 GLN A O 1
ATOM 2930 N N . ALA A 1 359 ? 23.169 -14.332 5.800 1.00 82.06 359 ALA A N 1
ATOM 2931 C CA . ALA A 1 359 ? 23.892 -13.565 6.814 1.00 82.06 359 ALA A CA 1
ATOM 2932 C C . ALA A 1 359 ? 24.751 -12.422 6.248 1.00 82.06 359 ALA A C 1
ATOM 2934 O O . ALA A 1 359 ? 24.839 -11.369 6.871 1.00 82.06 359 ALA A O 1
ATOM 2935 N N . GLN A 1 360 ? 25.406 -12.624 5.101 1.00 83.62 360 GLN A N 1
ATOM 2936 C CA . GLN A 1 360 ? 26.426 -11.708 4.567 1.00 83.62 360 GLN A CA 1
ATOM 2937 C C . GLN A 1 360 ? 26.080 -11.153 3.183 1.00 83.62 360 GLN A C 1
ATOM 2939 O O . GLN A 1 360 ? 26.435 -10.018 2.879 1.00 83.62 360 GLN A O 1
ATOM 2944 N N . TYR A 1 361 ? 25.379 -11.923 2.345 1.00 85.50 361 TYR A N 1
ATOM 2945 C CA . TYR A 1 361 ? 25.133 -11.571 0.938 1.00 85.50 361 TYR A CA 1
ATOM 2946 C C . TYR A 1 361 ? 23.639 -11.452 0.604 1.00 85.50 361 TYR A C 1
ATOM 2948 O O . TYR A 1 361 ? 23.154 -11.968 -0.406 1.00 85.50 361 TYR A O 1
ATOM 2956 N N . GLN A 1 362 ? 22.915 -10.722 1.450 1.00 87.19 362 GLN A N 1
ATOM 2957 C CA . GLN A 1 362 ? 21.456 -10.569 1.410 1.00 87.19 362 GLN A CA 1
ATOM 2958 C C . GLN A 1 362 ? 20.937 -9.977 0.095 1.00 87.19 362 GLN A C 1
ATOM 2960 O O . GLN A 1 362 ? 19.934 -10.443 -0.443 1.00 87.19 362 GLN A O 1
ATOM 2965 N N . GLU A 1 363 ? 21.644 -8.999 -0.478 1.00 86.81 363 GLU A N 1
ATOM 2966 C CA . GLU A 1 363 ? 21.293 -8.443 -1.789 1.00 86.81 363 GLU A CA 1
ATOM 2967 C C . GLU A 1 363 ? 21.339 -9.517 -2.878 1.00 86.81 363 GLU A C 1
ATOM 2969 O O . GLU A 1 363 ? 20.427 -9.609 -3.691 1.00 86.81 363 GLU A O 1
ATOM 2974 N N . THR A 1 364 ? 22.355 -10.386 -2.868 1.00 86.81 364 THR A N 1
ATOM 2975 C CA . THR A 1 364 ? 22.473 -11.482 -3.845 1.00 86.81 364 THR A CA 1
ATOM 2976 C C . THR A 1 364 ? 21.335 -12.485 -3.673 1.00 86.81 364 THR A C 1
ATOM 2978 O O . THR A 1 364 ? 20.774 -12.954 -4.663 1.00 86.81 364 THR A O 1
ATOM 2981 N N . LEU A 1 365 ? 20.939 -12.767 -2.428 1.00 89.25 365 LEU A N 1
ATOM 2982 C CA . LEU A 1 365 ? 19.780 -13.607 -2.134 1.00 89.25 365 LEU A CA 1
ATOM 2983 C C . LEU A 1 365 ? 18.489 -13.013 -2.723 1.00 89.25 365 LEU A C 1
ATOM 2985 O O . LEU A 1 365 ? 17.758 -13.726 -3.407 1.00 89.25 365 LEU A O 1
ATOM 2989 N N . ILE A 1 366 ? 18.246 -11.707 -2.556 1.00 90.56 366 ILE A N 1
ATOM 2990 C CA . ILE A 1 366 ? 17.092 -11.005 -3.153 1.00 90.56 366 ILE A CA 1
ATOM 2991 C C . ILE A 1 366 ? 17.096 -11.104 -4.687 1.00 90.56 366 ILE A C 1
ATOM 2993 O O . ILE A 1 366 ? 16.048 -11.315 -5.309 1.00 90.56 366 ILE A O 1
ATOM 2997 N N . GLN A 1 367 ? 18.267 -10.994 -5.315 1.00 90.06 367 GLN A N 1
ATOM 2998 C CA . GLN A 1 367 ? 18.388 -11.129 -6.769 1.00 90.06 367 GLN A CA 1
ATOM 2999 C C . GLN A 1 367 ? 18.098 -12.554 -7.241 1.00 90.06 367 GLN A C 1
ATOM 3001 O O . GLN A 1 367 ? 17.400 -12.732 -8.237 1.00 90.06 367 GLN A O 1
ATOM 3006 N N . LEU A 1 368 ? 18.586 -13.568 -6.520 1.00 90.94 368 LEU A N 1
ATOM 3007 C CA . LEU A 1 368 ? 18.315 -14.977 -6.819 1.00 90.94 368 LEU A CA 1
ATOM 3008 C C . LEU A 1 368 ? 16.826 -15.308 -6.664 1.00 90.94 368 LEU A C 1
ATOM 3010 O O . LEU A 1 368 ? 16.258 -15.968 -7.528 1.00 90.94 368 LEU A O 1
ATOM 3014 N N . ILE A 1 369 ? 16.174 -14.797 -5.620 1.00 92.88 369 ILE A N 1
ATOM 3015 C CA . ILE A 1 369 ? 14.720 -14.900 -5.404 1.00 92.88 369 ILE A CA 1
ATOM 3016 C C . ILE A 1 369 ? 13.958 -14.317 -6.596 1.00 92.88 369 ILE A C 1
ATOM 3018 O O . ILE A 1 369 ? 13.091 -14.980 -7.164 1.00 92.88 369 ILE A O 1
ATOM 3022 N N . SER A 1 370 ? 14.323 -13.104 -7.016 1.00 92.62 370 SER A N 1
ATOM 3023 C CA . SER A 1 370 ? 13.700 -12.428 -8.161 1.00 92.62 370 SER A CA 1
ATOM 3024 C C . SER A 1 370 ? 13.923 -13.201 -9.467 1.00 92.62 370 SER A C 1
ATOM 3026 O O . SER A 1 370 ? 13.005 -13.352 -10.278 1.00 92.62 370 SER A O 1
ATOM 3028 N N . PHE A 1 371 ? 15.132 -13.736 -9.655 1.00 93.31 371 PHE A N 1
ATOM 3029 C CA . PHE A 1 371 ? 15.493 -14.565 -10.799 1.00 93.31 371 PHE A CA 1
ATOM 3030 C C . PHE A 1 371 ? 14.660 -15.850 -10.849 1.00 93.31 371 PHE A C 1
ATOM 3032 O O . PHE A 1 371 ? 13.988 -16.093 -11.845 1.00 93.31 371 PHE A O 1
ATOM 3039 N N . PHE A 1 372 ? 14.634 -16.655 -9.784 1.00 92.62 372 PHE A N 1
ATOM 3040 C CA . PHE A 1 372 ? 13.891 -17.919 -9.779 1.00 92.62 372 PHE A CA 1
ATOM 3041 C C . PHE A 1 372 ? 12.375 -17.723 -9.854 1.00 92.62 372 PHE A C 1
ATOM 3043 O O . PHE A 1 372 ? 11.717 -18.499 -10.546 1.00 92.62 372 PHE A O 1
ATOM 3050 N N . GLY A 1 373 ? 11.828 -16.666 -9.241 1.00 92.75 373 GLY A N 1
ATOM 3051 C CA . GLY A 1 373 ? 10.431 -16.275 -9.450 1.00 92.75 373 GLY A CA 1
ATOM 3052 C C . GLY A 1 373 ? 10.135 -16.007 -10.929 1.00 92.75 373 GLY A C 1
ATOM 3053 O O . GLY A 1 373 ? 9.206 -16.578 -11.494 1.00 92.75 373 GLY A O 1
ATOM 3054 N N . THR A 1 374 ? 10.997 -15.235 -11.596 1.00 92.19 374 THR A N 1
ATOM 3055 C CA . THR A 1 374 ? 10.889 -14.948 -13.036 1.00 92.19 374 THR A CA 1
ATOM 3056 C C . THR A 1 374 ? 10.998 -16.210 -13.893 1.00 92.19 374 THR A C 1
ATOM 3058 O O . THR A 1 374 ? 10.199 -16.418 -14.806 1.00 92.19 374 THR A O 1
ATOM 3061 N N . ILE A 1 375 ? 11.975 -17.077 -13.610 1.00 92.88 375 ILE A N 1
ATOM 3062 C CA . ILE A 1 375 ? 12.158 -18.340 -14.332 1.00 92.88 375 ILE A CA 1
ATOM 3063 C C . ILE A 1 375 ? 10.923 -19.231 -14.185 1.00 92.88 375 ILE A C 1
ATOM 3065 O O . ILE A 1 375 ? 10.467 -19.787 -15.179 1.00 92.88 375 ILE A O 1
ATOM 3069 N N . ALA A 1 376 ? 10.334 -19.314 -12.992 1.00 92.38 376 ALA A N 1
ATOM 3070 C CA . ALA A 1 376 ? 9.121 -20.090 -12.762 1.00 92.38 376 ALA A CA 1
ATOM 3071 C C . ALA A 1 376 ? 7.876 -19.516 -13.464 1.00 92.38 376 ALA A C 1
ATOM 3073 O O . ALA A 1 376 ? 6.990 -20.276 -13.856 1.00 92.38 376 ALA A O 1
ATOM 3074 N N . MET A 1 377 ? 7.813 -18.196 -13.681 1.00 89.75 377 MET A N 1
ATOM 3075 C CA . MET A 1 377 ? 6.769 -17.578 -14.512 1.00 89.75 377 MET A CA 1
ATOM 3076 C C . MET A 1 377 ? 6.926 -17.923 -16.002 1.00 89.75 377 MET A C 1
ATOM 3078 O O . MET A 1 377 ? 5.928 -18.046 -16.712 1.00 89.75 377 MET A O 1
ATOM 3082 N N . LEU A 1 378 ? 8.164 -18.077 -16.486 1.00 90.56 378 LEU A N 1
ATOM 3083 C CA . LEU A 1 378 ? 8.459 -18.456 -17.875 1.00 90.56 378 LEU A CA 1
ATOM 3084 C C . LEU A 1 378 ? 8.341 -19.971 -18.114 1.00 90.56 378 LEU A C 1
ATOM 3086 O O . LEU A 1 378 ? 7.958 -20.385 -19.208 1.00 90.56 378 LEU A O 1
ATOM 3090 N N . ASP A 1 379 ? 8.648 -20.786 -17.104 1.00 91.12 379 ASP A N 1
ATOM 3091 C CA . ASP A 1 379 ? 8.569 -22.244 -17.137 1.00 91.12 379 ASP A CA 1
ATOM 3092 C C . ASP A 1 379 ? 7.975 -22.800 -15.840 1.00 91.12 379 ASP A C 1
ATOM 3094 O O . ASP A 1 379 ? 8.621 -22.863 -14.791 1.00 91.12 379 ASP A O 1
ATOM 3098 N N . ARG A 1 380 ? 6.736 -23.291 -15.943 1.00 89.25 380 ARG A N 1
ATOM 3099 C CA . ARG A 1 380 ? 5.988 -23.841 -14.808 1.00 89.25 380 ARG A CA 1
ATOM 3100 C C . ARG A 1 380 ? 6.676 -25.039 -14.151 1.00 89.25 380 ARG A C 1
ATOM 3102 O O . ARG A 1 380 ? 6.435 -25.285 -12.973 1.00 89.25 380 ARG A O 1
ATOM 3109 N N . GLN A 1 381 ? 7.555 -25.765 -14.849 1.00 90.75 381 GLN A N 1
ATOM 3110 C CA . GLN A 1 381 ? 8.310 -26.867 -14.239 1.00 90.75 381 GLN A CA 1
ATOM 3111 C C . GLN A 1 381 ? 9.274 -26.382 -13.143 1.00 90.75 381 GLN A C 1
ATOM 3113 O O . GLN A 1 381 ? 9.698 -27.172 -12.301 1.00 90.75 381 GLN A O 1
ATOM 3118 N N . LYS A 1 382 ? 9.597 -25.082 -13.119 1.00 90.69 382 LYS A N 1
ATOM 3119 C CA . LYS A 1 382 ? 10.486 -24.454 -12.134 1.00 90.69 382 LYS A CA 1
ATOM 3120 C C . LYS A 1 382 ? 9.764 -23.858 -10.923 1.00 90.69 382 LYS A C 1
ATOM 3122 O O . LYS A 1 382 ? 10.431 -23.398 -9.999 1.00 90.69 382 LYS A O 1
ATOM 3127 N N . ILE A 1 383 ? 8.433 -23.941 -10.865 1.00 92.19 383 ILE A N 1
ATOM 3128 C CA . ILE A 1 383 ? 7.629 -23.501 -9.712 1.00 92.19 383 ILE A CA 1
ATOM 3129 C C . ILE A 1 383 ? 8.118 -24.097 -8.373 1.00 92.19 383 ILE A C 1
ATOM 3131 O O . ILE A 1 383 ? 8.362 -23.317 -7.449 1.00 92.19 383 ILE A O 1
ATOM 3135 N N . PRO A 1 384 ? 8.351 -25.422 -8.241 1.00 91.50 384 PRO A N 1
ATOM 3136 C CA . PRO A 1 384 ? 8.785 -26.001 -6.965 1.00 91.50 384 PRO A CA 1
ATOM 3137 C C . PRO A 1 384 ? 10.145 -25.475 -6.489 1.00 91.50 384 PRO A C 1
ATOM 3139 O O . PRO A 1 384 ? 10.393 -25.367 -5.289 1.00 91.50 384 PRO A O 1
ATOM 3142 N N . VAL A 1 385 ? 11.029 -25.126 -7.429 1.00 90.06 385 VAL A N 1
ATOM 3143 C CA . VAL A 1 385 ? 12.353 -24.563 -7.130 1.00 90.06 385 VAL A CA 1
ATOM 3144 C C . VAL A 1 385 ? 12.214 -23.153 -6.558 1.00 90.06 385 VAL A C 1
ATOM 3146 O O . VAL A 1 385 ? 12.855 -22.839 -5.555 1.00 90.06 385 VAL A O 1
ATOM 3149 N N . ALA A 1 386 ? 11.355 -22.324 -7.159 1.00 92.88 386 ALA A N 1
ATOM 3150 C CA . ALA A 1 386 ? 11.083 -20.973 -6.675 1.00 92.88 386 ALA A CA 1
ATOM 3151 C C . ALA A 1 386 ? 10.465 -20.988 -5.268 1.00 92.88 386 ALA A C 1
ATOM 3153 O O . ALA A 1 386 ? 10.978 -20.304 -4.388 1.00 92.88 386 ALA A O 1
ATOM 3154 N N . ILE A 1 387 ? 9.451 -21.833 -5.029 1.00 93.25 387 ILE A N 1
ATOM 3155 C CA . ILE A 1 387 ? 8.830 -22.005 -3.702 1.00 93.25 387 ILE A CA 1
ATOM 3156 C C . ILE A 1 387 ? 9.877 -22.384 -2.648 1.00 93.25 387 ILE A C 1
ATOM 3158 O O . ILE A 1 387 ? 10.031 -21.683 -1.651 1.00 93.25 387 ILE A O 1
ATOM 3162 N N . LYS A 1 388 ? 10.676 -23.430 -2.910 1.00 91.44 388 LYS A N 1
ATOM 3163 C CA . LYS A 1 388 ? 11.735 -23.887 -1.994 1.00 91.44 388 LYS A CA 1
ATOM 3164 C C . LYS A 1 388 ? 12.723 -22.767 -1.648 1.00 91.44 388 LYS A C 1
ATOM 3166 O O . LYS A 1 388 ? 13.250 -22.733 -0.535 1.00 91.44 388 LYS A O 1
ATOM 3171 N N . LEU A 1 389 ? 13.017 -21.873 -2.594 1.00 90.88 389 LEU A N 1
ATOM 3172 C CA . LEU A 1 389 ? 13.885 -20.722 -2.357 1.00 90.88 389 LEU A CA 1
ATOM 3173 C C . LEU A 1 389 ? 13.189 -19.631 -1.538 1.00 90.88 389 LEU A C 1
ATOM 3175 O O . LEU A 1 389 ? 13.815 -19.088 -0.629 1.00 90.88 389 LEU A O 1
ATOM 3179 N N . PHE A 1 390 ? 11.925 -19.321 -1.830 1.00 94.12 390 PHE A N 1
ATOM 3180 C CA . PHE A 1 390 ? 11.151 -18.360 -1.048 1.00 94.12 390 PHE A CA 1
ATOM 3181 C C . PHE A 1 390 ? 11.039 -18.799 0.410 1.00 94.12 390 PHE A C 1
ATOM 3183 O O . PHE A 1 390 ? 11.366 -18.011 1.293 1.00 94.12 390 PHE A O 1
ATOM 3190 N N . ASP A 1 391 ? 10.712 -20.066 0.669 1.00 92.06 391 ASP A N 1
ATOM 3191 C CA . ASP A 1 391 ? 10.622 -20.606 2.028 1.00 92.06 391 ASP A CA 1
ATOM 3192 C C . ASP A 1 391 ? 11.949 -20.447 2.782 1.00 92.06 391 ASP A C 1
ATOM 3194 O O . ASP A 1 391 ? 11.977 -19.959 3.912 1.00 92.06 391 ASP A O 1
ATOM 3198 N N . LYS A 1 392 ? 13.079 -20.7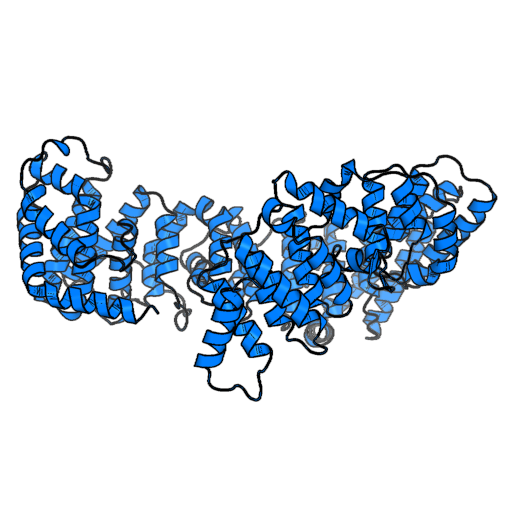72 2.136 1.00 90.00 392 LYS A N 1
ATOM 3199 C CA . LYS A 1 392 ? 14.418 -20.558 2.711 1.00 90.00 392 LYS A CA 1
ATOM 3200 C C . LYS A 1 392 ? 14.713 -19.082 2.959 1.00 90.00 392 LYS A C 1
ATOM 3202 O O . LYS A 1 392 ? 15.331 -18.731 3.957 1.00 90.00 392 LYS A O 1
ATOM 3207 N N . ALA A 1 393 ? 14.326 -18.195 2.056 1.00 91.88 393 ALA A N 1
ATOM 3208 C CA . ALA A 1 393 ? 14.593 -16.774 2.208 1.00 91.88 393 ALA A CA 1
ATOM 3209 C C . ALA A 1 393 ? 13.735 -16.120 3.301 1.00 91.88 393 ALA A C 1
ATOM 3211 O O . ALA A 1 393 ? 14.213 -15.223 3.994 1.00 91.88 393 ALA A O 1
ATOM 3212 N N . LEU A 1 394 ? 12.517 -16.619 3.533 1.00 93.25 394 LEU A N 1
ATOM 3213 C CA . LEU A 1 394 ? 11.665 -16.187 4.642 1.00 93.25 394 LEU A CA 1
ATOM 3214 C C . LEU A 1 394 ? 12.259 -16.521 6.018 1.00 93.25 394 LEU A C 1
ATOM 3216 O O . LEU A 1 394 ? 11.921 -15.854 6.994 1.00 93.25 394 LEU A O 1
ATOM 3220 N N . THR A 1 395 ? 13.168 -17.498 6.121 1.00 90.56 395 THR A N 1
ATOM 3221 C CA . THR A 1 395 ? 13.874 -17.792 7.380 1.00 90.56 395 THR A CA 1
ATOM 3222 C C . THR A 1 395 ? 15.101 -16.909 7.622 1.00 90.56 395 THR A C 1
ATOM 3224 O O . THR A 1 395 ? 15.791 -17.115 8.620 1.00 90.56 395 THR A O 1
ATOM 3227 N N . ALA A 1 396 ? 15.424 -15.968 6.728 1.00 89.81 396 ALA A N 1
ATOM 3228 C CA . ALA A 1 396 ? 16.536 -15.043 6.934 1.00 89.81 396 ALA A CA 1
ATOM 3229 C C . ALA A 1 396 ? 16.305 -14.188 8.191 1.00 89.81 396 ALA A C 1
ATOM 3231 O O . ALA A 1 396 ? 15.170 -13.837 8.501 1.00 89.81 396 ALA A O 1
ATOM 3232 N N . SER A 1 397 ? 17.371 -13.824 8.908 1.00 88.00 397 SER A N 1
ATOM 3233 C CA . SER A 1 397 ? 17.271 -12.932 10.075 1.00 88.00 397 SER A CA 1
ATOM 3234 C C . SER A 1 397 ? 17.009 -11.474 9.693 1.00 88.00 397 SER A C 1
ATOM 3236 O O . SER A 1 397 ? 16.534 -10.695 10.515 1.00 88.00 397 SER A O 1
ATOM 3238 N N . ASP A 1 398 ? 17.357 -11.093 8.464 1.00 90.31 398 ASP A N 1
ATOM 3239 C CA . ASP A 1 398 ? 17.200 -9.732 7.972 1.00 90.31 398 ASP A CA 1
ATOM 3240 C C . ASP A 1 398 ? 15.769 -9.452 7.509 1.00 90.31 398 ASP A C 1
ATOM 3242 O O . ASP A 1 398 ? 15.213 -10.136 6.644 1.00 90.31 398 ASP A O 1
ATOM 3246 N N . VAL A 1 399 ? 15.181 -8.401 8.076 1.00 91.56 399 VAL A N 1
ATOM 3247 C CA . VAL A 1 399 ? 13.787 -8.040 7.823 1.00 91.56 399 VAL A CA 1
ATOM 3248 C C . VAL A 1 399 ? 13.584 -7.485 6.409 1.00 91.56 399 VAL A C 1
ATOM 3250 O O . VAL A 1 399 ? 12.509 -7.657 5.836 1.00 91.56 399 VAL A O 1
ATOM 3253 N N . THR A 1 400 ? 14.597 -6.874 5.793 1.00 91.44 400 THR A N 1
ATOM 3254 C CA . THR A 1 400 ? 14.525 -6.406 4.399 1.00 91.44 400 THR A CA 1
ATOM 3255 C C . THR A 1 400 ? 14.405 -7.588 3.444 1.00 91.44 400 THR A C 1
ATOM 3257 O O . THR A 1 400 ? 13.562 -7.564 2.539 1.00 91.44 400 THR A O 1
ATOM 3260 N N . VAL A 1 401 ? 15.183 -8.652 3.674 1.00 92.62 401 VAL A N 1
ATOM 3261 C CA . VAL A 1 401 ? 15.067 -9.911 2.921 1.00 92.62 401 VAL A CA 1
ATOM 3262 C C . VAL A 1 401 ? 13.685 -10.521 3.122 1.00 92.62 401 VAL A C 1
ATOM 3264 O O . VAL A 1 401 ? 13.023 -10.836 2.135 1.00 92.62 401 VAL A O 1
ATOM 3267 N N . GLN A 1 402 ? 13.206 -10.625 4.364 1.00 94.69 402 GLN A N 1
ATOM 3268 C CA . GLN A 1 402 ? 11.875 -11.165 4.663 1.00 94.69 402 GLN A CA 1
ATOM 3269 C C . GLN A 1 402 ? 10.753 -10.377 3.971 1.00 94.69 402 GLN A C 1
ATOM 3271 O O . GLN A 1 402 ? 9.915 -10.974 3.298 1.00 94.69 402 GLN A O 1
ATOM 3276 N N . ILE A 1 403 ? 10.756 -9.041 4.077 1.00 95.69 403 ILE A N 1
ATOM 3277 C CA . ILE A 1 403 ? 9.757 -8.158 3.449 1.00 95.69 403 ILE A CA 1
ATOM 3278 C C . ILE A 1 403 ? 9.778 -8.304 1.927 1.00 95.69 403 ILE A C 1
ATOM 3280 O O . ILE A 1 403 ? 8.724 -8.362 1.293 1.00 95.69 403 ILE A O 1
ATOM 3284 N N . THR A 1 404 ? 10.965 -8.337 1.325 1.00 94.06 404 THR A N 1
ATOM 3285 C CA . THR A 1 404 ? 11.095 -8.450 -0.132 1.00 94.06 404 THR A CA 1
ATOM 3286 C C . THR A 1 404 ? 10.622 -9.821 -0.606 1.00 94.06 404 THR A C 1
ATOM 3288 O O . THR A 1 404 ? 9.833 -9.914 -1.544 1.00 94.06 404 THR A O 1
ATOM 3291 N N . THR A 1 405 ? 11.029 -10.877 0.099 1.00 95.50 405 THR A N 1
ATOM 3292 C CA . THR A 1 405 ? 10.649 -12.260 -0.201 1.00 95.50 405 THR A CA 1
ATOM 3293 C C . THR A 1 405 ? 9.146 -12.460 -0.083 1.00 95.50 405 THR A C 1
ATOM 3295 O O . THR A 1 405 ? 8.547 -12.968 -1.023 1.00 95.50 405 THR A O 1
ATOM 3298 N N . ILE A 1 406 ? 8.514 -12.031 1.018 1.00 96.94 406 ILE A N 1
ATOM 3299 C CA . ILE A 1 406 ? 7.074 -12.252 1.218 1.00 96.94 406 ILE A CA 1
ATOM 3300 C C . ILE A 1 406 ? 6.238 -11.496 0.185 1.00 96.94 406 ILE A C 1
ATOM 3302 O O . ILE A 1 406 ? 5.235 -12.023 -0.280 1.00 96.94 406 ILE A O 1
ATOM 3306 N N . LYS A 1 407 ? 6.672 -10.301 -0.240 1.00 95.81 407 LYS A N 1
ATOM 3307 C CA . LYS A 1 407 ? 6.009 -9.554 -1.317 1.00 95.81 407 LYS A CA 1
ATOM 3308 C C . LYS A 1 407 ? 6.110 -10.280 -2.655 1.00 95.81 407 LYS A C 1
ATOM 3310 O O . LYS A 1 407 ? 5.097 -10.438 -3.324 1.00 95.81 407 LYS A O 1
ATOM 3315 N N . ILE A 1 408 ? 7.307 -10.742 -3.028 1.00 93.69 408 ILE A N 1
ATOM 3316 C CA . ILE A 1 408 ? 7.514 -11.484 -4.281 1.00 93.69 408 ILE A CA 1
ATOM 3317 C C . ILE A 1 408 ? 6.734 -12.801 -4.255 1.00 93.69 408 ILE A C 1
ATOM 3319 O O . ILE A 1 408 ? 6.041 -13.115 -5.218 1.00 93.69 408 ILE A O 1
ATOM 3323 N N . TYR A 1 409 ? 6.810 -13.548 -3.153 1.00 95.75 409 TYR A N 1
ATOM 3324 C CA . TYR A 1 409 ? 6.123 -14.826 -3.006 1.00 95.75 409 TYR A CA 1
ATOM 3325 C C . TYR A 1 409 ? 4.602 -14.642 -3.049 1.00 95.75 409 TYR A C 1
ATOM 3327 O O . TYR A 1 409 ? 3.919 -15.359 -3.772 1.00 95.75 409 TYR A O 1
ATOM 3335 N N . TYR A 1 410 ? 4.069 -13.619 -2.378 1.00 96.50 410 TYR A N 1
ATOM 3336 C CA . TYR A 1 410 ? 2.649 -13.287 -2.445 1.00 96.50 410 TYR A CA 1
ATOM 3337 C C . TYR A 1 410 ? 2.179 -12.933 -3.859 1.00 96.50 410 TYR A C 1
ATOM 3339 O O . TYR A 1 410 ? 1.180 -13.491 -4.320 1.00 96.50 410 TYR A O 1
ATOM 3347 N N . SER A 1 411 ? 2.911 -12.076 -4.581 1.00 93.75 411 SER A N 1
ATOM 3348 C CA . SER A 1 411 ? 2.599 -11.771 -5.984 1.00 93.75 411 SER A CA 1
ATOM 3349 C C . SER A 1 411 ? 2.659 -13.026 -6.857 1.00 93.75 411 SER A C 1
ATOM 3351 O O . SER A 1 411 ? 1.765 -13.265 -7.663 1.00 93.75 411 SER A O 1
ATOM 3353 N N . PHE A 1 412 ? 3.672 -13.869 -6.657 1.00 92.94 412 PHE A N 1
ATOM 3354 C CA . PHE A 1 412 ? 3.838 -15.116 -7.394 1.00 92.94 412 PHE A CA 1
ATOM 3355 C C . PHE A 1 412 ? 2.692 -16.106 -7.139 1.00 92.94 412 PHE A C 1
ATOM 3357 O O . PHE A 1 412 ? 2.148 -16.670 -8.087 1.00 92.94 412 PHE A O 1
ATOM 3364 N N . CYS A 1 413 ? 2.261 -16.280 -5.888 1.00 93.31 413 CYS A N 1
ATOM 3365 C CA . CYS A 1 413 ? 1.101 -17.109 -5.567 1.00 93.31 413 CYS A CA 1
ATOM 3366 C C . CYS A 1 413 ? -0.180 -16.531 -6.168 1.00 93.31 413 CYS A C 1
ATOM 3368 O O . CYS A 1 413 ? -0.948 -17.273 -6.769 1.00 93.31 413 CYS A O 1
ATOM 3370 N N . THR A 1 414 ? -0.380 -15.217 -6.087 1.00 91.38 414 THR A N 1
ATOM 3371 C CA . THR A 1 414 ? -1.571 -14.553 -6.639 1.00 91.38 414 THR A CA 1
ATOM 3372 C C . THR A 1 414 ? -1.674 -14.712 -8.158 1.00 91.38 414 THR A C 1
ATOM 3374 O O . THR A 1 414 ? -2.759 -14.976 -8.676 1.00 91.38 414 THR A O 1
ATOM 3377 N N . GLU A 1 415 ? -0.557 -14.591 -8.879 1.00 88.19 415 GLU A N 1
ATOM 3378 C CA . GLU A 1 415 ? -0.547 -14.622 -10.346 1.00 88.19 415 GLU A CA 1
ATOM 3379 C C . GLU A 1 415 ? -0.418 -16.032 -10.948 1.00 88.19 415 GLU A C 1
ATOM 3381 O O . GLU A 1 415 ? -0.886 -16.252 -12.068 1.00 88.19 415 GLU A O 1
ATOM 3386 N N . ILE A 1 416 ? 0.217 -16.985 -10.250 1.00 88.38 416 ILE A N 1
ATOM 3387 C CA . ILE A 1 416 ? 0.646 -18.262 -10.852 1.00 88.38 416 ILE A CA 1
ATOM 3388 C C . ILE A 1 416 ? 0.007 -19.500 -10.209 1.00 88.38 416 ILE A C 1
ATOM 3390 O O . ILE A 1 416 ? -0.480 -20.358 -10.947 1.00 88.38 416 ILE A O 1
ATOM 3394 N N . ILE A 1 417 ? 0.044 -19.634 -8.877 1.00 88.06 417 ILE A N 1
ATOM 3395 C CA . ILE A 1 417 ? -0.212 -20.927 -8.193 1.00 88.06 417 ILE A CA 1
ATOM 3396 C C . ILE A 1 417 ? -1.541 -20.952 -7.436 1.00 88.06 417 ILE A C 1
ATOM 3398 O O . ILE A 1 417 ? -2.215 -21.973 -7.425 1.00 88.06 417 ILE A O 1
ATOM 3402 N N . GLN A 1 418 ? -1.926 -19.829 -6.831 1.00 88.88 418 GLN A N 1
ATOM 3403 C CA . GLN A 1 418 ? -3.080 -19.677 -5.936 1.00 88.88 418 GLN A CA 1
ATOM 3404 C C . GLN A 1 418 ? -3.025 -20.541 -4.661 1.00 88.88 418 GLN A C 1
ATOM 3406 O O . GLN A 1 418 ? -4.056 -20.844 -4.067 1.00 88.88 418 GLN A O 1
ATOM 3411 N N . GLU A 1 419 ? -1.822 -20.896 -4.203 1.00 91.06 419 GLU A N 1
ATOM 3412 C CA . GLU A 1 419 ? -1.581 -21.596 -2.934 1.00 91.06 419 GLU A CA 1
ATOM 3413 C C . GLU A 1 419 ? -0.908 -20.643 -1.935 1.00 91.06 419 GLU A C 1
ATOM 3415 O O . GLU A 1 419 ? 0.136 -20.065 -2.236 1.00 91.06 419 GLU A O 1
ATOM 3420 N N . PHE A 1 420 ? -1.501 -20.456 -0.750 1.00 94.88 420 PHE A N 1
ATOM 3421 C CA . PHE A 1 420 ? -1.090 -19.403 0.194 1.00 94.88 420 PHE A CA 1
ATOM 3422 C C . PHE A 1 420 ? -0.708 -19.908 1.591 1.00 94.88 420 PHE A C 1
ATOM 3424 O O . PHE A 1 420 ? -0.372 -19.090 2.444 1.00 94.88 420 PHE A O 1
ATOM 3431 N N . ASP A 1 421 ? -0.724 -21.216 1.854 1.00 92.88 421 ASP A N 1
ATOM 3432 C CA . ASP A 1 421 ? -0.573 -21.764 3.213 1.00 92.88 421 ASP A CA 1
ATOM 3433 C C . ASP A 1 421 ? 0.704 -21.292 3.926 1.00 92.88 421 ASP A C 1
ATOM 3435 O O . ASP A 1 421 ? 0.651 -20.850 5.076 1.00 92.88 421 ASP A O 1
ATOM 3439 N N . GLU A 1 422 ? 1.852 -21.323 3.247 1.00 92.19 422 GLU A N 1
ATOM 3440 C CA . GLU A 1 422 ? 3.125 -20.873 3.829 1.00 92.19 422 GLU A CA 1
ATOM 3441 C C . GLU A 1 422 ? 3.168 -19.352 4.038 1.00 92.19 422 GLU A C 1
ATOM 3443 O O . GLU A 1 422 ? 3.696 -18.876 5.047 1.00 92.19 422 GLU A O 1
ATOM 3448 N N . ILE A 1 423 ? 2.527 -18.580 3.153 1.00 95.56 423 ILE A N 1
ATOM 3449 C CA . ILE A 1 423 ? 2.374 -17.124 3.297 1.00 95.56 423 ILE A CA 1
ATOM 3450 C C . ILE A 1 423 ? 1.512 -16.812 4.522 1.00 95.56 423 ILE A C 1
ATOM 3452 O O . ILE A 1 423 ? 1.897 -15.992 5.354 1.00 95.56 423 ILE A O 1
ATOM 3456 N N . ILE A 1 424 ? 0.376 -17.498 4.673 1.00 95.44 424 ILE A N 1
ATOM 3457 C CA . ILE A 1 424 ? -0.553 -17.327 5.795 1.00 95.44 424 ILE A CA 1
ATOM 3458 C C . ILE A 1 424 ? 0.158 -17.641 7.117 1.00 95.44 424 ILE A C 1
ATOM 3460 O O . ILE A 1 424 ? 0.134 -16.819 8.039 1.00 95.44 424 ILE A O 1
ATOM 3464 N N . LYS A 1 425 ? 0.859 -18.783 7.197 1.00 93.44 425 LYS A N 1
ATOM 3465 C CA . LYS A 1 425 ? 1.658 -19.170 8.375 1.00 93.44 425 LYS A CA 1
ATOM 3466 C C . LYS A 1 425 ? 2.720 -18.125 8.705 1.00 93.44 425 LYS A C 1
ATOM 3468 O O . LYS A 1 425 ? 2.860 -17.733 9.867 1.00 93.44 425 LYS A O 1
ATOM 3473 N N . PHE A 1 426 ? 3.462 -17.660 7.699 1.00 95.00 426 PHE A N 1
ATOM 3474 C CA . PHE A 1 426 ? 4.486 -16.638 7.880 1.00 95.00 426 PHE A CA 1
ATOM 3475 C C . PHE A 1 426 ? 3.886 -15.332 8.411 1.00 95.00 426 PHE A C 1
ATOM 3477 O O . PHE A 1 426 ? 4.403 -14.772 9.383 1.00 95.00 426 PHE A O 1
ATOM 3484 N N . CYS A 1 427 ? 2.786 -14.863 7.819 1.00 96.06 427 CYS A N 1
ATOM 3485 C CA . CYS A 1 427 ? 2.144 -13.620 8.217 1.00 96.06 427 CYS A CA 1
ATOM 3486 C C . CYS A 1 427 ? 1.616 -13.690 9.653 1.00 96.06 427 CYS A C 1
ATOM 3488 O O . CYS A 1 427 ? 1.975 -12.826 10.450 1.00 96.06 427 CYS A O 1
ATOM 3490 N N . PHE A 1 428 ? 0.857 -14.726 10.032 1.00 92.38 428 PHE A N 1
ATOM 3491 C CA . PHE A 1 428 ? 0.352 -14.857 11.408 1.00 92.38 428 PHE A CA 1
ATOM 3492 C C . PHE A 1 428 ? 1.469 -14.963 12.454 1.00 92.38 428 PHE A C 1
ATOM 3494 O O . PHE A 1 428 ? 1.320 -14.445 13.560 1.00 92.38 428 PHE A O 1
ATOM 3501 N N . ARG A 1 429 ? 2.615 -15.563 12.105 1.00 90.56 429 ARG A N 1
ATOM 3502 C CA . ARG A 1 429 ? 3.795 -15.608 12.980 1.00 90.56 429 ARG A CA 1
ATOM 3503 C C . ARG A 1 429 ? 4.434 -14.230 13.196 1.00 90.56 429 ARG A C 1
ATOM 3505 O O . ARG A 1 429 ? 4.951 -13.970 14.278 1.00 90.56 429 ARG A O 1
ATOM 3512 N N . HIS A 1 430 ? 4.425 -13.363 12.182 1.00 91.69 430 HIS A N 1
ATOM 3513 C CA . HIS A 1 430 ? 5.151 -12.087 12.211 1.00 91.69 430 HIS A CA 1
ATOM 3514 C C . HIS A 1 430 ? 4.283 -10.869 12.514 1.00 91.69 430 HIS A C 1
ATOM 3516 O O . HIS A 1 430 ? 4.831 -9.852 12.938 1.00 91.69 430 HIS A O 1
ATOM 3522 N N . ILE A 1 431 ? 2.952 -10.944 12.375 1.00 90.00 431 ILE A N 1
ATOM 3523 C CA . ILE A 1 431 ? 2.095 -9.849 12.851 1.00 90.00 431 ILE A CA 1
ATOM 3524 C C . ILE A 1 431 ? 2.306 -9.620 14.345 1.00 90.00 431 ILE A C 1
ATOM 3526 O O . ILE A 1 431 ? 2.267 -8.482 14.799 1.00 90.00 431 ILE A O 1
ATOM 3530 N N . THR A 1 432 ? 2.638 -10.674 15.103 1.00 80.31 432 THR A N 1
ATOM 3531 C CA . THR A 1 432 ? 2.831 -10.534 16.538 1.00 80.31 432 THR A CA 1
ATOM 3532 C C . THR A 1 432 ? 4.193 -9.993 16.978 1.00 80.31 432 THR A C 1
ATOM 3534 O O . THR A 1 432 ? 4.374 -9.793 18.177 1.00 80.31 432 THR A O 1
ATOM 3537 N N . GLY A 1 433 ? 5.128 -9.783 16.047 1.00 80.75 433 GLY A N 1
ATOM 3538 C CA . GLY A 1 433 ? 6.486 -9.313 16.332 1.00 80.75 433 GLY A CA 1
ATOM 3539 C C . GLY A 1 433 ? 6.616 -7.791 16.457 1.00 80.75 433 GLY A C 1
ATOM 3540 O O . GLY A 1 433 ? 5.666 -7.045 16.227 1.00 80.75 433 GLY A O 1
ATOM 3541 N N . ASP A 1 434 ? 7.830 -7.337 16.779 1.00 78.94 434 ASP A N 1
ATOM 3542 C CA . ASP A 1 434 ? 8.116 -5.927 17.095 1.00 78.94 434 ASP A CA 1
ATOM 3543 C C . ASP A 1 434 ? 8.360 -5.043 15.855 1.00 78.94 434 ASP A C 1
ATOM 3545 O O . ASP A 1 434 ? 8.286 -3.813 15.920 1.00 78.94 434 ASP A O 1
ATOM 3549 N N . HIS A 1 435 ? 8.664 -5.638 14.696 1.00 90.06 435 HIS A N 1
ATOM 3550 C CA . HIS A 1 435 ? 9.076 -4.879 13.515 1.00 90.06 435 HIS A CA 1
ATOM 3551 C C . HIS A 1 435 ? 7.885 -4.307 12.727 1.00 90.06 435 HIS A C 1
ATOM 3553 O O . HIS A 1 435 ? 7.382 -4.921 11.783 1.00 90.06 435 HIS A O 1
ATOM 3559 N N . LEU A 1 436 ? 7.509 -3.062 13.040 1.00 90.31 436 LEU A N 1
ATOM 3560 C CA . LEU A 1 436 ? 6.327 -2.364 12.505 1.00 90.31 436 LEU A CA 1
ATOM 3561 C C . LEU A 1 436 ? 6.132 -2.474 10.985 1.00 90.31 436 LEU A C 1
ATOM 3563 O O . LEU A 1 436 ? 5.014 -2.690 10.525 1.00 90.31 436 LEU A O 1
ATOM 3567 N N . VAL A 1 437 ? 7.191 -2.327 10.179 1.00 93.62 437 VAL A N 1
ATOM 3568 C CA . VAL A 1 437 ? 7.060 -2.378 8.708 1.00 93.62 437 VAL A CA 1
ATOM 3569 C C . VAL A 1 437 ? 6.690 -3.782 8.225 1.00 93.62 437 VAL A C 1
ATOM 3571 O O . VAL A 1 437 ? 5.847 -3.917 7.341 1.00 93.62 437 VAL A O 1
ATOM 3574 N N . LEU A 1 438 ? 7.274 -4.820 8.828 1.00 95.00 438 LEU A N 1
ATOM 3575 C CA . LEU A 1 438 ? 6.996 -6.209 8.466 1.00 95.00 438 LEU A CA 1
ATOM 3576 C C . LEU A 1 438 ? 5.577 -6.568 8.901 1.00 95.00 438 LEU A C 1
ATOM 3578 O O . LEU A 1 438 ? 4.807 -7.087 8.100 1.00 95.00 438 LEU A O 1
ATOM 3582 N N . THR A 1 439 ? 5.199 -6.181 10.121 1.00 93.94 439 THR A N 1
ATOM 3583 C CA . THR A 1 439 ? 3.834 -6.318 10.636 1.00 93.94 439 THR A CA 1
ATOM 3584 C C . THR A 1 439 ? 2.816 -5.677 9.693 1.00 93.94 439 THR A C 1
ATOM 3586 O O . THR A 1 439 ? 1.836 -6.322 9.337 1.00 93.94 439 THR A O 1
ATOM 3589 N N . ARG A 1 440 ? 3.057 -4.451 9.202 1.00 95.00 440 ARG A N 1
ATOM 3590 C CA . ARG A 1 440 ? 2.162 -3.782 8.237 1.00 95.00 440 ARG A CA 1
ATOM 3591 C C . ARG A 1 440 ? 2.029 -4.541 6.918 1.00 95.00 440 ARG A C 1
ATOM 3593 O O . ARG A 1 440 ? 0.919 -4.640 6.397 1.00 95.00 440 ARG A O 1
ATOM 3600 N N . VAL A 1 441 ? 3.128 -5.079 6.384 1.00 96.44 441 VAL A N 1
ATOM 3601 C CA . VAL A 1 441 ? 3.103 -5.899 5.159 1.00 96.44 441 VAL A CA 1
ATOM 3602 C C . VAL A 1 441 ? 2.281 -7.168 5.388 1.00 96.44 441 VAL A C 1
ATOM 3604 O O . VAL A 1 441 ? 1.358 -7.432 4.623 1.00 96.44 441 VAL A O 1
ATOM 3607 N N . CYS A 1 442 ? 2.540 -7.895 6.477 1.00 96.75 442 CYS A N 1
ATOM 3608 C CA . CYS A 1 442 ? 1.803 -9.107 6.835 1.00 96.75 442 CYS A CA 1
ATOM 3609 C C . CYS A 1 442 ? 0.307 -8.843 7.064 1.00 96.75 442 CYS A C 1
ATOM 3611 O O . CYS A 1 442 ? -0.522 -9.611 6.591 1.00 96.75 442 CYS A O 1
ATOM 3613 N N . LEU A 1 443 ? -0.051 -7.744 7.736 1.00 95.25 443 LEU A N 1
ATOM 3614 C CA . LEU A 1 443 ? -1.447 -7.345 7.951 1.00 95.25 443 LEU A CA 1
ATOM 3615 C C . LEU A 1 443 ? -2.165 -7.032 6.635 1.00 95.25 443 LEU A C 1
ATOM 3617 O O . LEU A 1 443 ? -3.315 -7.422 6.470 1.00 95.25 443 LEU A O 1
ATOM 3621 N N . THR A 1 444 ? -1.488 -6.362 5.698 1.00 95.69 444 THR A N 1
ATOM 3622 C CA . THR A 1 444 ? -2.059 -6.035 4.380 1.00 95.69 444 THR A CA 1
ATOM 3623 C C . THR A 1 444 ? -2.332 -7.304 3.572 1.00 95.69 444 THR A C 1
ATOM 3625 O O . THR A 1 444 ? -3.417 -7.455 3.023 1.00 95.69 444 THR A O 1
ATOM 3628 N N . ILE A 1 445 ? -1.372 -8.237 3.551 1.00 96.81 445 ILE A N 1
ATOM 3629 C CA . ILE A 1 445 ? -1.517 -9.528 2.862 1.00 96.81 445 ILE A CA 1
ATOM 3630 C C . ILE A 1 445 ? -2.653 -10.349 3.487 1.00 96.81 445 ILE A C 1
ATOM 3632 O O . ILE A 1 445 ? -3.507 -10.860 2.770 1.00 96.81 445 ILE A O 1
ATOM 3636 N N . LEU A 1 446 ? -2.699 -10.455 4.821 1.00 95.88 446 LEU A N 1
ATOM 3637 C CA . LEU A 1 446 ? -3.762 -11.192 5.508 1.00 95.88 446 LEU A CA 1
ATOM 3638 C C . LEU A 1 446 ? -5.140 -10.582 5.250 1.00 95.88 446 LEU A C 1
ATOM 3640 O O . LEU A 1 446 ? -6.068 -11.333 4.975 1.00 95.88 446 LEU A O 1
ATOM 3644 N N . GLU A 1 447 ? -5.284 -9.254 5.304 1.00 94.94 447 GLU A N 1
ATOM 3645 C CA . GLU A 1 447 ? -6.563 -8.588 5.024 1.00 94.94 447 GLU A CA 1
ATOM 3646 C C . GLU A 1 447 ? -7.100 -8.956 3.642 1.00 94.94 447 GLU A C 1
ATOM 3648 O O . GLU A 1 447 ? -8.267 -9.329 3.517 1.00 94.94 447 GLU A O 1
ATOM 3653 N N . GLU A 1 448 ? -6.237 -8.924 2.627 1.00 94.25 448 GLU A N 1
ATOM 3654 C CA . GLU A 1 448 ? -6.611 -9.265 1.260 1.00 94.25 448 GLU A CA 1
ATOM 3655 C C . GLU A 1 448 ? -6.956 -10.755 1.112 1.00 94.25 448 GLU A C 1
ATOM 3657 O O . GLU A 1 448 ? -7.958 -11.098 0.482 1.00 94.25 448 GLU A O 1
ATOM 3662 N N . LEU A 1 449 ? -6.188 -11.651 1.740 1.00 94.81 449 LEU A N 1
ATOM 3663 C CA . LEU A 1 449 ? -6.470 -13.090 1.726 1.00 94.81 449 LEU A CA 1
ATOM 3664 C C . LEU A 1 449 ? -7.770 -13.448 2.459 1.00 94.81 449 LEU A C 1
ATOM 3666 O O . LEU A 1 449 ? -8.503 -14.324 1.998 1.00 94.81 449 LEU A O 1
ATOM 3670 N N . ILE A 1 450 ? -8.088 -12.766 3.562 1.00 93.75 450 ILE A N 1
ATOM 3671 C CA . ILE A 1 450 ? -9.367 -12.922 4.267 1.00 93.75 450 ILE A CA 1
ATOM 3672 C C . ILE A 1 450 ? -10.508 -12.402 3.389 1.00 93.75 450 ILE A C 1
ATOM 3674 O O . ILE A 1 450 ? -11.511 -13.087 3.212 1.00 93.75 450 ILE A O 1
ATOM 3678 N N . HIS A 1 451 ? -10.355 -11.213 2.796 1.00 91.06 451 HIS A N 1
ATOM 3679 C CA . HIS A 1 451 ? -11.363 -10.634 1.905 1.00 91.06 451 HIS A CA 1
ATOM 3680 C C . HIS A 1 451 ? -11.672 -11.544 0.707 1.00 91.06 451 HIS A C 1
ATOM 3682 O O . HIS A 1 451 ? -12.832 -11.707 0.331 1.00 91.06 451 HIS A O 1
ATOM 3688 N N . ASN A 1 452 ? -10.643 -12.183 0.151 1.00 90.75 452 ASN A N 1
ATOM 3689 C CA . ASN A 1 452 ? -10.758 -13.111 -0.970 1.00 90.75 452 ASN A CA 1
ATOM 3690 C C . ASN A 1 452 ? -11.137 -14.550 -0.551 1.00 90.75 452 ASN A C 1
ATOM 3692 O O . ASN A 1 452 ? -11.149 -15.440 -1.398 1.00 90.75 452 ASN A O 1
ATOM 3696 N N . ASN A 1 453 ? -11.476 -14.788 0.724 1.00 90.19 453 ASN A N 1
ATOM 3697 C CA . ASN A 1 453 ? -11.858 -16.088 1.296 1.00 90.19 453 ASN A CA 1
ATOM 3698 C C . ASN A 1 453 ? -10.788 -17.198 1.202 1.00 90.19 453 ASN A C 1
ATOM 3700 O O . ASN A 1 453 ? -11.125 -18.379 1.283 1.00 90.19 453 ASN A O 1
ATOM 3704 N N . TYR A 1 454 ? -9.505 -16.848 1.072 1.00 92.62 454 TYR A N 1
ATOM 3705 C CA . TYR A 1 454 ? -8.400 -17.813 1.190 1.00 92.62 454 TYR A CA 1
ATOM 3706 C C . TYR A 1 454 ? -8.062 -18.134 2.651 1.00 92.62 454 TYR A C 1
ATOM 3708 O O . TYR A 1 454 ? -7.468 -19.171 2.935 1.00 92.62 454 TYR A O 1
ATOM 3716 N N . VAL A 1 455 ? -8.448 -17.259 3.585 1.00 92.31 455 VAL A N 1
ATOM 3717 C CA . VAL A 1 455 ? -8.271 -17.453 5.028 1.00 92.31 455 VAL A CA 1
ATOM 3718 C C . VAL A 1 455 ? -9.633 -17.433 5.707 1.00 92.31 455 VAL A C 1
ATOM 3720 O O . VAL A 1 455 ? -10.332 -16.423 5.673 1.00 92.31 455 VAL A O 1
ATOM 3723 N N . LEU A 1 456 ? -9.981 -18.532 6.376 1.00 90.56 456 LEU A N 1
ATOM 3724 C CA . LEU A 1 456 ? -11.104 -18.578 7.309 1.00 90.56 456 LEU A CA 1
ATOM 3725 C C . LEU A 1 456 ? -10.575 -18.384 8.727 1.00 90.56 456 LEU A C 1
ATOM 3727 O O . LEU A 1 456 ? -9.814 -19.208 9.232 1.00 90.56 456 LEU A O 1
ATOM 3731 N N . LEU A 1 457 ? -10.977 -17.289 9.367 1.00 90.06 457 LEU A N 1
ATOM 3732 C CA . LEU A 1 457 ? -10.510 -16.958 10.707 1.00 90.06 457 LEU A CA 1
ATOM 3733 C C . LEU A 1 457 ? -11.191 -17.844 11.755 1.00 90.06 457 LEU A C 1
ATOM 3735 O O . LEU A 1 457 ? -12.418 -17.880 11.873 1.00 90.06 457 LEU A O 1
ATOM 3739 N N . ASN A 1 458 ? -10.384 -18.530 12.562 1.00 88.81 458 ASN A N 1
ATOM 3740 C CA . ASN A 1 458 ? -10.827 -19.007 13.869 1.00 88.81 458 ASN A CA 1
ATOM 3741 C C . ASN A 1 458 ? -10.741 -17.859 14.898 1.00 88.81 458 ASN A C 1
ATOM 3743 O O . ASN A 1 458 ? -10.272 -16.763 14.588 1.00 88.81 458 ASN A O 1
ATOM 3747 N N . ALA A 1 459 ? -11.196 -18.105 16.129 1.00 84.50 459 ALA A N 1
ATOM 3748 C CA . ALA A 1 459 ? -11.213 -17.081 17.172 1.00 84.50 459 ALA A CA 1
ATOM 3749 C C . ALA A 1 459 ? -9.814 -16.515 17.481 1.00 84.50 459 ALA A C 1
ATOM 3751 O O . ALA A 1 459 ? -9.661 -15.307 17.645 1.00 84.50 459 ALA A O 1
ATOM 3752 N N . GLU A 1 460 ? -8.791 -17.368 17.533 1.00 83.75 460 GLU A N 1
ATOM 3753 C CA . GLU A 1 460 ? -7.431 -16.961 17.886 1.00 83.75 460 GLU A CA 1
ATOM 3754 C C . GLU A 1 460 ? -6.786 -16.126 16.772 1.00 83.75 460 GLU A C 1
ATOM 3756 O O . GLU A 1 460 ? -6.242 -15.054 17.037 1.00 83.75 460 GLU A O 1
ATOM 3761 N N . ASP A 1 461 ? -6.908 -16.565 15.520 1.00 88.19 461 ASP A N 1
ATOM 3762 C CA . ASP A 1 461 ? -6.403 -15.841 14.353 1.00 88.19 461 ASP A CA 1
ATOM 3763 C C . ASP A 1 461 ? -7.133 -14.509 14.161 1.00 88.19 461 ASP A C 1
ATOM 3765 O O . ASP A 1 461 ? -6.494 -13.495 13.865 1.00 88.19 461 ASP A O 1
ATOM 3769 N N . PHE A 1 462 ? -8.450 -14.478 14.409 1.00 90.31 462 PHE A N 1
ATOM 3770 C CA . PHE A 1 462 ? -9.225 -13.240 14.430 1.00 90.31 462 PHE A CA 1
ATOM 3771 C C . PHE A 1 462 ? -8.628 -12.254 15.435 1.00 90.31 462 PHE A C 1
ATOM 3773 O O . PHE A 1 462 ? -8.271 -11.141 15.050 1.00 90.31 462 PHE A O 1
ATOM 3780 N N . ILE A 1 463 ? -8.433 -12.672 16.690 1.00 86.12 463 ILE A N 1
ATOM 3781 C CA . ILE A 1 463 ? -7.882 -11.822 17.756 1.00 86.12 463 ILE A CA 1
ATOM 3782 C C . ILE A 1 463 ? -6.463 -11.358 17.417 1.00 86.12 463 ILE A C 1
ATOM 3784 O O . ILE A 1 463 ? -6.164 -10.166 17.533 1.00 86.12 463 ILE A O 1
ATOM 3788 N N . ARG A 1 464 ? -5.592 -12.263 16.950 1.00 86.00 464 ARG A N 1
ATOM 3789 C CA . ARG A 1 464 ? -4.224 -11.919 16.527 1.00 86.00 464 ARG A CA 1
ATOM 3790 C C . ARG A 1 464 ? -4.223 -10.840 15.446 1.00 86.00 464 ARG A C 1
ATOM 3792 O O . ARG A 1 464 ? -3.383 -9.945 15.489 1.00 86.00 464 ARG A O 1
ATOM 3799 N N . PHE A 1 465 ? -5.173 -10.901 14.517 1.00 90.00 465 PHE A N 1
ATOM 3800 C CA . PHE A 1 465 ? -5.324 -9.923 13.449 1.00 90.00 465 PHE A CA 1
ATOM 3801 C C . PHE A 1 465 ? -5.837 -8.565 13.963 1.00 90.00 465 PHE A C 1
ATOM 3803 O O . PHE A 1 465 ? -5.233 -7.529 13.679 1.00 90.00 465 PHE A O 1
ATOM 3810 N N . ILE A 1 466 ? -6.902 -8.543 14.774 1.00 88.94 466 ILE A N 1
ATOM 3811 C CA . ILE A 1 466 ? -7.531 -7.287 15.224 1.00 88.94 466 ILE A CA 1
ATOM 3812 C C . ILE A 1 466 ? -6.788 -6.575 16.360 1.00 88.94 466 ILE A C 1
ATOM 3814 O O . ILE A 1 466 ? -6.966 -5.368 16.517 1.00 88.94 466 ILE A O 1
ATOM 3818 N N . ARG A 1 467 ? -5.931 -7.262 17.133 1.00 83.81 467 ARG A N 1
ATOM 3819 C CA . ARG A 1 467 ? -5.254 -6.688 18.319 1.00 83.81 467 ARG A CA 1
ATOM 3820 C C . ARG A 1 467 ? -4.490 -5.395 18.027 1.00 83.81 467 ARG A C 1
ATOM 3822 O O . ARG A 1 467 ? -4.365 -4.530 18.886 1.00 83.81 467 ARG A O 1
ATOM 3829 N N . HIS A 1 468 ? -3.991 -5.242 16.800 1.00 85.06 468 HIS A N 1
ATOM 3830 C CA . HIS A 1 468 ? -3.223 -4.072 16.384 1.00 85.06 468 HIS A CA 1
ATOM 3831 C C . HIS A 1 468 ? -4.069 -2.790 16.298 1.00 85.06 468 HIS A C 1
ATOM 3833 O O . HIS A 1 468 ? -3.503 -1.701 16.252 1.00 85.06 468 HIS A O 1
ATOM 3839 N N . LEU A 1 469 ? -5.405 -2.887 16.340 1.00 83.38 469 LEU A N 1
ATOM 3840 C CA . LEU A 1 469 ? -6.281 -1.733 16.572 1.00 83.38 469 LEU A CA 1
ATOM 3841 C C . LEU A 1 469 ? -6.062 -1.100 17.947 1.00 83.38 469 LEU A C 1
ATOM 3843 O O . LEU A 1 469 ? -6.224 0.106 18.082 1.00 83.38 469 LEU A O 1
ATOM 3847 N N . ALA A 1 470 ? -5.700 -1.888 18.959 1.00 76.38 470 ALA A N 1
ATOM 3848 C CA . ALA A 1 470 ? -5.454 -1.397 20.313 1.00 76.38 470 ALA A CA 1
ATOM 3849 C C . ALA A 1 470 ? -3.992 -0.957 20.537 1.00 76.38 470 ALA A C 1
ATOM 3851 O O . ALA A 1 470 ? -3.631 -0.615 21.660 1.00 76.38 470 ALA A O 1
ATOM 3852 N N . SER A 1 471 ? -3.151 -0.985 19.494 1.00 79.50 471 SER A N 1
ATOM 3853 C CA . SER A 1 471 ? -1.724 -0.649 19.560 1.00 79.50 471 SER A CA 1
ATOM 3854 C C . SER A 1 471 ? -1.474 0.819 19.225 1.00 79.50 471 SER A C 1
ATOM 3856 O O . SER A 1 471 ? -1.834 1.269 18.138 1.00 79.50 471 SER A O 1
ATOM 3858 N N . SER A 1 472 ? -0.768 1.547 20.092 1.00 78.25 472 SER A N 1
ATOM 3859 C CA . SER A 1 472 ? -0.399 2.956 19.866 1.00 78.25 472 SER A CA 1
ATOM 3860 C C . SER A 1 472 ? 0.352 3.218 18.549 1.00 78.25 472 SER A C 1
ATOM 3862 O O . SER A 1 472 ? 0.164 4.262 17.923 1.00 78.25 472 SER A O 1
ATOM 3864 N N . SER A 1 473 ? 1.174 2.274 18.078 1.00 80.50 473 SER A N 1
ATOM 3865 C CA . SER A 1 473 ? 2.002 2.442 16.873 1.00 80.50 473 SER A CA 1
ATOM 3866 C C . SER A 1 473 ? 1.280 2.109 15.563 1.00 80.50 473 SER A C 1
ATOM 3868 O O . SER A 1 473 ? 1.633 2.651 14.512 1.00 80.50 473 SER A O 1
ATOM 3870 N N . LEU A 1 474 ? 0.272 1.231 15.602 1.00 85.81 474 LEU A N 1
ATOM 3871 C CA . LEU A 1 474 ? -0.422 0.726 14.410 1.00 85.81 474 LEU A CA 1
ATOM 3872 C C . LEU A 1 474 ? -1.913 1.074 14.358 1.00 85.81 474 LEU A C 1
ATOM 3874 O O . LEU A 1 474 ? -2.530 0.832 13.322 1.00 85.81 474 LEU A O 1
ATOM 3878 N N . HIS A 1 475 ? -2.476 1.701 15.396 1.00 85.00 475 HIS A N 1
ATOM 3879 C CA . HIS A 1 475 ? -3.901 2.028 15.492 1.00 85.00 475 HIS A CA 1
ATOM 3880 C C . HIS A 1 475 ? -4.449 2.722 14.235 1.00 85.00 475 HIS A C 1
ATOM 3882 O O . HIS A 1 475 ? -5.410 2.248 13.631 1.00 85.00 475 HIS A O 1
ATOM 3888 N N . ILE A 1 476 ? -3.819 3.822 13.798 1.00 85.88 476 ILE A N 1
ATOM 3889 C CA . ILE A 1 476 ? -4.290 4.610 12.642 1.00 85.88 476 ILE A CA 1
ATOM 3890 C C . ILE A 1 476 ? -4.273 3.763 11.365 1.00 85.88 476 ILE A C 1
ATOM 3892 O O . ILE A 1 476 ? -5.224 3.794 10.582 1.00 85.88 476 ILE A O 1
ATOM 3896 N N . PHE A 1 477 ? -3.204 2.988 11.169 1.00 90.25 477 PHE A N 1
ATOM 3897 C CA . PHE A 1 477 ? -3.060 2.105 10.017 1.00 90.25 477 PHE A CA 1
ATOM 3898 C C . PHE A 1 477 ? -4.124 1.002 10.026 1.00 90.25 477 PHE A C 1
ATOM 3900 O O . PHE A 1 477 ? -4.812 0.823 9.027 1.00 90.25 477 PHE A O 1
ATOM 3907 N N . MET A 1 478 ? -4.315 0.319 11.158 1.00 90.00 478 MET A N 1
ATOM 3908 C CA . MET A 1 478 ? -5.319 -0.736 11.301 1.00 90.00 478 MET A CA 1
ATOM 3909 C C . MET A 1 478 ? -6.737 -0.218 11.136 1.00 90.00 478 MET A C 1
ATOM 3911 O O . MET A 1 478 ? -7.557 -0.850 10.477 1.00 90.00 478 MET A O 1
ATOM 3915 N N . ARG A 1 479 ? -7.036 0.957 11.690 1.00 89.25 479 ARG A N 1
ATOM 3916 C CA . ARG A 1 479 ? -8.337 1.593 11.513 1.00 89.25 479 ARG A CA 1
ATOM 3917 C C . ARG A 1 479 ? -8.612 1.876 10.041 1.00 89.25 479 ARG A C 1
ATOM 3919 O O . ARG A 1 479 ? -9.739 1.672 9.600 1.00 89.25 479 ARG A O 1
ATOM 3926 N N . HIS A 1 480 ? -7.622 2.351 9.291 1.00 89.44 480 HIS A N 1
ATOM 3927 C CA . HIS A 1 480 ? -7.779 2.559 7.855 1.00 89.44 480 HIS A CA 1
ATOM 3928 C C . HIS A 1 480 ? -7.984 1.226 7.126 1.00 89.44 480 HIS A C 1
ATOM 3930 O O . HIS A 1 480 ? -9.013 1.058 6.479 1.00 89.44 480 HIS A O 1
ATOM 3936 N N . LEU A 1 481 ? -7.086 0.260 7.345 1.00 90.06 481 LEU A N 1
ATOM 3937 C CA . LEU A 1 481 ? -7.106 -1.059 6.710 1.00 90.06 481 LEU A CA 1
ATOM 3938 C C . LEU A 1 481 ? -8.446 -1.788 6.920 1.00 90.06 481 LEU A C 1
ATOM 3940 O O . LEU A 1 481 ? -9.044 -2.291 5.973 1.00 90.06 481 LEU A O 1
ATOM 3944 N N . LEU A 1 482 ? -8.966 -1.805 8.152 1.00 90.06 482 LEU A N 1
ATOM 3945 C CA . LEU A 1 482 ? -10.188 -2.546 8.466 1.00 90.06 482 LEU A CA 1
ATOM 3946 C C . LEU A 1 482 ? -11.470 -1.856 7.979 1.00 90.06 482 LEU A C 1
ATOM 3948 O O . LEU A 1 482 ? -12.433 -2.543 7.630 1.00 90.06 482 LEU A O 1
ATOM 3952 N N . ASN A 1 483 ? -11.503 -0.518 7.948 1.00 87.12 483 ASN A N 1
ATOM 3953 C CA . ASN A 1 483 ? -12.683 0.231 7.499 1.00 87.12 483 ASN A CA 1
ATOM 3954 C C . ASN A 1 483 ? -12.887 0.177 5.981 1.00 87.12 483 ASN A C 1
ATOM 3956 O O . ASN A 1 483 ? -14.015 0.372 5.532 1.00 87.12 483 ASN A O 1
ATOM 3960 N N . GLU A 1 484 ? -11.836 -0.067 5.196 1.00 81.00 484 GLU A N 1
ATOM 3961 C CA . GLU A 1 484 ? -11.951 -0.088 3.735 1.00 81.00 484 GLU A CA 1
ATOM 3962 C C . GLU A 1 484 ? -12.743 -1.292 3.216 1.00 81.00 484 GLU A C 1
ATOM 3964 O O . GLU A 1 484 ? -13.655 -1.113 2.409 1.00 81.00 484 GLU A O 1
ATOM 3969 N N . ARG A 1 485 ? -12.419 -2.515 3.662 1.00 83.25 485 ARG A N 1
ATOM 3970 C CA . ARG A 1 485 ? -13.020 -3.750 3.113 1.00 83.25 485 ARG A CA 1
ATOM 3971 C C . ARG A 1 485 ? -13.349 -4.809 4.164 1.00 83.25 485 ARG A C 1
ATOM 3973 O O . ARG A 1 485 ? -14.431 -5.406 4.099 1.00 83.25 485 ARG A O 1
ATOM 3980 N N . PHE A 1 486 ? -12.477 -5.020 5.151 1.00 90.12 486 PHE A N 1
ATOM 3981 C CA . PHE A 1 486 ? -12.644 -6.082 6.149 1.00 90.12 486 PHE A CA 1
ATOM 3982 C C . PHE A 1 486 ? -13.966 -5.995 6.927 1.00 90.12 486 PHE A C 1
ATOM 3984 O O . PHE A 1 486 ? -14.739 -6.953 6.916 1.00 90.12 486 PHE A O 1
ATOM 3991 N N . LEU A 1 487 ? -14.270 -4.857 7.566 1.00 88.88 487 LEU A N 1
ATOM 3992 C CA . LEU A 1 487 ? -15.489 -4.695 8.380 1.00 88.88 487 LEU A CA 1
ATOM 3993 C C . LEU A 1 487 ? -16.774 -4.716 7.549 1.00 88.88 487 LEU A C 1
ATOM 3995 O O . LEU A 1 487 ? -17.859 -4.928 8.086 1.00 88.88 487 LEU A O 1
ATOM 3999 N N . ILE A 1 488 ? -16.672 -4.483 6.241 1.00 85.81 488 ILE A N 1
ATOM 4000 C CA . ILE A 1 488 ? -17.806 -4.580 5.323 1.00 85.81 488 ILE A CA 1
ATOM 4001 C C . ILE A 1 488 ? -18.094 -6.053 5.023 1.00 85.81 488 ILE A C 1
ATOM 4003 O O . ILE A 1 488 ? -19.251 -6.469 5.084 1.00 85.81 488 ILE A O 1
ATOM 4007 N N . SER A 1 489 ? -17.041 -6.826 4.751 1.00 86.12 489 SER A N 1
ATOM 4008 C CA . SER A 1 489 ? -17.128 -8.209 4.267 1.00 86.12 489 SER A CA 1
ATOM 4009 C C . SER A 1 489 ? -17.307 -9.233 5.397 1.00 86.12 489 SER A C 1
ATOM 4011 O O . SER A 1 489 ? -18.022 -10.212 5.224 1.00 86.12 489 SER A O 1
ATOM 4013 N N . ASN A 1 490 ? -16.734 -8.983 6.580 1.00 88.56 490 ASN A N 1
ATOM 4014 C CA . ASN A 1 490 ? -16.619 -9.965 7.670 1.00 88.56 490 ASN A CA 1
ATOM 4015 C C . ASN A 1 490 ? -17.485 -9.642 8.902 1.00 88.56 490 ASN A C 1
ATOM 4017 O O . ASN A 1 490 ? -17.160 -10.019 10.026 1.00 88.56 490 ASN A O 1
ATOM 4021 N N . LYS A 1 491 ? -18.622 -8.953 8.723 1.00 90.31 491 LYS A N 1
ATOM 4022 C CA . LYS A 1 491 ? -19.527 -8.573 9.835 1.00 90.31 491 LYS A CA 1
ATOM 4023 C C . LYS A 1 491 ? -20.006 -9.762 10.664 1.00 90.31 491 LYS A C 1
ATOM 4025 O O . LYS A 1 491 ? -20.230 -9.625 11.864 1.00 90.31 491 LYS A O 1
ATOM 4030 N N . HIS A 1 492 ? -20.198 -10.908 10.015 1.00 89.94 492 HIS A N 1
ATOM 4031 C CA . HIS A 1 492 ? -20.608 -12.134 10.685 1.00 89.94 492 HIS A CA 1
ATOM 4032 C C . HIS A 1 492 ? -19.542 -12.605 11.682 1.00 89.94 492 HIS A C 1
ATOM 4034 O O . HIS A 1 492 ? -19.865 -12.839 12.844 1.00 89.94 492 HIS A O 1
ATOM 4040 N N . ASP A 1 493 ? -18.281 -12.670 11.255 1.00 90.62 493 ASP A N 1
ATOM 4041 C CA . ASP A 1 493 ? -17.178 -13.143 12.095 1.00 90.62 493 ASP A CA 1
ATOM 4042 C C . ASP A 1 493 ? -16.852 -12.158 13.214 1.00 90.62 493 ASP A C 1
ATOM 4044 O O . ASP A 1 493 ? -16.641 -12.578 14.350 1.00 90.62 493 ASP A O 1
ATOM 4048 N N . VAL A 1 494 ? -16.938 -10.850 12.938 1.00 92.56 494 VAL A N 1
ATOM 4049 C CA . VAL A 1 494 ? -16.856 -9.818 13.983 1.00 92.56 494 VAL A CA 1
ATOM 4050 C C . VAL A 1 494 ? -17.917 -10.055 15.055 1.00 92.56 494 VAL A C 1
ATOM 4052 O O . VAL A 1 494 ? -17.605 -10.015 16.240 1.00 92.56 494 VAL A O 1
ATOM 4055 N N . GLY A 1 495 ? -19.158 -10.340 14.654 1.00 92.38 495 GLY A N 1
ATOM 4056 C CA . GLY A 1 495 ? -20.237 -10.652 15.587 1.00 92.38 495 GLY A CA 1
ATOM 4057 C C . GLY A 1 495 ? -19.988 -11.924 16.388 1.00 92.38 495 GLY A C 1
ATOM 4058 O O . GLY A 1 495 ? -20.134 -11.928 17.606 1.00 92.38 495 GLY A O 1
ATOM 4059 N N . ARG A 1 496 ? -19.586 -12.990 15.690 1.00 91.56 496 ARG A N 1
ATOM 4060 C CA . ARG A 1 496 ? -19.328 -14.317 16.255 1.00 91.56 496 ARG A CA 1
ATOM 4061 C C . ARG A 1 496 ? -18.211 -14.308 17.298 1.00 91.56 496 ARG A C 1
ATOM 4063 O O . ARG A 1 496 ? -18.322 -15.013 18.292 1.00 91.56 496 ARG A O 1
ATOM 4070 N N . PHE A 1 497 ? -17.141 -13.550 17.066 1.00 92.44 497 PHE A N 1
ATOM 4071 C CA . PHE A 1 497 ? -15.956 -13.545 17.928 1.00 92.44 497 PHE A CA 1
ATOM 4072 C C . PHE A 1 497 ? -15.883 -12.342 18.876 1.00 92.44 497 PHE A C 1
ATOM 4074 O O . PHE A 1 497 ? -14.891 -12.200 19.591 1.00 92.44 497 PHE A O 1
ATOM 4081 N N . TYR A 1 498 ? -16.904 -11.477 18.926 1.00 93.81 498 TYR A N 1
ATOM 4082 C CA . TYR A 1 498 ? -16.869 -10.263 19.749 1.00 93.81 498 TYR A CA 1
ATOM 4083 C C . TYR A 1 498 ? -16.703 -10.571 21.243 1.00 93.81 498 TYR A C 1
ATOM 4085 O O . TYR A 1 498 ? -15.768 -10.077 21.868 1.00 93.81 498 TYR A O 1
ATOM 4093 N N . VAL A 1 499 ? -17.564 -11.419 21.823 1.00 92.31 499 VAL A N 1
ATOM 4094 C CA . VAL A 1 499 ? -17.487 -11.759 23.258 1.00 92.31 499 VAL A CA 1
ATOM 4095 C C . VAL A 1 499 ? -16.195 -12.514 23.559 1.00 92.31 499 VAL A C 1
ATOM 4097 O O . VAL A 1 499 ? -15.507 -12.182 24.521 1.00 92.31 499 VAL A O 1
ATOM 4100 N N . THR A 1 500 ? -15.790 -13.439 22.681 1.00 90.06 500 THR A N 1
ATOM 4101 C CA . THR A 1 500 ? -14.491 -14.120 22.774 1.00 90.06 500 THR A CA 1
ATOM 4102 C C . THR A 1 500 ? -13.332 -13.124 22.798 1.00 90.06 500 THR A C 1
ATOM 4104 O O . THR A 1 500 ? -12.432 -13.264 23.616 1.00 90.06 500 THR A O 1
ATOM 4107 N N . THR A 1 501 ? -13.377 -12.073 21.978 1.00 89.38 501 THR A N 1
ATOM 4108 C CA . THR A 1 501 ? -12.365 -11.007 21.977 1.00 89.38 501 THR A CA 1
ATOM 4109 C C . THR A 1 501 ? -12.305 -10.301 23.328 1.00 89.38 501 THR A C 1
ATOM 4111 O O . THR A 1 501 ? -11.211 -10.090 23.838 1.00 89.38 501 THR A O 1
ATOM 4114 N N . LEU A 1 502 ? -13.449 -9.981 23.946 1.00 89.81 502 LEU A N 1
ATOM 4115 C CA . LEU A 1 502 ? -13.469 -9.342 25.269 1.00 89.81 502 LEU A CA 1
ATOM 4116 C C . LEU A 1 502 ? -12.873 -10.244 26.352 1.00 89.81 502 LEU A C 1
ATOM 4118 O O . LEU A 1 502 ? -12.059 -9.781 27.150 1.00 89.81 502 LEU A O 1
ATOM 4122 N N . VAL A 1 503 ? -13.237 -11.530 26.348 1.00 88.19 503 VAL A N 1
ATOM 4123 C CA . VAL A 1 503 ? -12.694 -12.524 27.288 1.00 88.19 503 VAL A CA 1
ATOM 4124 C C . VAL A 1 503 ? -11.178 -12.629 27.123 1.00 88.19 503 VAL A C 1
ATOM 4126 O O . VAL A 1 503 ? -10.438 -12.484 28.095 1.00 88.19 503 VAL A O 1
ATOM 4129 N N . TYR A 1 504 ? -10.696 -12.750 25.887 1.00 84.19 504 TYR A N 1
ATOM 4130 C CA . TYR A 1 504 ? -9.263 -12.773 25.594 1.00 84.19 504 TYR A CA 1
ATOM 4131 C C . TYR A 1 504 ? -8.554 -11.459 25.943 1.00 84.19 504 TYR A C 1
ATOM 4133 O O . TYR A 1 504 ? -7.420 -11.482 26.393 1.00 84.19 504 TYR A O 1
ATOM 4141 N N . MET A 1 505 ? -9.180 -10.297 25.775 1.00 82.88 505 MET A N 1
ATOM 4142 C CA . MET A 1 505 ? -8.563 -9.027 26.172 1.00 82.88 505 MET A CA 1
ATOM 4143 C C . MET A 1 505 ? -8.464 -8.872 27.692 1.00 82.88 505 MET A C 1
ATOM 4145 O O . MET A 1 505 ? -7.563 -8.187 28.167 1.00 82.88 505 MET A O 1
ATOM 4149 N N . SER A 1 506 ? -9.385 -9.486 28.439 1.00 85.38 506 SER A N 1
ATOM 4150 C CA . SER A 1 506 ? -9.422 -9.419 29.904 1.00 85.38 506 SER A CA 1
ATOM 4151 C C . SER A 1 506 ? -8.459 -10.373 30.607 1.00 85.38 506 SER A C 1
ATOM 4153 O O . SER A 1 506 ? -8.166 -10.164 31.773 1.00 85.38 506 SER A O 1
ATOM 4155 N N . GLY A 1 507 ? -7.995 -11.432 29.933 1.00 81.38 507 GLY A N 1
ATOM 4156 C CA . GLY A 1 507 ? -7.212 -12.487 30.585 1.00 81.38 507 GLY A CA 1
ATOM 4157 C C . GLY A 1 507 ? -8.040 -13.516 31.356 1.00 81.38 507 GLY A C 1
ATOM 4158 O O . GLY A 1 507 ? -7.471 -14.483 31.850 1.00 81.38 507 GLY A O 1
ATOM 4159 N N . TYR A 1 508 ? -9.366 -13.372 31.429 1.00 86.31 508 TYR A N 1
ATOM 4160 C CA . TYR A 1 508 ? -10.203 -14.221 32.270 1.00 86.31 508 TYR A CA 1
ATOM 4161 C C . TYR A 1 508 ? -10.338 -15.657 31.732 1.00 86.31 508 TYR A C 1
ATOM 4163 O O . TYR A 1 508 ? -10.969 -15.901 30.705 1.00 86.31 508 TYR A O 1
ATOM 4171 N N . GLN A 1 509 ? -9.769 -16.630 32.454 1.00 84.19 509 GLN A N 1
ATOM 4172 C CA . GLN A 1 509 ? -9.685 -18.040 32.027 1.00 84.19 509 GLN A CA 1
ATOM 4173 C C . GLN A 1 509 ? -10.785 -18.949 32.595 1.00 84.19 509 GLN A C 1
ATOM 4175 O O . GLN A 1 509 ? -10.844 -20.127 32.252 1.00 84.19 509 GLN A O 1
ATOM 4180 N N . LYS A 1 510 ? -11.646 -18.441 33.484 1.00 85.50 510 LYS A N 1
ATOM 4181 C CA . LYS A 1 510 ? -12.599 -19.261 34.258 1.00 85.50 510 LYS A CA 1
ATOM 4182 C C . LYS A 1 510 ? -14.003 -19.339 33.636 1.00 85.50 510 LYS A C 1
ATOM 4184 O O . LYS A 1 510 ? -14.948 -19.728 34.317 1.00 85.50 510 LYS A O 1
ATOM 4189 N N . LEU A 1 511 ? -14.154 -18.971 32.358 1.00 83.00 511 LEU A N 1
ATOM 4190 C CA . LEU A 1 511 ? -15.372 -19.230 31.581 1.00 83.00 511 LEU A CA 1
ATOM 4191 C C . LEU A 1 511 ? -15.176 -20.450 30.684 1.00 83.00 511 LEU A C 1
ATOM 4193 O O . LEU A 1 511 ? -14.521 -20.360 29.646 1.00 83.00 511 LEU A O 1
ATOM 4197 N N . ASP A 1 512 ? -15.835 -21.555 31.025 1.00 78.69 512 ASP A N 1
ATOM 4198 C CA . ASP A 1 512 ? -15.725 -22.824 30.290 1.00 78.69 512 ASP A CA 1
ATOM 4199 C C . ASP A 1 512 ? -16.081 -22.702 28.795 1.00 78.69 512 ASP A C 1
ATOM 4201 O O . ASP A 1 512 ? -15.527 -23.407 27.953 1.00 78.69 512 ASP A O 1
ATOM 4205 N N . ASN A 1 513 ? -16.977 -21.773 28.445 1.00 80.69 513 ASN A N 1
ATOM 4206 C CA . ASN A 1 513 ? -17.424 -21.550 27.066 1.00 80.69 513 ASN A CA 1
ATOM 4207 C C . ASN A 1 513 ? -16.413 -20.776 26.196 1.00 80.69 513 ASN A C 1
ATOM 4209 O O . ASN A 1 513 ? -16.606 -20.689 24.983 1.00 80.69 513 ASN A O 1
ATOM 4213 N N . TYR A 1 514 ? -15.349 -20.218 26.784 1.00 81.25 514 TYR A N 1
ATOM 4214 C CA . TYR A 1 514 ? -14.347 -19.412 26.077 1.00 81.25 514 TYR A CA 1
ATOM 4215 C C . TYR A 1 514 ? -12.927 -19.852 26.457 1.00 81.25 514 TYR A C 1
ATOM 4217 O O . TYR A 1 514 ? -12.203 -19.104 27.117 1.00 81.25 514 TYR A O 1
ATOM 4225 N N . PRO A 1 515 ? -12.496 -21.058 26.050 1.00 70.94 515 PRO A N 1
ATOM 4226 C CA . PRO A 1 515 ? -11.161 -21.534 26.371 1.00 70.94 515 PRO A CA 1
ATOM 4227 C C . PRO A 1 515 ? -10.099 -20.618 25.750 1.00 70.94 515 PRO A C 1
ATOM 4229 O O . PRO A 1 515 ? -10.087 -20.365 24.540 1.00 70.94 515 PRO A O 1
ATOM 4232 N N . ILE A 1 516 ? -9.195 -20.133 26.598 1.00 68.19 516 ILE A N 1
ATOM 4233 C CA . ILE A 1 516 ? -8.000 -19.395 26.198 1.00 68.19 516 ILE A CA 1
ATOM 4234 C C . ILE A 1 516 ? -6.862 -20.404 26.036 1.00 68.19 516 ILE A C 1
ATOM 4236 O O . ILE A 1 516 ? -6.396 -20.978 27.016 1.00 68.19 516 ILE A O 1
ATOM 4240 N N . THR A 1 517 ? -6.426 -20.645 24.799 1.00 65.94 517 THR A N 1
ATOM 4241 C CA . THR A 1 517 ? -5.438 -21.693 24.477 1.00 65.94 517 THR A CA 1
ATOM 4242 C C . THR A 1 517 ? -4.015 -21.179 24.243 1.00 65.94 517 THR A C 1
ATOM 4244 O O . THR A 1 517 ? -3.101 -21.992 24.128 1.00 65.94 517 THR A O 1
ATOM 4247 N N . GLY A 1 518 ? -3.800 -19.860 24.164 1.00 61.12 518 GLY A N 1
ATOM 4248 C CA . GLY A 1 518 ? -2.515 -19.264 23.768 1.00 61.12 518 GLY A CA 1
ATOM 4249 C C . GLY A 1 518 ? -1.834 -18.416 24.851 1.00 61.12 518 GLY A C 1
ATOM 4250 O O . GLY A 1 518 ? -2.499 -17.755 25.639 1.00 61.12 518 GLY A O 1
ATOM 4251 N N . GLU A 1 519 ? -0.494 -18.365 24.843 1.00 57.25 519 GLU A N 1
ATOM 4252 C CA . GLU A 1 519 ? 0.355 -17.585 25.775 1.00 57.25 519 GLU A CA 1
ATOM 4253 C C . GLU A 1 519 ? 0.496 -16.081 25.426 1.00 57.25 519 GLU A C 1
ATOM 4255 O O . GLU A 1 519 ? 1.302 -15.369 26.024 1.00 57.25 519 GLU A O 1
ATOM 4260 N N . PHE A 1 520 ? -0.271 -15.550 24.468 1.00 57.50 520 PHE A N 1
ATOM 4261 C CA . PHE A 1 520 ? -0.087 -14.213 23.861 1.00 57.50 520 PHE A CA 1
ATOM 4262 C C . PHE A 1 520 ? -0.345 -12.992 24.784 1.00 57.50 520 PHE A C 1
ATOM 4264 O O . PHE A 1 520 ? -0.477 -11.868 24.301 1.00 57.50 520 PHE A O 1
ATOM 4271 N N . PHE A 1 521 ? -0.407 -13.183 26.103 1.00 53.06 521 PHE A N 1
ATOM 4272 C CA . PHE A 1 521 ? -1.229 -12.388 27.023 1.00 53.06 521 PHE A CA 1
ATOM 4273 C C . PHE A 1 521 ? -0.571 -11.209 27.736 1.00 53.06 521 PHE A C 1
ATOM 4275 O O . PHE A 1 521 ? -1.260 -10.483 28.444 1.00 53.06 521 PHE A O 1
ATOM 4282 N N . LYS A 1 522 ? 0.735 -10.974 27.603 1.00 50.69 522 LYS A N 1
ATOM 4283 C CA . LYS A 1 522 ? 1.396 -10.087 28.575 1.00 50.69 522 LYS A CA 1
ATOM 4284 C C . LYS A 1 522 ? 1.506 -8.600 28.236 1.00 50.69 522 LYS A C 1
ATOM 4286 O O . LYS A 1 522 ? 1.990 -7.895 29.106 1.00 50.69 522 LYS A O 1
ATOM 4291 N N . ASN A 1 523 ? 1.097 -8.090 27.064 1.00 50.19 523 ASN A N 1
ATOM 4292 C CA . ASN A 1 523 ? 1.569 -6.740 26.683 1.00 50.19 523 ASN A CA 1
ATOM 4293 C C . ASN A 1 523 ? 0.743 -5.877 25.708 1.00 50.19 523 ASN A C 1
ATOM 4295 O O . ASN A 1 523 ? 1.320 -4.996 25.076 1.00 50.19 523 ASN A O 1
ATOM 4299 N N . ILE A 1 524 ? -0.563 -6.075 25.513 1.00 49.94 524 ILE A N 1
ATOM 4300 C CA . ILE A 1 524 ? -1.276 -5.262 24.505 1.00 49.94 524 ILE A CA 1
ATOM 4301 C C . ILE A 1 524 ? -2.666 -4.900 24.995 1.00 49.94 524 ILE A C 1
ATOM 4303 O O . ILE A 1 524 ? -3.498 -5.791 25.070 1.00 49.94 524 ILE A O 1
ATOM 4307 N N . ASN A 1 525 ? -2.887 -3.615 25.299 1.00 60.25 525 ASN A N 1
ATOM 4308 C CA . ASN A 1 525 ? -4.163 -2.896 25.181 1.00 60.25 525 ASN A CA 1
ATOM 4309 C C . ASN A 1 525 ? -3.960 -1.419 25.581 1.00 60.25 525 ASN A C 1
ATOM 4311 O O . ASN A 1 525 ? -4.426 -0.991 26.634 1.00 60.25 525 ASN A O 1
ATOM 4315 N N . ASP A 1 526 ? -3.283 -0.622 24.743 1.00 63.69 526 ASP A N 1
ATOM 4316 C CA . ASP A 1 526 ? -3.189 0.831 24.986 1.00 63.69 526 ASP A CA 1
ATOM 4317 C C . ASP A 1 526 ? -4.578 1.484 24.826 1.00 63.69 526 ASP A C 1
ATOM 4319 O O . ASP A 1 526 ? -4.948 2.400 25.565 1.00 63.69 526 ASP A O 1
ATOM 4323 N N . HIS A 1 527 ? -5.378 0.988 23.868 1.00 74.06 527 HIS A N 1
ATOM 4324 C CA . HIS A 1 527 ? -6.675 1.570 23.489 1.00 74.06 527 HIS A CA 1
ATOM 4325 C C . HIS A 1 527 ? -7.804 0.524 23.301 1.00 74.06 527 HIS A C 1
ATOM 4327 O O . HIS A 1 527 ? -8.394 0.435 22.220 1.00 74.06 527 HIS A O 1
ATOM 4333 N N . PRO A 1 528 ? -8.165 -0.268 24.332 1.00 80.81 528 PRO A N 1
ATOM 4334 C CA . PRO A 1 528 ? -9.160 -1.346 24.215 1.00 80.81 528 PRO A CA 1
ATOM 4335 C C . PRO A 1 528 ? -10.560 -0.836 23.829 1.00 80.81 528 PRO A C 1
ATOM 4337 O O . PRO A 1 528 ? -11.262 -1.450 23.028 1.00 80.81 528 PRO A O 1
ATOM 4340 N N . ASN A 1 529 ? -10.938 0.338 24.334 1.00 84.31 529 ASN A N 1
ATOM 4341 C CA . ASN A 1 529 ? -12.240 0.957 24.090 1.00 84.31 529 ASN A CA 1
ATOM 4342 C C . ASN A 1 529 ? -12.470 1.299 22.607 1.00 84.31 529 ASN A C 1
ATOM 4344 O O . ASN A 1 529 ? -13.573 1.132 22.088 1.00 84.31 529 ASN A O 1
ATOM 4348 N N . GLU A 1 530 ? -11.435 1.752 21.893 1.00 81.06 530 GLU A N 1
ATOM 4349 C CA . GLU A 1 530 ? -11.558 2.089 20.471 1.00 81.06 530 GLU A CA 1
ATOM 4350 C C . GLU A 1 530 ? -11.745 0.846 19.600 1.00 81.06 530 GLU A C 1
ATOM 4352 O O . GLU A 1 530 ? -12.568 0.868 18.682 1.00 81.06 530 GLU A O 1
ATOM 4357 N N . LEU A 1 531 ? -11.034 -0.242 19.921 1.00 87.44 531 LEU A N 1
ATOM 4358 C CA . LEU A 1 531 ? -11.211 -1.546 19.280 1.00 87.44 531 LEU A CA 1
ATOM 4359 C C . LEU A 1 531 ? -12.655 -2.025 19.454 1.00 87.44 531 LEU A C 1
ATOM 4361 O O . LEU A 1 531 ? -13.327 -2.324 18.467 1.00 87.44 531 LEU A O 1
ATOM 4365 N N . MET A 1 532 ? -13.157 -2.032 20.691 1.00 89.31 532 MET A N 1
ATOM 4366 C CA . MET A 1 532 ? -14.523 -2.465 20.997 1.00 89.31 532 MET A CA 1
ATOM 4367 C C . MET A 1 532 ? -15.567 -1.630 20.257 1.00 89.31 532 MET A C 1
ATOM 4369 O O . MET A 1 532 ? -16.455 -2.178 19.606 1.00 89.31 532 MET A O 1
ATOM 4373 N N . ASN A 1 533 ? -15.429 -0.304 20.303 1.00 89.81 533 ASN A N 1
ATOM 4374 C CA . ASN A 1 533 ? -16.323 0.619 19.616 1.00 89.81 533 ASN A CA 1
ATOM 4375 C C . ASN A 1 533 ? -16.374 0.354 18.102 1.00 89.81 533 ASN A C 1
ATOM 4377 O O . ASN A 1 533 ? -17.452 0.303 17.509 1.00 89.81 533 ASN A O 1
ATOM 4381 N N . LEU A 1 534 ? -15.212 0.172 17.475 1.00 90.19 534 LEU A N 1
ATOM 4382 C CA . LEU A 1 534 ? -15.099 -0.039 16.035 1.00 90.19 534 LEU A CA 1
ATOM 4383 C C . LEU A 1 534 ? -15.693 -1.389 15.601 1.00 90.19 534 LEU A C 1
ATOM 4385 O O . LEU A 1 534 ? -16.457 -1.429 14.637 1.00 90.19 534 LEU A O 1
ATOM 4389 N N . LEU A 1 535 ? -15.413 -2.472 16.333 1.00 92.44 535 LEU A N 1
ATOM 4390 C CA . LEU A 1 535 ? -15.972 -3.796 16.040 1.00 92.44 535 LEU A CA 1
ATOM 4391 C C . LEU A 1 535 ? -17.483 -3.846 16.276 1.00 92.44 535 LEU A C 1
ATOM 4393 O O . LEU A 1 535 ? -18.231 -4.310 15.415 1.00 92.44 535 LEU A O 1
ATOM 4397 N N . PHE A 1 536 ? -17.951 -3.326 17.413 1.00 93.94 536 PHE A N 1
ATOM 4398 C CA . PHE A 1 536 ? -19.370 -3.357 17.753 1.00 93.94 536 PHE A CA 1
ATOM 4399 C C . PHE A 1 536 ? -20.202 -2.523 16.776 1.00 93.94 536 PHE A C 1
ATOM 4401 O O . PHE A 1 536 ? -21.290 -2.934 16.381 1.00 93.94 536 PH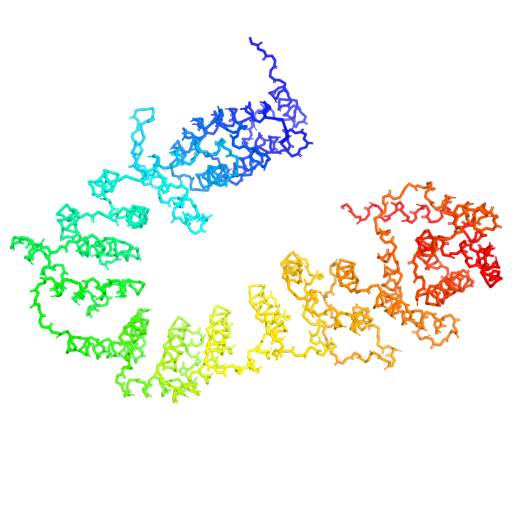E A O 1
ATOM 4408 N N . ASN A 1 537 ? -19.695 -1.376 16.314 1.00 91.81 537 ASN A N 1
ATOM 4409 C CA . ASN A 1 537 ? -20.413 -0.549 15.342 1.00 91.81 537 ASN A CA 1
ATOM 4410 C C . ASN A 1 537 ? -20.372 -1.071 13.903 1.00 91.81 537 ASN A C 1
ATOM 4412 O O . ASN A 1 537 ? -21.195 -0.643 13.094 1.00 91.81 537 ASN A O 1
ATOM 4416 N N . ALA A 1 538 ? -19.492 -2.021 13.585 1.00 91.31 538 ALA A N 1
ATOM 4417 C CA . ALA A 1 538 ? -19.449 -2.645 12.265 1.00 91.31 538 ALA A CA 1
ATOM 4418 C C . ALA A 1 538 ? -20.600 -3.640 12.020 1.00 91.31 538 ALA A C 1
ATOM 4420 O O . ALA A 1 538 ? -20.983 -3.872 10.866 1.00 91.31 538 ALA A O 1
ATOM 4421 N N . VAL A 1 539 ? -21.160 -4.234 13.081 1.00 93.62 539 VAL A N 1
ATOM 4422 C CA . VAL A 1 539 ? -22.179 -5.288 12.971 1.00 93.62 539 VAL A CA 1
ATOM 4423 C C . VAL A 1 539 ? -23.610 -4.739 12.919 1.00 93.62 539 VAL A C 1
ATOM 4425 O O . VAL A 1 539 ? -23.903 -3.616 13.331 1.00 93.62 539 VAL A O 1
ATOM 4428 N N . GLN A 1 540 ? -24.528 -5.546 12.383 1.00 90.50 540 GLN A N 1
ATOM 4429 C CA . GLN A 1 540 ? -25.947 -5.192 12.286 1.00 90.50 540 GLN A CA 1
ATOM 4430 C C . GLN A 1 540 ? -26.621 -5.194 13.664 1.00 90.50 540 GLN A C 1
ATOM 4432 O O . GLN A 1 540 ? -26.207 -5.928 14.558 1.00 90.50 540 GLN A O 1
ATOM 4437 N N . VAL A 1 541 ? -27.712 -4.434 13.810 1.00 88.75 541 VAL A N 1
ATOM 4438 C CA . VAL A 1 541 ? -28.484 -4.315 15.065 1.00 88.75 541 VAL A CA 1
ATOM 4439 C C . VAL A 1 541 ? -28.871 -5.683 15.646 1.00 88.75 541 VAL A C 1
ATOM 4441 O O . VAL A 1 541 ? -28.687 -5.904 16.838 1.00 88.75 541 VAL A O 1
ATOM 4444 N N . LYS A 1 542 ? -29.292 -6.640 14.805 1.00 89.25 542 LYS A N 1
ATOM 4445 C CA . LYS A 1 542 ? -29.568 -8.027 15.224 1.00 89.25 542 LYS A CA 1
ATOM 4446 C C . LYS A 1 542 ? -28.386 -8.671 15.948 1.00 89.25 542 LYS A C 1
ATOM 4448 O O . LYS A 1 542 ? -28.531 -9.247 17.020 1.00 89.25 542 LYS A O 1
ATOM 4453 N N . THR A 1 543 ? -27.204 -8.565 15.353 1.00 92.44 543 THR A N 1
ATOM 4454 C CA . THR A 1 543 ? -25.968 -9.116 15.907 1.00 92.44 543 THR A CA 1
ATOM 4455 C C . THR A 1 543 ? -25.561 -8.385 17.185 1.00 92.44 543 THR A C 1
ATOM 4457 O O . THR A 1 543 ? -25.117 -9.036 18.124 1.00 92.44 543 THR A O 1
ATOM 4460 N N . LYS A 1 544 ? -25.775 -7.061 17.263 1.00 93.56 544 LYS A N 1
ATOM 4461 C CA . LYS A 1 544 ? -25.554 -6.282 18.494 1.00 93.56 544 LYS A CA 1
ATOM 4462 C C . LYS A 1 544 ? -26.391 -6.829 19.653 1.00 93.56 544 LYS A C 1
ATOM 4464 O O . LYS A 1 544 ? -25.841 -7.078 20.718 1.00 93.56 544 LYS A O 1
ATOM 4469 N N . PHE A 1 545 ? -27.685 -7.079 19.447 1.00 92.19 545 PHE A N 1
ATOM 4470 C CA . PHE A 1 545 ? -28.538 -7.652 20.494 1.00 92.19 545 PHE A CA 1
ATOM 4471 C C . PHE A 1 545 ? -28.141 -9.079 20.881 1.00 92.19 545 PHE A C 1
ATOM 4473 O O . PHE A 1 545 ? -28.145 -9.393 22.067 1.00 92.19 545 PHE A O 1
ATOM 4480 N N . ASN A 1 546 ? -27.714 -9.916 19.929 1.00 92.38 546 ASN A N 1
ATOM 4481 C CA . ASN A 1 546 ? -27.173 -11.243 20.250 1.00 92.38 546 ASN A CA 1
ATOM 4482 C C . ASN A 1 546 ? -25.943 -11.153 21.168 1.00 92.38 546 ASN A C 1
ATOM 4484 O O . ASN A 1 546 ? -25.878 -11.867 22.165 1.00 92.38 546 ASN A O 1
ATOM 4488 N N . ILE A 1 547 ? -25.015 -10.237 20.870 1.00 95.44 547 ILE A N 1
ATOM 4489 C CA . ILE A 1 547 ? -23.841 -9.966 21.712 1.00 95.44 547 ILE A CA 1
ATOM 4490 C C . ILE A 1 547 ? -24.275 -9.513 23.112 1.00 95.44 547 ILE A C 1
ATOM 4492 O O . ILE A 1 547 ? -23.796 -10.042 24.111 1.00 95.44 547 ILE A O 1
ATOM 4496 N N . LEU A 1 548 ? -25.194 -8.544 23.208 1.00 95.44 548 LEU A N 1
ATOM 4497 C CA . LEU A 1 548 ? -25.665 -8.034 24.502 1.00 95.44 548 LEU A CA 1
ATOM 4498 C C . LEU A 1 548 ? -26.381 -9.113 25.321 1.00 95.44 548 LEU A C 1
ATOM 4500 O O . LEU A 1 548 ? -26.230 -9.156 26.537 1.00 95.44 548 LEU A O 1
ATOM 4504 N N . LYS A 1 549 ? -27.124 -10.007 24.668 1.00 93.25 549 LYS A N 1
ATOM 4505 C CA . LYS A 1 549 ? -27.784 -11.146 25.310 1.00 93.25 549 LYS A CA 1
ATOM 4506 C C . LYS A 1 549 ? -26.779 -12.140 25.877 1.00 93.25 549 LYS A C 1
ATOM 4508 O O . LYS A 1 549 ? -26.946 -12.590 27.005 1.00 93.25 549 LYS A O 1
ATOM 4513 N N . GLU A 1 550 ? -25.734 -12.454 25.121 1.00 93.94 550 GLU A N 1
ATOM 4514 C CA . GLU A 1 550 ? -24.636 -13.310 25.571 1.00 93.94 550 GLU A CA 1
ATOM 4515 C C . GLU A 1 550 ? -23.920 -12.703 26.786 1.00 93.94 550 GLU A C 1
ATOM 4517 O O . GLU A 1 550 ? -23.729 -13.380 27.794 1.00 93.94 550 GLU A O 1
ATOM 4522 N N . ILE A 1 551 ? -23.649 -11.395 26.750 1.00 95.19 551 ILE A N 1
ATOM 4523 C CA . ILE A 1 551 ? -23.130 -10.644 27.899 1.00 95.19 551 ILE A CA 1
ATOM 4524 C C . ILE A 1 551 ? -24.089 -10.736 29.098 1.00 95.19 551 ILE A C 1
ATOM 4526 O O . ILE A 1 551 ? -23.654 -11.036 30.208 1.00 95.19 551 ILE A O 1
ATOM 4530 N N . CYS A 1 552 ? -25.393 -10.515 28.900 1.00 94.50 552 CYS A N 1
ATOM 4531 C CA . CYS A 1 552 ? -26.389 -10.607 29.970 1.00 94.50 552 CYS A CA 1
ATOM 4532 C C . CYS A 1 552 ? -26.436 -11.988 30.620 1.00 94.50 552 CYS A C 1
ATOM 4534 O O . CYS A 1 552 ? -26.551 -12.056 31.836 1.00 94.50 552 CYS A O 1
ATOM 4536 N N . LEU A 1 553 ? -26.282 -13.073 29.857 1.00 92.12 553 LEU A N 1
ATOM 4537 C CA . LEU A 1 553 ? -26.214 -14.421 30.429 1.00 92.12 553 LEU A CA 1
ATOM 4538 C C . LEU A 1 553 ? -25.031 -14.567 31.397 1.00 92.12 553 LEU A C 1
ATOM 4540 O O . LEU A 1 553 ? -25.182 -15.174 32.455 1.00 92.12 553 LEU A O 1
ATOM 4544 N N . ILE A 1 554 ? -23.875 -13.978 31.077 1.00 92.06 554 ILE A N 1
ATOM 4545 C CA . ILE A 1 554 ? -22.702 -13.983 31.966 1.00 92.06 554 ILE A CA 1
ATOM 4546 C C . ILE A 1 554 ? -22.956 -13.111 33.207 1.00 92.06 554 ILE A C 1
ATOM 4548 O O . ILE A 1 554 ? -22.636 -13.515 34.326 1.00 92.06 554 ILE A O 1
ATOM 4552 N N . LEU A 1 555 ? -23.577 -11.941 33.036 1.00 92.25 555 LEU A N 1
ATOM 4553 C CA . LEU A 1 555 ? -23.956 -11.061 34.148 1.00 92.25 555 LEU A CA 1
ATOM 4554 C C . LEU A 1 555 ? -24.994 -11.711 35.079 1.00 92.25 555 LEU A C 1
ATOM 4556 O O . LEU A 1 555 ? -24.892 -11.584 36.297 1.00 92.25 555 LEU A O 1
ATOM 4560 N N . ASP A 1 556 ? -25.960 -12.450 34.534 1.00 91.19 556 ASP A N 1
ATOM 4561 C CA . ASP A 1 556 ? -26.969 -13.170 35.313 1.00 91.19 556 ASP A CA 1
ATOM 4562 C C . ASP A 1 556 ? -26.332 -14.308 36.129 1.00 91.19 556 ASP A C 1
ATOM 4564 O O . ASP A 1 556 ? -26.718 -14.539 37.276 1.00 91.19 556 ASP A O 1
ATOM 4568 N N . LEU A 1 557 ? -25.327 -15.003 35.579 1.00 90.56 557 LEU A N 1
ATOM 4569 C CA . LEU A 1 557 ? -24.539 -15.994 36.324 1.00 90.56 557 LEU A CA 1
ATOM 4570 C C . LEU A 1 557 ? -23.755 -15.353 37.474 1.00 90.56 557 LEU A C 1
ATOM 4572 O O . LEU A 1 557 ? -23.669 -15.940 38.556 1.00 90.56 557 LEU A O 1
ATOM 4576 N N . PHE A 1 558 ? -23.233 -14.143 37.266 1.00 90.38 558 PHE A N 1
ATOM 4577 C CA . PHE A 1 558 ? -22.562 -13.375 38.311 1.00 90.38 558 PHE A CA 1
ATOM 4578 C C . PHE A 1 558 ? -23.523 -13.001 39.446 1.00 90.38 558 PHE A C 1
ATOM 4580 O O . PHE A 1 558 ? -23.236 -13.310 40.599 1.00 90.38 558 PHE A O 1
ATOM 4587 N N . VAL A 1 559 ? -24.703 -12.459 39.130 1.00 89.75 559 VAL A N 1
ATOM 4588 C CA . VAL A 1 559 ? -25.749 -12.152 40.128 1.00 89.75 559 VAL A CA 1
ATOM 4589 C C . VAL A 1 559 ? -26.200 -13.405 40.895 1.00 89.75 559 VAL A C 1
ATOM 4591 O O . VAL A 1 559 ? -26.538 -13.334 42.073 1.00 89.75 559 VAL A O 1
ATOM 4594 N N . GLN A 1 560 ? -26.188 -14.576 40.252 1.00 89.38 560 GLN A N 1
ATOM 4595 C CA . GLN A 1 560 ? -26.510 -15.859 40.890 1.00 89.38 560 GLN A CA 1
ATOM 4596 C C . GLN A 1 560 ? -25.373 -16.432 41.756 1.00 89.38 560 GLN A C 1
ATOM 4598 O O . GLN A 1 560 ? -25.549 -17.506 42.332 1.00 89.38 560 GLN A O 1
ATOM 4603 N N . GLY A 1 561 ? -24.209 -15.776 41.822 1.00 85.19 561 GLY A N 1
ATOM 4604 C CA . GLY A 1 561 ? -23.036 -16.273 42.547 1.00 85.19 561 GLY A CA 1
ATOM 4605 C C . GLY A 1 561 ? -22.405 -17.520 41.917 1.00 85.19 561 GLY A C 1
ATOM 4606 O O . GLY A 1 561 ? -21.770 -18.305 42.615 1.00 85.19 561 GLY A O 1
ATOM 4607 N N . LYS A 1 562 ? -22.609 -17.741 40.610 1.00 86.88 562 LYS A N 1
ATOM 4608 C CA . LYS A 1 562 ? -22.091 -18.908 39.871 1.00 86.88 562 LYS A CA 1
ATOM 4609 C C . LYS A 1 562 ? -20.784 -18.634 39.123 1.00 86.88 562 LYS A C 1
ATOM 4611 O O . LYS A 1 562 ? -20.221 -19.559 38.546 1.00 86.88 562 LYS A O 1
ATOM 4616 N N . CYS A 1 563 ? -20.307 -17.390 39.122 1.00 84.00 563 CYS A N 1
ATOM 4617 C CA . CYS A 1 563 ? -19.027 -17.004 38.529 1.00 84.00 563 CYS A CA 1
ATOM 4618 C C . CYS A 1 563 ? -17.919 -16.997 39.587 1.00 84.00 563 CYS A C 1
ATOM 4620 O O . CYS A 1 563 ? -18.138 -16.561 40.716 1.00 84.00 563 CYS A O 1
ATOM 4622 N N . THR A 1 564 ? -16.712 -17.431 39.215 1.00 84.69 564 THR A N 1
ATOM 4623 C CA . THR A 1 564 ? -15.536 -17.283 40.086 1.00 84.69 564 THR A CA 1
ATOM 4624 C C . THR A 1 564 ? -14.940 -15.896 39.890 1.00 84.69 564 THR A C 1
ATOM 4626 O O . THR A 1 564 ? -14.484 -15.586 38.795 1.00 84.69 564 THR A O 1
ATOM 4629 N N . LEU A 1 565 ? -14.915 -15.073 40.931 1.00 87.50 565 LEU A N 1
ATOM 4630 C CA . LEU A 1 565 ? -14.499 -13.674 40.824 1.00 87.50 565 LEU A CA 1
ATOM 4631 C C . LEU A 1 565 ? -12.998 -13.520 41.104 1.00 87.50 565 LEU A C 1
ATOM 4633 O O . LEU A 1 565 ? -12.479 -14.084 42.067 1.00 87.50 565 LEU A O 1
ATOM 4637 N N . ASP A 1 566 ? -12.311 -12.778 40.241 1.00 87.44 566 ASP A N 1
ATOM 4638 C CA . ASP A 1 566 ? -10.927 -12.316 40.372 1.00 87.44 566 ASP A CA 1
ATOM 4639 C C . ASP A 1 566 ? -10.764 -10.968 39.647 1.00 87.44 566 ASP A C 1
ATOM 4641 O O . ASP A 1 566 ? -11.722 -10.444 39.074 1.00 87.44 566 ASP A O 1
ATOM 4645 N N . ASP A 1 567 ? -9.566 -10.385 39.689 1.00 85.88 567 ASP A N 1
ATOM 4646 C CA . ASP A 1 567 ? -9.305 -9.077 39.077 1.00 85.88 567 ASP A CA 1
ATOM 4647 C C . ASP A 1 567 ? -9.590 -9.087 37.563 1.00 85.88 567 ASP A C 1
ATOM 4649 O O . ASP A 1 567 ? -10.210 -8.157 37.041 1.00 85.88 567 ASP A O 1
ATOM 4653 N N . ASP A 1 568 ? -9.226 -10.170 36.870 1.00 86.56 568 ASP A N 1
ATOM 4654 C CA . ASP A 1 568 ? -9.440 -10.340 35.428 1.00 86.56 568 ASP A CA 1
ATOM 4655 C C . ASP A 1 568 ? -10.938 -10.398 35.076 1.00 86.56 568 ASP A C 1
ATOM 4657 O O . ASP A 1 568 ? -11.369 -9.823 34.069 1.00 86.56 568 ASP A O 1
ATOM 4661 N N . PHE A 1 569 ? -11.769 -11.012 35.931 1.00 90.44 569 PHE A N 1
ATOM 4662 C CA . PHE A 1 569 ? -13.226 -10.952 35.792 1.00 90.44 569 PHE A CA 1
ATOM 4663 C C . PHE A 1 569 ? -13.734 -9.511 35.827 1.00 90.44 569 PHE A C 1
ATOM 4665 O O . PHE A 1 569 ? -14.586 -9.142 35.020 1.00 90.44 569 PHE A O 1
ATOM 4672 N N . PHE A 1 570 ? -13.230 -8.673 36.735 1.00 89.75 570 PHE A N 1
ATOM 4673 C CA . PHE A 1 570 ? -13.688 -7.287 36.822 1.00 89.75 570 PHE A CA 1
ATOM 4674 C C . PHE A 1 570 ? -13.192 -6.428 35.650 1.00 89.75 570 PHE A C 1
ATOM 4676 O O . PHE A 1 570 ? -13.912 -5.526 35.210 1.00 89.75 570 PHE A O 1
ATOM 4683 N N . VAL A 1 571 ? -12.039 -6.750 35.053 1.00 88.94 571 VAL A N 1
ATOM 4684 C CA . VAL A 1 571 ? -11.636 -6.172 33.758 1.00 88.94 571 VAL A CA 1
ATOM 4685 C C . VAL A 1 571 ? -12.647 -6.536 32.666 1.00 88.94 571 VAL A C 1
ATOM 4687 O O . VAL A 1 571 ? -13.159 -5.650 31.973 1.00 88.94 571 VAL A O 1
ATOM 4690 N N . LEU A 1 572 ? -13.005 -7.820 32.551 1.00 90.69 572 LEU A N 1
ATOM 4691 C CA . LEU A 1 572 ? -14.021 -8.296 31.607 1.00 90.69 572 LEU A CA 1
ATOM 4692 C C . LEU A 1 572 ? -15.383 -7.627 31.838 1.00 90.69 572 LEU A C 1
ATOM 4694 O O . LEU A 1 572 ? -16.043 -7.180 30.898 1.00 90.69 572 LEU A O 1
ATOM 4698 N N . PHE A 1 573 ? -15.786 -7.511 33.100 1.00 92.31 573 PHE A N 1
ATOM 4699 C CA . PHE A 1 573 ? -17.017 -6.859 33.523 1.00 92.31 573 PHE A CA 1
ATOM 4700 C C . PHE A 1 573 ? -17.075 -5.401 33.054 1.00 92.31 573 PHE A C 1
ATOM 4702 O O . PHE A 1 573 ? -18.084 -4.962 32.500 1.00 92.31 573 PHE A O 1
ATOM 4709 N N . HIS A 1 574 ? -15.979 -4.652 33.185 1.00 90.75 574 HIS A N 1
ATOM 4710 C CA . HIS A 1 574 ? -15.910 -3.286 32.672 1.00 90.75 574 HIS A CA 1
ATOM 4711 C C . HIS A 1 574 ? -16.012 -3.216 31.139 1.00 90.75 574 HIS A C 1
ATOM 4713 O O . HIS A 1 574 ? -16.662 -2.302 30.622 1.00 90.75 574 HIS A O 1
ATOM 4719 N N . TYR A 1 575 ? -15.473 -4.192 30.401 1.00 92.06 575 TYR A N 1
ATOM 4720 C CA . TYR A 1 575 ? -15.683 -4.294 28.949 1.00 92.06 575 TYR A CA 1
ATOM 4721 C C . TYR A 1 575 ? -17.145 -4.594 28.585 1.00 92.06 575 TYR A C 1
ATOM 4723 O O . TYR A 1 575 ? -17.698 -4.022 27.637 1.00 92.06 575 TYR A O 1
ATOM 4731 N N . PHE A 1 576 ? -17.830 -5.432 29.359 1.00 94.81 576 PHE A N 1
ATOM 4732 C CA . PHE A 1 576 ? -19.262 -5.660 29.178 1.00 94.81 576 PHE A CA 1
ATOM 4733 C C . PHE A 1 576 ? -20.071 -4.374 29.365 1.00 94.81 576 PHE A C 1
ATOM 4735 O O . PHE A 1 576 ? -20.860 -4.015 28.488 1.00 94.81 576 PHE A O 1
ATOM 4742 N N . LEU A 1 577 ? -19.812 -3.627 30.441 1.00 92.75 577 LEU A N 1
ATOM 4743 C CA . LEU A 1 577 ? -20.453 -2.334 30.690 1.00 92.75 577 LEU A CA 1
ATOM 4744 C C . LEU A 1 577 ? -20.174 -1.322 29.567 1.00 92.75 577 LEU A C 1
ATOM 4746 O O . LEU A 1 577 ? -21.091 -0.659 29.075 1.00 92.75 577 LEU A O 1
ATOM 4750 N N . TYR A 1 578 ? -18.927 -1.242 29.097 1.00 91.12 578 TYR A N 1
ATOM 4751 C CA . TYR A 1 578 ? -18.567 -0.363 27.986 1.00 91.12 578 TYR A CA 1
ATOM 4752 C C . TYR A 1 578 ? -19.321 -0.722 26.696 1.00 91.12 578 TYR A C 1
ATOM 4754 O O . TYR A 1 578 ? -19.797 0.176 26.006 1.00 91.12 578 TYR A O 1
ATOM 4762 N N . THR A 1 579 ? -19.525 -2.010 26.398 1.00 94.25 579 THR A N 1
ATOM 4763 C CA . THR A 1 579 ? -20.287 -2.454 25.213 1.00 94.25 579 THR A CA 1
ATOM 4764 C C . THR A 1 579 ? -21.730 -1.929 25.221 1.00 94.25 579 THR A C 1
ATOM 4766 O O . THR A 1 579 ? -22.216 -1.437 24.200 1.00 94.25 579 THR A O 1
ATOM 4769 N N . PHE A 1 580 ? -22.400 -1.929 26.379 1.00 93.06 580 PHE A N 1
ATOM 4770 C CA . PHE A 1 580 ? -23.721 -1.300 26.524 1.00 93.06 580 PHE A CA 1
ATOM 4771 C C . PHE A 1 580 ? -23.685 0.209 26.256 1.00 93.06 580 PHE A C 1
ATOM 4773 O O . PHE A 1 580 ? -24.570 0.749 25.587 1.00 93.06 580 PHE A O 1
ATOM 4780 N N . LYS A 1 581 ? -22.640 0.903 26.723 1.00 89.62 581 LYS A N 1
ATOM 4781 C CA . LYS A 1 581 ? -22.460 2.335 26.446 1.00 89.62 581 LYS A CA 1
ATOM 4782 C C . LYS A 1 581 ? -22.225 2.618 24.963 1.00 89.62 581 LYS A C 1
ATOM 4784 O O . LYS A 1 581 ? -22.778 3.595 24.457 1.00 89.62 581 LYS A O 1
ATOM 4789 N N . VAL A 1 582 ? -21.479 1.769 24.253 1.00 90.06 582 VAL A N 1
ATOM 4790 C CA . VAL A 1 582 ? -21.308 1.885 22.794 1.00 90.06 582 VAL A CA 1
ATOM 4791 C C . VAL A 1 582 ? -22.667 1.805 22.092 1.00 90.06 582 VAL A C 1
ATOM 4793 O O . VAL A 1 582 ? -22.956 2.656 21.255 1.00 90.06 582 VAL A O 1
ATOM 4796 N N . MET A 1 583 ? -23.529 0.848 22.466 1.00 90.31 583 MET A N 1
ATOM 4797 C CA . MET A 1 583 ? -24.881 0.719 21.895 1.00 90.31 583 MET A CA 1
ATOM 4798 C C . MET A 1 583 ? -25.720 1.987 22.083 1.00 90.31 583 MET A C 1
ATOM 4800 O O . MET A 1 583 ? -26.428 2.404 21.172 1.00 90.31 583 MET A O 1
ATOM 4804 N N . SER A 1 584 ? -25.604 2.631 23.245 1.00 83.00 584 SER A N 1
ATOM 4805 C CA . SER A 1 584 ? -26.325 3.875 23.535 1.00 83.00 584 SER A CA 1
ATOM 4806 C C . SER A 1 584 ? -25.814 5.102 22.761 1.00 83.00 584 SER A C 1
ATOM 4808 O O . SER A 1 584 ? -26.420 6.168 22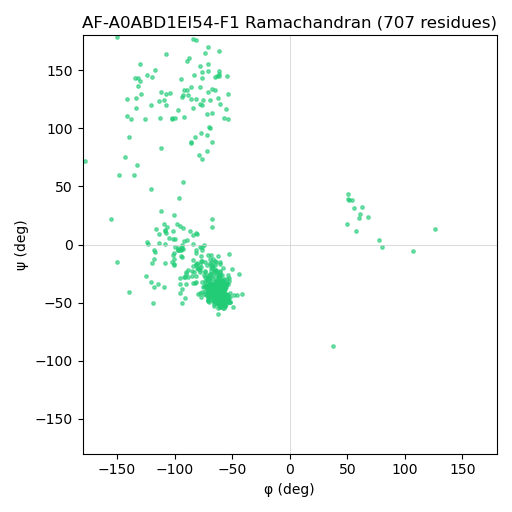.849 1.00 83.00 584 SER A O 1
ATOM 4810 N N . GLU A 1 585 ? -24.676 4.983 22.064 1.00 77.19 585 GLU A N 1
ATOM 4811 C CA . GLU A 1 585 ? -23.885 6.091 21.502 1.00 77.19 585 GLU A CA 1
ATOM 4812 C C . GLU A 1 585 ? -23.434 7.118 22.563 1.00 77.19 585 GLU A C 1
ATOM 4814 O O . GLU A 1 585 ? -22.905 8.188 22.242 1.00 77.19 585 GLU A O 1
ATOM 4819 N N . LYS A 1 586 ? -23.589 6.791 23.858 1.00 69.62 586 LYS A N 1
ATOM 4820 C CA . LYS A 1 586 ? -23.267 7.675 24.979 1.00 69.62 586 LYS A CA 1
ATOM 4821 C C . LYS A 1 586 ? -21.843 7.490 25.509 1.00 69.62 586 LYS A C 1
ATOM 4823 O O . LYS A 1 586 ? -21.617 7.225 26.690 1.00 69.62 586 LYS A O 1
ATOM 4828 N N . MET A 1 587 ? -20.856 7.586 24.620 1.00 58.47 587 MET A N 1
ATOM 4829 C CA . MET A 1 587 ? -19.465 7.253 24.961 1.00 58.47 587 MET A CA 1
ATOM 4830 C C . MET A 1 587 ? -18.633 8.422 25.499 1.00 58.47 587 MET A C 1
ATOM 4832 O O . MET A 1 587 ? -17.661 8.198 26.217 1.00 58.47 587 MET A O 1
ATOM 4836 N N . ALA A 1 588 ? -18.982 9.665 25.158 1.00 50.69 588 ALA A N 1
ATOM 4837 C CA . ALA A 1 588 ? -18.220 10.841 25.570 1.00 50.69 588 ALA A CA 1
ATOM 4838 C C . ALA A 1 588 ? -18.699 11.357 26.934 1.00 50.69 588 ALA A C 1
ATOM 4840 O O . ALA A 1 588 ? -19.873 11.673 27.098 1.00 50.69 588 ALA A O 1
ATOM 4841 N N . PHE A 1 589 ? -17.783 11.559 27.887 1.00 50.62 589 PHE A N 1
ATOM 4842 C CA . PHE A 1 589 ? -18.054 12.178 29.199 1.00 50.62 589 PHE A CA 1
ATOM 4843 C C . PHE A 1 589 ? -18.430 13.674 29.121 1.00 50.62 589 PHE A C 1
ATOM 4845 O O . PHE A 1 589 ? -18.301 14.421 30.088 1.00 50.62 589 PHE A O 1
ATOM 4852 N N . THR A 1 590 ? -18.899 14.159 27.975 1.00 43.12 590 THR A N 1
ATOM 4853 C CA . THR A 1 590 ? -19.340 15.542 27.758 1.00 43.12 590 THR A CA 1
ATOM 4854 C C . THR A 1 590 ? -20.763 15.805 28.257 1.00 43.12 590 THR A C 1
ATOM 4856 O O . THR A 1 590 ? -21.305 16.890 28.027 1.00 43.12 590 THR A O 1
ATOM 4859 N N . TYR A 1 591 ? -21.374 14.869 28.988 1.00 53.94 591 TYR A N 1
ATOM 4860 C CA . TYR A 1 591 ? -22.654 15.106 29.648 1.00 53.94 591 TYR A CA 1
ATOM 4861 C C . TYR A 1 591 ? -22.513 16.179 30.733 1.00 53.94 591 TYR A C 1
ATOM 4863 O O . TYR A 1 591 ? -21.591 16.172 31.554 1.00 53.94 591 TYR A O 1
ATOM 4871 N N . LYS A 1 592 ? -23.443 17.137 30.722 1.00 55.84 592 LYS A N 1
ATOM 4872 C CA . LYS A 1 592 ? -23.656 18.053 31.849 1.00 55.84 592 LYS A CA 1
ATOM 4873 C C . LYS A 1 592 ? -24.281 17.250 32.996 1.00 55.84 592 LYS A C 1
ATOM 4875 O O . LYS A 1 592 ? -25.072 16.352 32.725 1.00 55.84 592 LYS A O 1
ATOM 4880 N N . GLU A 1 593 ? -24.019 17.613 34.252 1.00 60.38 593 GLU A N 1
ATOM 4881 C CA . GLU A 1 593 ? -24.656 17.026 35.459 1.00 60.38 593 GLU A CA 1
ATOM 4882 C C . GLU A 1 593 ? -26.200 16.985 35.376 1.00 60.38 593 GLU A C 1
ATOM 4884 O O . GLU A 1 593 ? -26.881 16.189 36.028 1.00 60.38 593 GLU A O 1
ATOM 4889 N N . SER A 1 594 ? -26.787 17.826 34.521 1.00 71.19 594 SER A N 1
ATOM 4890 C CA . SER A 1 594 ? -28.213 17.810 34.217 1.00 71.19 594 SER A CA 1
ATOM 4891 C C . SER A 1 594 ? -28.698 16.545 33.497 1.00 71.19 594 SER A C 1
ATOM 4893 O O . SER A 1 594 ? -29.885 16.256 33.604 1.00 71.19 594 SER A O 1
ATOM 4895 N N . PHE A 1 595 ? -27.838 15.785 32.809 1.00 81.62 595 PHE A N 1
ATOM 4896 C CA . PHE A 1 595 ? -28.219 14.587 32.048 1.00 81.62 595 PHE A CA 1
ATOM 4897 C C . PHE A 1 595 ? -28.805 13.491 32.946 1.00 81.62 595 PHE A C 1
ATOM 4899 O O . PHE A 1 595 ? -29.975 13.147 32.800 1.00 81.62 595 PHE A O 1
ATOM 4906 N N . TYR A 1 596 ? -28.045 12.996 33.926 1.00 81.88 596 TYR A N 1
ATOM 4907 C CA . TYR A 1 596 ? -28.489 11.902 34.802 1.00 81.88 596 TYR A CA 1
ATOM 4908 C C . TYR A 1 596 ? -29.768 12.275 35.562 1.00 81.88 596 TYR A C 1
ATOM 4910 O O . TYR A 1 596 ? -30.745 11.527 35.572 1.00 81.88 596 TYR A O 1
ATOM 4918 N N . ASN A 1 597 ? -29.825 13.504 36.087 1.00 81.75 597 ASN A N 1
ATOM 4919 C CA . ASN A 1 597 ? -31.027 14.031 36.732 1.00 81.75 597 ASN A CA 1
ATOM 4920 C C . ASN A 1 597 ? -32.235 14.108 35.774 1.00 81.75 597 ASN A C 1
ATOM 4922 O O . ASN A 1 597 ? -33.368 13.921 36.214 1.00 81.75 597 ASN A O 1
ATOM 4926 N N . GLN A 1 598 ? -32.033 14.400 34.484 1.00 84.12 598 GLN A N 1
ATOM 4927 C CA . GLN A 1 598 ? -33.103 14.416 33.479 1.00 84.12 598 GLN A CA 1
ATOM 4928 C C . GLN A 1 598 ? -33.621 13.009 33.178 1.00 84.12 598 GLN A C 1
ATOM 4930 O O . GLN A 1 598 ? -34.840 12.823 33.150 1.00 84.12 598 GLN A O 1
ATOM 4935 N N . VAL A 1 599 ? -32.730 12.029 32.999 1.00 85.00 599 VAL A N 1
ATOM 4936 C CA . VAL A 1 599 ? -33.116 10.633 32.742 1.00 85.00 599 VAL A CA 1
ATOM 4937 C C . VAL A 1 599 ? -33.909 10.088 33.928 1.00 85.00 599 VAL A C 1
ATOM 4939 O O . VAL A 1 599 ? -35.045 9.653 33.746 1.00 85.00 599 VAL A O 1
ATOM 4942 N N . ILE A 1 600 ? -33.397 10.237 35.153 1.00 86.38 600 ILE A N 1
ATOM 4943 C CA . ILE A 1 600 ? -34.070 9.770 36.375 1.00 86.38 600 ILE A CA 1
ATOM 4944 C C . ILE A 1 600 ? -35.424 10.462 36.578 1.00 86.38 600 ILE A C 1
ATOM 4946 O O . ILE A 1 600 ? -36.431 9.796 36.806 1.00 86.38 600 ILE A O 1
ATOM 4950 N N . ARG A 1 601 ? -35.512 11.789 36.386 1.00 84.12 601 ARG A N 1
ATOM 4951 C CA . ARG A 1 601 ? -36.807 12.499 36.421 1.00 84.12 601 ARG A CA 1
ATOM 4952 C C . ARG A 1 601 ? -37.781 11.989 35.364 1.00 84.12 601 ARG A C 1
ATOM 4954 O O . ARG A 1 601 ? -38.990 12.054 35.578 1.00 84.12 601 ARG A O 1
ATOM 4961 N N . SER A 1 602 ? -37.282 11.538 34.215 1.00 82.31 602 SER A N 1
ATOM 4962 C CA . SER A 1 602 ? -38.132 10.988 33.165 1.00 82.31 602 SER A CA 1
ATOM 4963 C C . SER A 1 602 ? -38.674 9.601 33.502 1.00 82.31 602 SER A C 1
ATOM 4965 O O . SER A 1 602 ? -39.798 9.310 33.100 1.00 82.31 602 SER A O 1
ATOM 4967 N N . ILE A 1 603 ? -37.966 8.806 34.313 1.00 81.31 603 ILE A N 1
ATOM 4968 C CA . ILE A 1 603 ? -38.501 7.552 34.860 1.00 81.31 603 ILE A CA 1
ATOM 4969 C C . ILE A 1 603 ? -39.775 7.845 35.663 1.00 81.31 603 ILE A C 1
ATOM 4971 O O . ILE A 1 603 ? -40.832 7.294 35.367 1.00 81.31 603 ILE A O 1
ATOM 4975 N N . ASP A 1 604 ? -39.720 8.802 36.592 1.00 75.06 604 ASP A N 1
ATOM 4976 C CA . ASP A 1 604 ? -40.877 9.139 37.432 1.00 75.06 604 ASP A CA 1
ATOM 4977 C C . ASP A 1 604 ? -42.006 9.823 36.655 1.00 75.06 604 ASP A C 1
ATOM 4979 O O . ASP A 1 604 ? -43.185 9.541 36.870 1.00 75.06 604 ASP A O 1
ATOM 4983 N N . LYS A 1 605 ? -41.654 10.768 35.773 1.00 74.94 605 LYS A N 1
ATOM 4984 C CA . LYS A 1 605 ? -42.631 11.675 35.158 1.00 74.94 605 LYS A CA 1
ATOM 4985 C C . LYS A 1 605 ? -43.140 11.235 33.801 1.00 74.94 605 LYS A C 1
ATOM 4987 O O . LYS A 1 605 ? -44.237 11.647 33.455 1.00 74.94 605 LYS A O 1
ATOM 4992 N N . GLN A 1 606 ? -42.363 10.498 33.014 1.00 73.25 606 GLN A N 1
ATOM 4993 C CA . GLN A 1 606 ? -42.680 10.202 31.610 1.00 73.25 606 GLN A CA 1
ATOM 4994 C C . GLN A 1 606 ? -42.866 8.707 31.363 1.00 73.25 606 GLN A C 1
ATOM 4996 O O . GLN A 1 606 ? -43.752 8.353 30.600 1.00 73.25 606 GLN A O 1
ATOM 5001 N N . ILE A 1 607 ? -42.101 7.831 32.024 1.00 76.94 607 ILE A N 1
ATOM 5002 C CA . ILE A 1 607 ? -42.228 6.377 31.832 1.00 76.94 607 ILE A CA 1
ATOM 5003 C C . ILE A 1 607 ? -43.518 5.834 32.463 1.00 76.94 607 ILE A C 1
ATOM 5005 O O . ILE A 1 607 ? -44.205 5.022 31.848 1.00 76.94 607 ILE A O 1
ATOM 5009 N N . PHE A 1 608 ? -43.916 6.325 33.640 1.00 74.62 608 PHE A N 1
ATOM 5010 C CA . PHE A 1 608 ? -45.131 5.854 34.323 1.00 74.62 608 PHE A CA 1
ATOM 5011 C C . PHE A 1 608 ? -46.404 6.667 34.035 1.00 74.62 608 PHE A C 1
ATOM 5013 O O . PHE A 1 608 ? -47.492 6.227 34.408 1.00 74.62 608 PHE A O 1
ATOM 5020 N N . SER A 1 609 ? -46.308 7.837 33.393 1.00 71.88 609 SER A N 1
ATOM 5021 C CA . SER A 1 609 ? -47.473 8.686 33.105 1.00 71.88 609 SER A CA 1
ATOM 5022 C C . SER A 1 609 ? -47.880 8.576 31.635 1.00 71.88 609 SER A C 1
ATOM 5024 O O . SER A 1 609 ? -47.036 8.688 30.752 1.00 71.88 609 SER A O 1
ATOM 5026 N N . LYS A 1 610 ? -49.172 8.336 31.362 1.00 64.25 610 LYS A N 1
ATOM 5027 C CA . LYS A 1 610 ? -49.681 8.149 29.992 1.00 64.25 610 LYS A CA 1
ATOM 5028 C C . LYS A 1 610 ? -49.352 9.361 29.114 1.00 64.25 610 LYS A C 1
ATOM 5030 O O . LYS A 1 610 ? -49.995 10.400 29.255 1.00 64.25 610 LYS A O 1
ATOM 5035 N N . ASP A 1 611 ? -48.418 9.194 28.178 1.00 65.62 611 ASP A N 1
ATOM 5036 C CA . ASP A 1 611 ? -48.089 10.201 27.168 1.00 65.62 611 ASP A CA 1
ATOM 5037 C C . ASP A 1 611 ? -48.492 9.693 25.769 1.00 65.62 611 ASP A C 1
ATOM 5039 O O . ASP A 1 611 ? -47.856 8.778 25.228 1.00 65.62 611 ASP A O 1
ATOM 5043 N N . PRO A 1 612 ? -49.547 10.267 25.153 1.00 66.25 612 PRO A N 1
ATOM 5044 C CA . PRO A 1 612 ? -50.042 9.829 23.852 1.00 66.25 612 PRO A CA 1
ATOM 5045 C C . PRO A 1 612 ? -49.036 10.028 22.708 1.00 66.25 612 PRO A C 1
ATOM 5047 O O . PRO A 1 612 ? -49.212 9.408 21.661 1.00 66.25 612 PRO A O 1
ATOM 5050 N N . LYS A 1 613 ? -47.971 10.828 22.884 1.00 69.00 613 LYS A N 1
ATOM 5051 C CA . LYS A 1 613 ? -46.928 11.026 21.860 1.00 69.00 613 LYS A CA 1
ATOM 5052 C C . LYS A 1 613 ? -46.130 9.760 21.541 1.00 69.00 613 LYS A C 1
ATOM 5054 O O . LYS A 1 613 ? -45.555 9.678 20.463 1.00 69.00 613 LYS A O 1
ATOM 5059 N N . TYR A 1 614 ? -46.112 8.785 22.449 1.00 64.56 614 TYR A N 1
ATOM 5060 C CA . TYR A 1 614 ? -45.337 7.547 22.308 1.00 64.56 614 TYR A CA 1
ATOM 5061 C C . TYR A 1 614 ? -46.164 6.348 21.831 1.00 64.56 614 TYR A C 1
ATOM 5063 O O . TYR A 1 614 ? -45.650 5.235 21.710 1.00 64.56 614 TYR A O 1
ATOM 5071 N N . LYS A 1 615 ? -47.446 6.567 21.512 1.00 58.69 615 LYS A N 1
ATOM 5072 C CA . LYS A 1 615 ? -48.348 5.555 20.957 1.00 58.69 615 LYS A CA 1
ATOM 5073 C C . LYS A 1 615 ? -47.965 5.257 19.498 1.00 58.69 615 LYS A C 1
ATOM 5075 O O . LYS A 1 615 ? -48.569 5.794 18.577 1.00 58.69 615 LYS A O 1
ATOM 5080 N N . GLY A 1 616 ? -46.936 4.430 19.304 1.00 58.81 616 GLY A N 1
ATOM 5081 C CA . GLY A 1 616 ? -46.420 4.026 17.986 1.00 58.81 616 GLY A CA 1
ATOM 5082 C C . GLY A 1 616 ? -44.920 4.253 17.763 1.00 58.81 616 GLY A C 1
ATOM 5083 O O . GLY A 1 616 ? -44.479 4.183 16.624 1.00 58.81 616 GLY A O 1
ATOM 5084 N N . LEU A 1 617 ? -44.146 4.537 18.819 1.00 61.31 617 LEU A N 1
ATOM 5085 C CA . LEU A 1 617 ? -42.698 4.783 18.750 1.00 61.31 617 LEU A CA 1
ATOM 5086 C C . LEU A 1 617 ? -41.837 3.568 19.166 1.00 61.31 617 LEU A C 1
ATOM 5088 O O . LEU A 1 617 ? -40.716 3.784 19.605 1.00 61.31 617 LEU A O 1
ATOM 5092 N N . SER A 1 618 ? -42.319 2.318 19.061 1.00 65.38 618 SER A N 1
ATOM 5093 C CA . SER A 1 618 ? -41.406 1.163 19.207 1.00 65.38 618 SER A CA 1
ATOM 5094 C C . SER A 1 618 ? -40.442 1.162 18.019 1.00 65.38 618 SER A C 1
ATOM 5096 O O . SER A 1 618 ? -40.864 1.018 16.870 1.00 65.38 618 SER A O 1
ATOM 5098 N N . ILE A 1 619 ? -39.164 1.408 18.297 1.00 69.94 619 ILE A N 1
ATOM 5099 C CA . ILE A 1 619 ? -38.078 1.500 17.318 1.00 69.94 619 ILE A CA 1
ATOM 5100 C C . ILE A 1 619 ? -37.578 0.096 16.975 1.00 69.94 619 ILE A C 1
ATOM 5102 O O . ILE A 1 619 ? -37.172 -0.153 15.839 1.00 69.94 619 ILE A O 1
ATOM 5106 N N . TYR A 1 620 ? -37.610 -0.819 17.949 1.00 73.69 620 TYR A N 1
ATOM 5107 C CA . TYR A 1 620 ? -36.929 -2.105 17.852 1.00 73.69 620 TYR A CA 1
ATOM 5108 C C . TYR A 1 620 ? -37.823 -3.304 17.530 1.00 73.69 620 TYR A C 1
ATOM 5110 O O . TYR A 1 620 ? -37.256 -4.296 17.085 1.00 73.69 620 TYR A O 1
ATOM 5118 N N . GLY A 1 621 ? -39.154 -3.207 17.653 1.00 73.62 621 GLY A N 1
ATOM 5119 C CA . GLY A 1 621 ? -40.160 -4.172 17.170 1.00 73.62 621 GLY A CA 1
ATOM 5120 C C . GLY A 1 621 ? -39.776 -5.656 17.286 1.00 73.62 621 GLY A C 1
ATOM 5121 O O . GLY A 1 621 ? -40.077 -6.322 18.273 1.00 73.62 621 GLY A O 1
ATOM 5122 N N . ASP A 1 622 ? -39.087 -6.181 16.269 1.00 75.56 622 ASP A N 1
ATOM 5123 C CA . ASP A 1 622 ? -38.587 -7.563 16.199 1.00 75.56 622 ASP A CA 1
ATOM 5124 C C . ASP A 1 622 ? -37.595 -7.949 17.322 1.00 75.56 622 ASP A C 1
ATOM 5126 O O . ASP A 1 622 ? -37.368 -9.138 17.547 1.00 75.56 622 ASP A O 1
ATOM 5130 N N . TYR A 1 623 ? -37.004 -6.979 18.030 1.00 82.12 623 TYR A N 1
ATOM 5131 C CA . TYR A 1 623 ? -36.028 -7.193 19.113 1.00 82.12 623 TYR A CA 1
ATOM 5132 C C . TYR A 1 623 ? -36.582 -6.878 20.511 1.00 82.12 623 TYR A C 1
ATOM 5134 O O . TYR A 1 623 ? -35.822 -6.825 21.481 1.00 82.12 623 TYR A O 1
ATOM 5142 N N . ASP A 1 624 ? -37.897 -6.682 20.652 1.00 83.44 624 ASP A N 1
ATOM 5143 C CA . ASP A 1 624 ? -38.508 -6.249 21.914 1.00 83.44 624 ASP A CA 1
ATOM 5144 C C . ASP A 1 624 ? -38.217 -7.212 23.079 1.00 83.44 624 ASP A C 1
ATOM 5146 O O . ASP A 1 624 ? -37.958 -6.780 24.205 1.00 83.44 624 ASP A O 1
ATOM 5150 N N . SER A 1 625 ? -38.193 -8.527 22.825 1.00 85.44 625 SER A N 1
ATOM 5151 C CA . SER A 1 625 ? -37.838 -9.522 23.847 1.00 85.44 625 SER A CA 1
ATOM 5152 C C . SER A 1 625 ? -36.398 -9.379 24.336 1.00 85.44 625 SER A C 1
ATOM 5154 O O . SER A 1 625 ? -36.145 -9.515 25.533 1.00 85.44 625 SER A O 1
ATOM 5156 N N . ASP A 1 626 ? -35.464 -9.084 23.431 1.00 88.50 626 ASP A N 1
ATOM 5157 C CA . ASP A 1 626 ? -34.048 -8.950 23.767 1.00 88.50 626 ASP A CA 1
ATOM 5158 C C . ASP A 1 626 ? -33.803 -7.635 24.524 1.00 88.50 626 ASP A C 1
ATOM 5160 O O . ASP A 1 626 ? -33.113 -7.633 25.543 1.00 88.50 626 ASP A O 1
ATOM 5164 N N . VAL A 1 627 ? -34.465 -6.538 24.124 1.00 88.81 627 VAL A N 1
ATOM 5165 C CA . VAL A 1 627 ? -34.451 -5.268 24.875 1.00 88.81 627 VAL A CA 1
ATOM 5166 C C . VAL A 1 627 ? -34.969 -5.477 26.299 1.00 88.81 627 VAL A C 1
ATOM 5168 O O . VAL A 1 627 ? -34.337 -5.021 27.259 1.00 88.81 627 VAL A O 1
ATOM 5171 N N . LYS A 1 628 ? -36.098 -6.182 26.464 1.00 89.25 628 LYS A N 1
ATOM 5172 C CA . LYS A 1 628 ? -36.674 -6.482 27.785 1.00 89.25 628 LYS A CA 1
ATOM 5173 C C . LYS A 1 628 ? -35.707 -7.294 28.645 1.00 89.25 628 LYS A C 1
ATOM 5175 O O . LYS A 1 628 ? -35.475 -6.919 29.794 1.00 89.25 628 LYS A O 1
ATOM 5180 N N . GLN A 1 629 ? -35.117 -8.352 28.084 1.00 89.94 629 GLN A N 1
ATOM 5181 C CA . GLN A 1 629 ? -34.155 -9.201 28.787 1.00 89.94 629 GLN A CA 1
ATOM 5182 C C . GLN A 1 629 ? -32.928 -8.400 29.239 1.00 89.94 629 GLN A C 1
ATOM 5184 O O . GLN A 1 629 ? -32.639 -8.368 30.434 1.00 89.94 629 GLN A O 1
ATOM 5189 N N . CYS A 1 630 ? -32.259 -7.691 28.323 1.00 92.94 630 CYS A N 1
ATOM 5190 C CA . CYS A 1 630 ? -31.067 -6.909 28.653 1.00 92.94 630 CYS A CA 1
ATOM 5191 C C . CYS A 1 630 ? -31.342 -5.861 29.736 1.00 92.94 630 CYS A C 1
ATOM 5193 O O . CYS A 1 630 ? -30.551 -5.679 30.661 1.00 92.94 630 CYS A O 1
ATOM 5195 N N . THR A 1 631 ? -32.498 -5.201 29.656 1.00 93.00 631 THR A N 1
ATOM 5196 C CA . THR A 1 631 ? -32.907 -4.206 30.651 1.00 93.00 631 THR A CA 1
ATOM 5197 C C . THR A 1 631 ? -33.104 -4.827 32.027 1.00 93.00 631 THR A C 1
ATOM 5199 O O . THR A 1 631 ? -32.634 -4.272 33.019 1.00 93.00 631 THR A O 1
ATOM 5202 N N . MET A 1 632 ? -33.784 -5.972 32.109 1.00 92.75 632 MET A N 1
ATOM 5203 C CA . MET A 1 632 ? -34.010 -6.649 33.385 1.00 92.75 632 MET A CA 1
ATOM 5204 C C . MET A 1 632 ? -32.706 -7.150 34.009 1.00 92.75 632 MET A C 1
ATOM 5206 O O . MET A 1 632 ? -32.513 -6.950 35.209 1.00 92.75 632 MET A O 1
ATOM 5210 N N . SER A 1 633 ? -31.792 -7.719 33.217 1.00 93.75 633 SER A N 1
ATOM 5211 C CA . SER A 1 633 ? -30.468 -8.133 33.703 1.00 93.75 633 SER A CA 1
ATOM 5212 C C . SER A 1 633 ? -29.689 -6.944 34.274 1.00 93.75 633 SER A C 1
ATOM 5214 O O . SER A 1 633 ? -29.192 -7.017 35.395 1.00 93.75 633 SER A O 1
ATOM 5216 N N . LEU A 1 634 ? -29.662 -5.801 33.577 1.00 94.38 634 LEU A N 1
ATOM 5217 C CA . LEU A 1 634 ? -28.993 -4.581 34.049 1.00 94.38 634 LEU A CA 1
ATOM 5218 C C . LEU A 1 634 ? -29.617 -3.990 35.329 1.00 94.38 634 LEU A C 1
ATOM 5220 O O . LEU A 1 634 ? -28.898 -3.589 36.246 1.00 94.38 634 LEU A O 1
ATOM 5224 N N . LEU A 1 635 ? -30.951 -3.949 35.423 1.00 93.56 635 LEU A N 1
ATOM 5225 C CA . LEU A 1 635 ? -31.658 -3.460 36.617 1.00 93.56 635 LEU A CA 1
ATOM 5226 C C . LEU A 1 635 ? -31.486 -4.394 37.828 1.00 93.56 635 LEU A C 1
ATOM 5228 O O . LEU A 1 635 ? -31.459 -3.941 38.977 1.00 93.56 635 LEU A O 1
ATOM 5232 N N . THR A 1 636 ? -31.352 -5.695 37.580 1.00 93.00 636 THR A N 1
ATOM 5233 C CA . THR A 1 636 ? -31.051 -6.679 38.625 1.00 93.00 636 THR A CA 1
ATOM 5234 C C . THR A 1 636 ? -29.599 -6.544 39.077 1.00 93.00 636 THR A C 1
ATOM 5236 O O . THR A 1 636 ? -29.342 -6.487 40.278 1.00 93.00 636 THR A O 1
ATOM 5239 N N . LEU A 1 637 ? -28.668 -6.383 38.131 1.00 93.69 637 LEU A N 1
ATOM 5240 C CA . LEU A 1 637 ? -27.244 -6.193 38.399 1.00 93.69 637 LEU A CA 1
ATOM 5241 C C . LEU A 1 637 ? -26.978 -4.972 39.286 1.00 93.69 637 LEU A C 1
ATOM 5243 O O . LEU A 1 637 ? -26.255 -5.092 40.269 1.00 93.69 637 LEU A O 1
ATOM 5247 N N . VAL A 1 638 ? -27.575 -3.811 38.991 1.00 92.69 638 VAL A N 1
ATOM 5248 C CA . VAL A 1 638 ? -27.361 -2.603 39.815 1.00 92.69 638 VAL A CA 1
ATOM 5249 C C . VAL A 1 638 ? -27.887 -2.777 41.243 1.00 92.69 638 VAL A C 1
ATOM 5251 O O . VAL A 1 638 ? -27.272 -2.286 42.185 1.00 92.69 638 VAL A O 1
ATOM 5254 N N . SER A 1 639 ? -28.990 -3.513 41.415 1.00 89.88 639 SER A N 1
ATOM 5255 C CA . SER A 1 639 ? -29.538 -3.814 42.742 1.00 89.88 639 SER A CA 1
ATOM 5256 C C . SER A 1 639 ? -28.628 -4.773 43.514 1.00 89.88 639 SER A C 1
ATOM 5258 O O . SER A 1 639 ? -28.380 -4.558 44.692 1.00 89.88 639 SER A O 1
ATOM 5260 N N . PHE A 1 640 ? -28.095 -5.795 42.839 1.00 90.69 640 PHE A N 1
ATOM 5261 C CA . PHE A 1 640 ? -27.167 -6.764 43.422 1.00 90.69 640 PHE A CA 1
ATOM 5262 C C . PHE A 1 640 ? -25.837 -6.119 43.842 1.00 90.69 640 PHE A C 1
ATOM 5264 O O . PHE A 1 640 ? -25.398 -6.289 44.975 1.00 90.69 640 PHE A O 1
ATOM 5271 N N . ILE A 1 641 ? -25.223 -5.328 42.955 1.00 88.12 641 ILE A N 1
ATOM 5272 C CA . ILE A 1 641 ? -23.946 -4.643 43.210 1.00 88.12 641 ILE A CA 1
ATOM 5273 C C . ILE A 1 641 ? -24.057 -3.687 44.405 1.00 88.12 641 ILE A C 1
ATOM 5275 O O . ILE A 1 641 ? -23.150 -3.636 45.229 1.00 88.12 641 ILE A O 1
ATOM 5279 N N . GLN A 1 642 ? -25.181 -2.973 44.538 1.00 87.06 642 GLN A N 1
ATOM 5280 C CA . GLN A 1 642 ? -25.448 -2.103 45.689 1.00 87.06 642 GLN A CA 1
ATOM 5281 C C . GLN A 1 642 ? -25.457 -2.864 47.024 1.00 87.06 642 GLN A C 1
ATOM 5283 O O . GLN A 1 642 ? -25.146 -2.274 48.054 1.00 87.06 642 GLN A O 1
ATOM 5288 N N . GLU A 1 643 ? -25.861 -4.136 47.020 1.00 84.19 643 GLU A N 1
ATOM 5289 C CA . GLU A 1 643 ? -25.989 -4.960 48.226 1.00 84.19 643 GLU A CA 1
ATOM 5290 C C . GLU A 1 643 ? -24.705 -5.743 48.556 1.00 84.19 643 GLU A C 1
ATOM 5292 O O . GLU A 1 643 ? -24.491 -6.066 49.723 1.00 84.19 643 GLU A O 1
ATOM 5297 N N . GLN A 1 644 ? -23.878 -6.075 47.555 1.00 77.06 644 GLN A N 1
ATOM 5298 C CA . GLN A 1 644 ? -22.791 -7.059 47.695 1.00 77.06 644 GLN A CA 1
ATOM 5299 C C . GLN A 1 644 ? -21.390 -6.543 47.307 1.00 77.06 644 GLN A C 1
ATOM 5301 O O . GLN A 1 644 ? -20.412 -7.059 47.833 1.00 77.06 644 GLN A O 1
ATOM 5306 N N . GLU A 1 645 ? -21.259 -5.556 46.409 1.00 65.38 645 GLU A N 1
ATOM 5307 C CA . GLU A 1 645 ? -19.983 -5.206 45.744 1.00 65.38 645 GLU A CA 1
ATOM 5308 C C . GLU A 1 645 ? -19.887 -3.695 45.418 1.00 65.38 645 GLU A C 1
ATOM 5310 O O . GLU A 1 645 ? -19.763 -3.283 44.260 1.00 65.38 645 GLU A O 1
ATOM 5315 N N . GLU A 1 646 ? -19.960 -2.828 46.437 1.00 66.62 646 GLU A N 1
ATOM 5316 C CA . GLU A 1 646 ? -20.082 -1.363 46.267 1.00 66.62 646 GLU A CA 1
ATOM 5317 C C . GLU A 1 646 ? -18.996 -0.723 45.371 1.00 66.62 646 GLU A C 1
ATOM 5319 O O . GLU A 1 646 ? -19.256 0.291 44.719 1.00 66.62 646 GLU A O 1
ATOM 5324 N N . GLY A 1 647 ? -17.805 -1.327 45.270 1.00 76.38 647 GLY A N 1
ATOM 5325 C CA . GLY A 1 647 ? -16.661 -0.793 44.518 1.00 76.38 647 GLY A CA 1
ATOM 5326 C C . GLY A 1 647 ? -16.914 -0.554 43.022 1.00 76.38 647 GLY A C 1
ATOM 5327 O O . GLY A 1 647 ? -16.305 0.341 42.435 1.00 76.38 647 GLY A O 1
ATOM 5328 N N . HIS A 1 648 ? -17.850 -1.285 42.406 1.00 84.81 648 HIS A N 1
ATOM 5329 C CA . HIS A 1 648 ? -18.176 -1.153 40.975 1.00 84.81 648 HIS A CA 1
ATOM 5330 C C . HIS A 1 648 ? -19.534 -0.486 40.709 1.00 84.81 648 HIS A C 1
ATOM 5332 O O . HIS A 1 648 ? -19.915 -0.287 39.549 1.00 84.81 648 HIS A O 1
ATOM 5338 N N . LEU A 1 649 ? -20.255 -0.098 41.766 1.00 86.81 649 LEU A N 1
ATOM 5339 C CA . LEU A 1 649 ? -21.613 0.440 41.696 1.00 86.81 649 LEU A CA 1
ATOM 5340 C C . LEU A 1 649 ? -21.735 1.628 40.745 1.00 86.81 649 LEU A C 1
ATOM 5342 O O . LEU A 1 649 ? -22.669 1.685 39.949 1.00 86.81 649 LEU A O 1
ATOM 5346 N N . ILE A 1 650 ? -20.783 2.557 40.785 1.00 87.69 650 ILE A N 1
ATOM 5347 C CA . ILE A 1 650 ? -20.851 3.786 39.990 1.00 87.69 650 ILE A CA 1
ATOM 5348 C C . ILE A 1 650 ? -20.723 3.512 38.486 1.00 87.69 650 ILE A C 1
ATOM 5350 O O . ILE A 1 650 ? -21.464 4.095 37.693 1.00 87.69 650 ILE A O 1
ATOM 5354 N N . ALA A 1 651 ? -19.849 2.586 38.080 1.00 86.31 651 ALA A N 1
ATOM 5355 C CA . ALA A 1 651 ? -19.693 2.206 36.674 1.00 86.31 651 ALA A CA 1
ATOM 5356 C C . ALA A 1 651 ? -20.948 1.498 36.133 1.00 86.31 651 ALA A C 1
ATOM 5358 O O . ALA A 1 651 ? -21.378 1.743 34.999 1.00 86.31 651 ALA A O 1
ATOM 5359 N N . VAL A 1 652 ? -21.566 0.649 36.960 1.00 91.19 652 VAL A N 1
ATOM 5360 C CA . VAL A 1 652 ? -22.841 -0.005 36.638 1.00 91.19 652 VAL A CA 1
ATOM 5361 C C . VAL A 1 652 ? -23.950 1.037 36.537 1.00 91.19 652 VAL A C 1
ATOM 5363 O O . VAL A 1 652 ? -24.662 1.069 35.538 1.00 91.19 652 VAL A O 1
ATOM 5366 N N . LEU A 1 653 ? -24.063 1.932 37.520 1.00 90.19 653 LEU A N 1
ATOM 5367 C CA . LEU A 1 653 ? -25.083 2.977 37.567 1.00 90.19 653 LEU A CA 1
ATOM 5368 C C . LEU A 1 653 ? -25.016 3.903 36.341 1.00 90.19 653 LEU A C 1
ATOM 5370 O O . LEU A 1 653 ? -26.049 4.171 35.729 1.00 90.19 653 LEU A O 1
ATOM 5374 N N . ASP A 1 654 ? -23.817 4.335 35.937 1.00 87.62 654 ASP A N 1
ATOM 5375 C CA . ASP A 1 654 ? -23.596 5.111 34.707 1.00 87.62 654 ASP A CA 1
ATOM 5376 C C . ASP A 1 654 ? -24.113 4.368 33.464 1.00 87.62 654 ASP A C 1
ATOM 5378 O O . ASP A 1 654 ? -24.869 4.919 32.657 1.00 87.62 654 ASP A O 1
ATOM 5382 N N . THR A 1 655 ? -23.765 3.085 33.348 1.00 90.69 655 THR A N 1
ATOM 5383 C CA . THR A 1 655 ? -24.152 2.227 32.220 1.00 90.69 655 THR A CA 1
ATOM 5384 C C . THR A 1 655 ? -25.663 2.022 32.156 1.00 90.69 655 THR A C 1
ATOM 5386 O O . THR A 1 655 ? -26.261 2.202 31.093 1.00 90.69 655 THR A O 1
ATOM 5389 N N . VAL A 1 656 ? -26.303 1.704 33.287 1.00 93.00 656 VAL A N 1
ATOM 5390 C CA . VAL A 1 656 ? -27.756 1.512 33.360 1.00 93.00 656 VAL A CA 1
ATOM 5391 C C . VAL A 1 656 ? -28.487 2.800 32.991 1.00 93.00 656 VAL A C 1
ATOM 5393 O O . VAL A 1 656 ? -29.425 2.751 32.204 1.00 93.00 656 VAL A O 1
ATOM 5396 N N . ILE A 1 657 ? -28.061 3.965 33.489 1.00 90.88 657 ILE A N 1
ATOM 5397 C CA . ILE A 1 657 ? -28.735 5.232 33.163 1.00 90.88 657 ILE A CA 1
ATOM 5398 C C . ILE A 1 657 ? -28.589 5.574 31.672 1.00 90.88 657 ILE A C 1
ATOM 5400 O O . ILE A 1 657 ? -29.571 5.981 31.047 1.00 90.88 657 ILE A O 1
ATOM 5404 N N . CYS A 1 658 ? -27.409 5.365 31.079 1.00 89.44 658 CYS A N 1
ATOM 5405 C CA . CYS A 1 658 ? -27.204 5.546 29.637 1.00 89.44 658 CYS A CA 1
ATOM 5406 C C . CYS A 1 658 ? -28.074 4.591 28.806 1.00 89.44 658 CYS A C 1
ATOM 5408 O O . CYS A 1 658 ? -28.663 5.007 27.807 1.00 89.44 658 CYS A O 1
ATOM 5410 N N . TRP A 1 659 ? -28.197 3.332 29.240 1.00 92.06 659 TRP A N 1
ATOM 5411 C CA . TRP A 1 659 ? -29.080 2.350 28.617 1.00 92.06 659 TRP A CA 1
ATOM 5412 C C . TRP A 1 659 ? -30.547 2.785 28.683 1.00 92.06 659 TRP A C 1
ATOM 5414 O O . TRP A 1 659 ? -31.215 2.831 27.655 1.00 92.06 659 TRP A O 1
ATOM 5424 N N . ILE A 1 660 ? -31.037 3.180 29.863 1.00 91.06 660 ILE A N 1
ATOM 5425 C CA . ILE A 1 660 ? -32.425 3.625 30.054 1.00 91.06 660 ILE A CA 1
ATOM 5426 C C . ILE A 1 660 ? -32.760 4.843 29.183 1.00 91.06 660 ILE A C 1
ATOM 5428 O O . ILE A 1 660 ? -33.861 4.897 28.644 1.00 91.06 660 ILE A O 1
ATOM 5432 N N . ASP A 1 661 ? -31.841 5.802 29.016 1.00 88.44 661 ASP A N 1
ATOM 5433 C CA . ASP A 1 661 ? -32.037 6.928 28.086 1.00 88.44 661 ASP A CA 1
ATOM 5434 C C . ASP A 1 661 ? -32.175 6.448 26.634 1.00 88.44 661 ASP A C 1
ATOM 5436 O O . ASP A 1 661 ? -33.057 6.914 25.913 1.00 88.44 661 ASP A O 1
ATOM 5440 N N . HIS A 1 662 ? -31.340 5.486 26.225 1.00 88.38 662 HIS A N 1
ATOM 5441 C CA . HIS A 1 662 ? -31.340 4.924 24.875 1.00 88.38 662 HIS A CA 1
ATOM 5442 C C . HIS A 1 662 ? -32.644 4.188 24.533 1.00 88.38 662 HIS A C 1
ATOM 5444 O O . HIS A 1 662 ? -33.199 4.414 23.462 1.00 88.38 662 HIS A O 1
ATOM 5450 N N . ILE A 1 663 ? -33.158 3.355 25.444 1.00 89.25 663 ILE A N 1
ATOM 5451 C CA . ILE A 1 663 ? -34.371 2.537 25.230 1.00 89.25 663 ILE A CA 1
ATOM 5452 C C . ILE A 1 663 ? -35.643 3.152 25.831 1.00 89.25 663 ILE A C 1
ATOM 5454 O O . ILE A 1 663 ? -36.637 2.472 26.096 1.00 89.25 663 ILE A O 1
ATOM 5458 N N . LYS A 1 664 ? -35.616 4.447 26.141 1.00 87.19 664 LYS A N 1
ATOM 5459 C CA . LYS A 1 664 ? -36.726 5.132 26.804 1.00 87.19 664 LYS A CA 1
ATOM 5460 C C . LYS A 1 664 ? -38.068 5.014 26.057 1.00 87.19 664 LYS A C 1
ATOM 5462 O O . LYS A 1 664 ? -39.074 4.789 26.740 1.00 87.19 664 LYS A O 1
ATOM 5467 N N . PRO A 1 665 ? -38.140 5.172 24.719 1.00 84.00 665 PRO A N 1
ATOM 5468 C CA . PRO A 1 665 ? -39.396 5.000 23.980 1.00 84.00 665 PRO A CA 1
ATOM 5469 C C . PRO A 1 665 ? -40.011 3.602 24.163 1.00 84.00 665 PRO A C 1
ATOM 5471 O O . PRO A 1 665 ? -41.221 3.473 24.345 1.00 84.00 665 PRO A O 1
ATOM 5474 N N . GLU A 1 666 ? -39.172 2.574 24.214 1.00 85.06 666 GLU A N 1
ATOM 5475 C CA . GLU A 1 666 ? -39.523 1.162 24.348 1.00 85.06 666 GLU A CA 1
ATOM 5476 C C . GLU A 1 666 ? -40.064 0.888 25.745 1.00 85.06 666 GLU A C 1
ATOM 5478 O O . GLU A 1 666 ? -41.124 0.289 25.897 1.00 85.06 666 GLU A O 1
ATOM 5483 N N . LEU A 1 667 ? -39.404 1.409 26.783 1.00 85.31 667 LEU A N 1
ATOM 5484 C CA . LEU A 1 667 ? -39.890 1.287 28.159 1.00 85.31 667 LEU A CA 1
ATOM 5485 C C . LEU A 1 667 ? -41.256 1.942 28.348 1.00 85.31 667 LEU A C 1
ATOM 5487 O O . LEU A 1 667 ? -42.126 1.372 29.010 1.00 85.31 667 LEU A O 1
ATOM 5491 N N . ILE A 1 668 ? -41.464 3.118 27.748 1.00 83.19 668 ILE A N 1
ATOM 5492 C CA . ILE A 1 668 ? -42.773 3.781 27.721 1.00 83.19 668 ILE A CA 1
ATOM 5493 C C . ILE A 1 668 ? -43.802 2.876 27.034 1.00 83.19 668 ILE A C 1
ATOM 5495 O O . ILE A 1 668 ? -44.901 2.694 27.565 1.00 83.19 668 ILE A O 1
ATOM 5499 N N . HIS A 1 669 ? -43.444 2.274 25.895 1.00 82.00 669 HIS A N 1
ATOM 5500 C CA . HIS A 1 669 ? -44.310 1.347 25.174 1.00 82.00 669 HIS A CA 1
ATOM 5501 C C . HIS A 1 669 ? -44.725 0.149 26.044 1.00 82.00 669 HIS A C 1
ATOM 5503 O O . HIS A 1 669 ? -45.917 -0.069 26.282 1.00 82.00 669 HIS A O 1
ATOM 5509 N N . TYR A 1 670 ? -43.749 -0.565 26.605 1.00 85.06 670 TYR A N 1
ATOM 5510 C CA . TYR A 1 670 ? -43.980 -1.768 27.406 1.00 85.06 670 TYR A CA 1
ATOM 5511 C C . TYR A 1 670 ? -44.813 -1.487 28.660 1.00 85.06 670 TYR A C 1
ATOM 5513 O O . TYR A 1 670 ? -45.716 -2.249 29.005 1.00 85.06 670 TYR A O 1
ATOM 5521 N N . ILE A 1 671 ? -44.539 -0.381 29.355 1.00 82.88 671 ILE A N 1
ATOM 5522 C CA . ILE A 1 671 ? -45.186 -0.079 30.636 1.00 82.88 671 ILE A CA 1
ATOM 5523 C C . ILE A 1 671 ? -46.589 0.503 30.432 1.00 82.88 671 ILE A C 1
ATOM 5525 O O . ILE A 1 671 ? -47.512 0.130 31.157 1.00 82.88 671 ILE A O 1
ATOM 5529 N N . GLN A 1 672 ? -46.773 1.411 29.469 1.00 81.94 672 GLN A N 1
ATOM 5530 C CA . GLN A 1 672 ? -48.033 2.152 29.317 1.00 81.94 672 GLN A CA 1
ATOM 5531 C C . GLN A 1 672 ? -49.032 1.489 28.373 1.00 81.94 672 GLN A C 1
ATOM 5533 O O . GLN A 1 672 ? -50.238 1.708 28.525 1.00 81.94 672 GLN A O 1
ATOM 5538 N N . TYR A 1 673 ? -48.542 0.730 27.392 1.00 76.25 673 TYR A N 1
ATOM 5539 C CA . TYR A 1 673 ? -49.364 0.182 26.315 1.00 76.25 673 TYR A CA 1
ATOM 5540 C C . TYR A 1 673 ? -49.438 -1.348 26.354 1.00 76.25 673 TYR A C 1
ATOM 5542 O O . TYR A 1 673 ? -50.513 -1.886 26.097 1.00 76.25 673 TYR A O 1
ATOM 5550 N N . GLU A 1 674 ? -48.372 -2.043 26.767 1.00 77.62 674 GLU A N 1
ATOM 5551 C CA . GLU A 1 674 ? -48.394 -3.507 26.957 1.00 77.62 674 GLU A CA 1
ATOM 5552 C C . GLU A 1 674 ? -48.700 -3.951 28.399 1.00 77.62 674 GLU A C 1
ATOM 5554 O O . GLU A 1 674 ? -48.857 -5.141 28.662 1.00 77.62 674 GLU A O 1
ATOM 5559 N N . ASN A 1 675 ? -48.819 -3.012 29.347 1.00 75.81 675 ASN A N 1
ATOM 5560 C CA . ASN A 1 675 ? -49.035 -3.280 30.777 1.00 75.81 675 ASN A CA 1
ATOM 5561 C C . ASN A 1 675 ? -47.970 -4.193 31.423 1.00 75.81 675 ASN A C 1
ATOM 5563 O O . ASN A 1 675 ? -48.273 -4.925 32.371 1.00 75.81 675 ASN A O 1
ATOM 5567 N N . CYS A 1 676 ? -46.720 -4.139 30.957 1.00 77.62 676 CYS A N 1
ATOM 5568 C CA . CYS A 1 676 ? -45.625 -4.914 31.533 1.00 77.62 676 CYS A CA 1
ATOM 5569 C C . CYS A 1 676 ? -45.251 -4.372 32.925 1.00 77.62 676 CYS A C 1
ATOM 5571 O O . CYS A 1 676 ? -44.584 -3.342 33.061 1.00 77.62 676 CYS A O 1
ATOM 5573 N N . LYS A 1 677 ? -45.718 -5.046 33.984 1.00 80.44 677 LYS A N 1
ATOM 5574 C CA . LYS A 1 677 ? -45.502 -4.619 35.380 1.00 80.44 677 LYS A CA 1
ATOM 5575 C C . LYS A 1 677 ? -44.102 -4.934 35.905 1.00 80.44 677 LYS A C 1
ATOM 5577 O O . LYS A 1 677 ? -43.691 -4.324 36.893 1.00 80.44 677 LYS A O 1
ATOM 5582 N N . ASP A 1 678 ? -43.370 -5.814 35.230 1.00 83.38 678 ASP A N 1
ATOM 5583 C CA . ASP A 1 678 ? -42.083 -6.351 35.687 1.00 83.38 678 ASP A CA 1
ATOM 5584 C C . ASP A 1 678 ? -41.012 -5.260 35.854 1.00 83.38 678 ASP A C 1
ATOM 5586 O O . ASP A 1 678 ? -40.166 -5.339 36.742 1.00 83.38 678 ASP A O 1
ATOM 5590 N N . PHE A 1 679 ? -41.112 -4.168 35.088 1.00 85.25 679 PHE A N 1
ATOM 5591 C CA . PHE A 1 679 ? -40.194 -3.028 35.164 1.00 85.25 679 PHE A CA 1
ATOM 5592 C C . PHE A 1 679 ? -40.495 -2.039 36.300 1.00 85.25 679 PHE A C 1
ATOM 5594 O O . PHE A 1 679 ? -39.635 -1.230 36.650 1.00 85.25 679 PHE A O 1
ATOM 5601 N N . GLN A 1 680 ? -41.693 -2.061 36.899 1.00 82.38 680 GLN A N 1
ATOM 5602 C CA . GLN A 1 680 ? -42.117 -1.004 37.829 1.00 82.38 680 GLN A CA 1
ATOM 5603 C C . GLN A 1 680 ? -41.289 -0.967 39.116 1.00 82.38 680 GLN A C 1
ATOM 5605 O O . GLN A 1 680 ? -40.873 0.107 39.553 1.00 82.38 680 GLN A O 1
ATOM 5610 N N . LEU A 1 681 ? -41.071 -2.125 39.746 1.00 86.69 681 LEU A N 1
ATOM 5611 C CA . LEU A 1 681 ? -40.315 -2.215 40.996 1.00 86.69 681 LEU A CA 1
ATOM 5612 C C . LEU A 1 681 ? -38.812 -1.947 40.772 1.00 86.69 681 LEU A C 1
ATOM 5614 O O . LEU A 1 681 ? -38.268 -1.109 41.497 1.00 86.69 681 LEU A O 1
ATOM 5618 N N . PRO A 1 682 ? -38.142 -2.560 39.773 1.00 90.06 682 PRO A N 1
ATOM 5619 C CA . PRO A 1 682 ? -36.717 -2.325 39.543 1.00 90.06 682 PRO A CA 1
ATOM 5620 C C . PRO A 1 682 ? -36.393 -0.879 39.138 1.00 90.06 682 PRO A C 1
ATOM 5622 O O . PRO A 1 682 ? -35.425 -0.313 39.637 1.00 90.06 682 PRO A O 1
ATOM 5625 N N . LEU A 1 683 ? -37.229 -0.224 38.319 1.00 89.00 683 LEU A N 1
ATOM 5626 C CA . LEU A 1 683 ? -37.026 1.188 37.954 1.00 89.00 683 LEU A CA 1
ATOM 5627 C C . LEU A 1 683 ? -37.199 2.142 39.148 1.00 89.00 683 LEU A C 1
ATOM 5629 O O . LEU A 1 683 ? -36.466 3.124 39.267 1.00 89.00 683 LEU A O 1
ATOM 5633 N N . LYS A 1 684 ? -38.135 1.851 40.064 1.00 86.12 684 LYS A N 1
ATOM 5634 C CA . LYS A 1 684 ? -38.271 2.616 41.315 1.00 86.12 684 LYS A CA 1
ATOM 5635 C C . LYS A 1 684 ? -37.051 2.440 42.220 1.00 86.12 684 LYS A C 1
ATOM 5637 O O . LYS A 1 684 ? -36.576 3.428 42.776 1.00 86.12 684 LYS A O 1
ATOM 5642 N N . LYS A 1 685 ? -36.528 1.212 42.336 1.00 89.50 685 LYS A N 1
ATOM 5643 C CA . LYS A 1 685 ? -35.278 0.938 43.062 1.00 89.50 685 LYS A CA 1
ATOM 5644 C C . LYS A 1 685 ? -34.092 1.683 42.446 1.00 89.50 685 LYS A C 1
ATOM 5646 O O . LYS A 1 685 ? -33.347 2.313 43.185 1.00 89.50 685 LYS A O 1
ATOM 5651 N N . LEU A 1 686 ? -33.960 1.700 41.116 1.00 91.25 686 LEU A N 1
ATOM 5652 C CA . LEU A 1 686 ? -32.907 2.454 40.423 1.00 91.25 686 LEU A CA 1
ATOM 5653 C C . LEU A 1 686 ? -32.923 3.944 40.798 1.00 91.25 686 LEU A C 1
ATOM 5655 O O . LEU A 1 686 ? -31.870 4.520 41.054 1.00 91.25 686 LEU A O 1
ATOM 5659 N N . ASN A 1 687 ? -34.104 4.569 40.871 1.00 87.62 687 ASN A N 1
ATOM 5660 C CA . ASN A 1 687 ? -34.214 5.965 41.300 1.00 87.62 687 ASN A CA 1
ATOM 5661 C C . ASN A 1 687 ? -33.726 6.151 42.747 1.00 87.62 687 ASN A C 1
ATOM 5663 O O . ASN A 1 687 ? -32.930 7.047 43.009 1.00 87.62 687 ASN A O 1
ATOM 5667 N N . GLN A 1 688 ? -34.133 5.276 43.672 1.00 89.31 688 GLN A N 1
ATOM 5668 C CA . GLN A 1 688 ? -33.662 5.317 45.063 1.00 89.31 688 GLN A CA 1
ATOM 5669 C C . GLN A 1 688 ? -32.137 5.178 45.151 1.00 89.31 688 GLN A C 1
ATOM 5671 O O . GLN A 1 688 ? -31.489 6.001 45.793 1.00 89.31 688 GLN A O 1
ATOM 5676 N N . ILE A 1 689 ? -31.568 4.194 44.447 1.00 90.12 689 ILE A N 1
ATOM 5677 C CA . ILE A 1 689 ? -30.120 3.960 44.366 1.00 90.12 689 ILE A CA 1
ATOM 5678 C C . ILE A 1 689 ? -29.403 5.200 43.820 1.00 90.12 689 ILE A C 1
ATOM 5680 O O . ILE A 1 689 ? -28.403 5.637 44.386 1.00 90.12 689 ILE A O 1
ATOM 5684 N N . TYR A 1 690 ? -29.930 5.8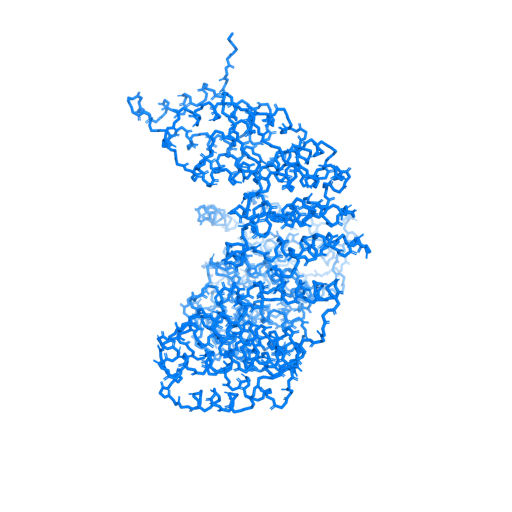15 42.759 1.00 88.81 690 TYR A N 1
ATOM 5685 C CA . TYR A 1 690 ? -29.362 7.039 42.206 1.00 88.81 690 TYR A CA 1
ATOM 5686 C C . TYR A 1 690 ? -29.383 8.202 43.206 1.00 88.81 690 TYR A C 1
ATOM 5688 O O . TYR A 1 690 ? -28.374 8.887 43.339 1.00 88.81 690 TYR A O 1
ATOM 5696 N N . GLN A 1 691 ? -30.492 8.438 43.923 1.00 87.75 691 GLN A N 1
ATOM 5697 C CA . GLN A 1 691 ? -30.559 9.543 44.892 1.00 87.75 691 GLN A CA 1
ATOM 5698 C C . GLN A 1 691 ? -29.514 9.392 46.003 1.00 87.75 691 GLN A C 1
ATOM 5700 O O . GLN A 1 691 ? -28.911 10.387 46.403 1.00 87.75 691 GLN A O 1
ATOM 5705 N N . THR A 1 692 ? -29.273 8.163 46.464 1.00 88.25 692 THR A N 1
ATOM 5706 C CA . THR A 1 692 ? -28.287 7.870 47.513 1.00 88.25 692 THR A CA 1
ATOM 5707 C C . THR A 1 692 ? -26.846 8.042 47.024 1.00 88.25 692 THR A C 1
ATOM 5709 O O . THR A 1 692 ? -26.006 8.533 47.771 1.00 88.25 692 THR A O 1
ATOM 5712 N N . ASN A 1 693 ? -26.559 7.704 45.762 1.00 87.06 693 ASN A N 1
ATOM 5713 C CA . ASN A 1 693 ? -25.192 7.657 45.218 1.00 87.06 693 ASN A CA 1
ATOM 5714 C C . ASN A 1 693 ? -24.857 8.805 44.249 1.00 87.06 693 ASN A C 1
ATOM 5716 O O . ASN A 1 693 ? -23.819 8.795 43.585 1.00 87.06 693 ASN A O 1
ATOM 5720 N N . LYS A 1 694 ? -25.728 9.815 44.154 1.00 86.12 694 LYS A N 1
ATOM 5721 C CA . LYS A 1 694 ? -25.612 10.916 43.191 1.00 86.12 694 LYS A CA 1
ATOM 5722 C C . LYS A 1 694 ? -24.260 11.634 43.253 1.00 86.12 694 LYS A C 1
ATOM 5724 O O . LYS A 1 694 ? -23.643 11.846 42.215 1.00 86.12 694 LYS A O 1
ATOM 5729 N N . GLN A 1 695 ? -23.802 11.991 44.454 1.00 82.94 695 GLN A N 1
ATOM 5730 C CA . GLN A 1 695 ? -22.543 12.725 44.635 1.00 82.94 695 GLN A CA 1
ATOM 5731 C C . GLN A 1 695 ? -21.329 11.904 44.183 1.00 82.94 695 GLN A C 1
ATOM 5733 O O . GLN A 1 695 ? -20.463 12.423 43.487 1.00 82.94 695 GLN A O 1
ATOM 5738 N N . GLN A 1 696 ? -21.298 10.607 44.499 1.00 83.25 696 GLN A N 1
ATOM 5739 C CA . GLN A 1 696 ? -20.208 9.714 44.095 1.00 83.25 696 GLN A CA 1
ATOM 5740 C C . GLN A 1 696 ? -20.143 9.541 42.571 1.00 83.25 696 GLN A C 1
ATOM 5742 O O . GLN A 1 696 ? -19.059 9.531 41.990 1.00 83.25 696 GLN A O 1
ATOM 5747 N N . LEU A 1 697 ? -21.300 9.461 41.904 1.00 81.81 697 LEU A N 1
ATOM 5748 C CA . LEU A 1 697 ? -21.368 9.444 40.442 1.00 81.81 697 LEU A CA 1
ATOM 5749 C C . LEU A 1 697 ? -20.833 10.754 39.841 1.00 81.81 697 LEU A C 1
ATOM 5751 O O . LEU A 1 697 ? -20.062 10.723 38.883 1.00 81.81 697 LEU A O 1
ATOM 5755 N N . GLU A 1 698 ? -21.195 11.904 40.412 1.00 76.81 698 GLU A N 1
ATOM 5756 C CA . GLU A 1 698 ? -20.707 13.219 39.973 1.00 76.81 698 GLU A CA 1
ATOM 5757 C C . GLU A 1 698 ? -19.178 13.353 40.145 1.00 76.81 698 GLU A C 1
ATOM 5759 O O . GLU A 1 698 ? -18.484 13.820 39.236 1.00 76.81 698 GLU A O 1
ATOM 5764 N N . GLU A 1 699 ? -18.621 12.873 41.259 1.00 78.19 699 GLU A N 1
ATOM 5765 C CA . GLU A 1 699 ? -17.174 12.847 41.513 1.00 78.19 699 GLU A CA 1
ATOM 5766 C C . GLU A 1 699 ? -16.420 11.915 40.555 1.00 78.19 699 GLU A C 1
ATOM 5768 O O . GLU A 1 699 ? -15.398 12.306 39.981 1.00 78.19 699 GLU A O 1
ATOM 5773 N N . PHE A 1 700 ? -16.946 10.712 40.317 1.00 76.81 700 PHE A N 1
ATOM 5774 C CA . PHE A 1 700 ? -16.381 9.744 39.375 1.00 76.81 700 PHE A CA 1
ATOM 5775 C C . PHE A 1 700 ? -16.260 10.323 37.959 1.00 76.81 700 PHE A C 1
ATOM 5777 O O . PHE A 1 700 ? -15.204 10.229 37.325 1.00 76.81 700 PHE A O 1
ATOM 5784 N N . LEU A 1 701 ? -17.307 10.998 37.478 1.00 70.19 701 LEU A N 1
ATOM 5785 C CA . LEU A 1 701 ? -17.328 11.624 36.152 1.00 70.19 701 LEU A CA 1
ATOM 5786 C C . LEU A 1 701 ? -16.324 12.778 36.036 1.00 70.19 701 LEU A C 1
ATOM 5788 O O . LEU A 1 701 ? -15.680 12.948 34.996 1.00 70.19 701 LEU A O 1
ATOM 5792 N N . ASN A 1 702 ? -16.163 13.564 37.101 1.00 66.19 702 ASN A N 1
ATOM 5793 C CA . ASN A 1 702 ? -15.196 14.659 37.148 1.00 66.19 702 ASN A CA 1
ATOM 5794 C C . ASN A 1 702 ? -13.744 14.156 37.177 1.00 66.19 702 ASN A C 1
ATOM 5796 O O . ASN A 1 702 ? -12.870 14.775 36.566 1.00 66.19 702 ASN A O 1
ATOM 5800 N N . ASN A 1 703 ? -13.488 13.011 37.812 1.00 65.75 703 ASN A N 1
ATOM 5801 C CA . ASN A 1 703 ? -12.167 12.382 37.833 1.00 65.75 703 ASN A CA 1
ATOM 5802 C C . ASN A 1 703 ? -11.812 11.702 36.499 1.00 65.75 703 ASN A C 1
ATOM 5804 O O . ASN A 1 703 ? -10.671 11.815 36.048 1.00 65.75 703 ASN A O 1
ATOM 5808 N N . CYS A 1 704 ? -12.782 11.098 35.804 1.00 59.47 704 CYS A N 1
ATOM 5809 C CA . CYS A 1 704 ? -12.577 10.538 34.459 1.00 59.47 704 CYS A CA 1
ATOM 5810 C C . CYS A 1 704 ? -12.243 11.616 33.407 1.00 59.47 704 CYS A C 1
ATOM 5812 O O . CYS A 1 704 ? -11.475 11.367 32.478 1.00 59.47 704 CYS A O 1
ATOM 5814 N N . LYS A 1 705 ? -12.760 12.845 33.567 1.00 48.94 705 LYS A N 1
ATOM 5815 C CA . LYS A 1 705 ? -12.399 14.000 32.716 1.00 48.94 705 LYS A CA 1
ATOM 5816 C C . LYS A 1 705 ? -10.958 14.484 32.906 1.00 48.94 705 LYS A C 1
ATOM 5818 O O . LYS A 1 705 ? -10.415 15.114 32.007 1.00 48.94 705 LYS A O 1
ATOM 5823 N N . ARG A 1 706 ? -10.349 14.245 34.073 1.00 32.84 706 ARG A N 1
ATOM 5824 C CA . ARG A 1 706 ? -8.983 14.705 34.397 1.00 32.84 706 ARG A CA 1
ATOM 5825 C C . ARG A 1 706 ? -7.890 13.761 33.896 1.00 32.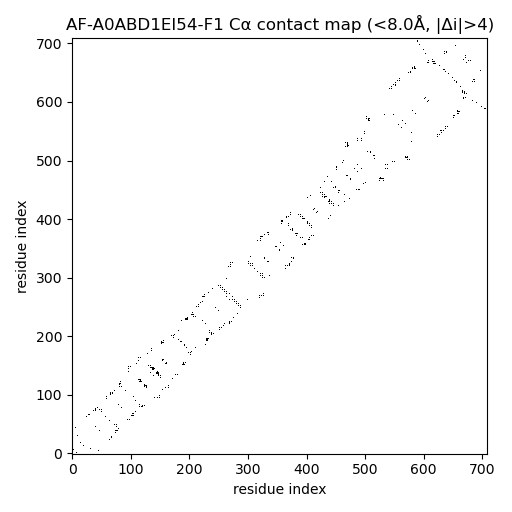84 706 ARG A C 1
ATOM 5827 O O . ARG A 1 706 ? -6.763 14.199 33.727 1.00 32.84 706 ARG A O 1
ATOM 5834 N N . THR A 1 707 ? -8.219 12.494 33.667 1.00 30.64 707 THR A N 1
ATOM 5835 C CA . THR A 1 707 ? -7.289 11.431 33.244 1.00 30.64 707 THR A CA 1
ATOM 5836 C C . THR A 1 707 ? -7.216 11.239 31.724 1.00 30.64 707 THR A C 1
ATOM 5838 O O . THR A 1 707 ? -6.419 10.441 31.252 1.00 30.64 707 THR A O 1
ATOM 5841 N N . THR A 1 708 ? -8.017 11.981 30.952 1.00 28.52 708 THR A N 1
ATOM 5842 C CA . THR A 1 708 ? -8.085 11.923 29.478 1.00 28.52 708 THR A CA 1
ATOM 5843 C C . THR A 1 708 ? -7.488 13.158 28.773 1.00 28.52 708 THR A C 1
ATOM 5845 O O . THR A 1 708 ? -7.776 13.377 27.596 1.00 28.52 708 THR A O 1
ATOM 5848 N N . ILE A 1 709 ? -6.664 13.961 29.471 1.00 24.02 709 ILE A N 1
ATOM 5849 C CA . ILE A 1 709 ? -5.917 15.118 28.919 1.00 24.02 709 ILE A CA 1
ATOM 5850 C C . ILE A 1 709 ? -4.449 14.760 28.710 1.00 24.02 709 ILE A C 1
ATOM 5852 O O . ILE A 1 709 ? -3.842 14.251 29.679 1.00 24.02 709 ILE A O 1
#

Nearest PDB structures (foldseek):
  5oqq-assembly2_B  TM=4.366E-01  e=2.731E-04  Saccharomyces cerevisiae S288C
  6x2v-assembly1_C  TM=2.532E-01  e=1.733E-02  Saccharomyces cerevisiae
  7wtu-assembly1_K  TM=2.122E-01  e=1.097E-02  Homo sapiens
  7sqc-assembly1_R1  TM=1.612E-01  e=1.332E-01  Chlamydomonas reinhardtii
  7sqc-assembly1_J3  TM=2.375E-01  e=3.388E+00  Chlamydomonas reinhardtii

Organism: Hypothenemus hampei (NCBI:txid57062)

Mean predicted aligned error: 13.92 Å

Foldseek 3Di:
DDPPVVVVQLVVQVVVVPDDPDPDVVSSLVSLLVVLVPPDLPDLVNLLVSLVVVLVVVLPDPDDDLVSLLSNLCSSQVPDELVSCVVCVVSLVLSLQSCVVVQSNNLSSLVSLQVNCLDPDPSSVVSLVVLVDLLQAWDDDPNDTHGSLSRQLSAPDPSHPVVSSLVSCLVVQDQVSLVSLLQVDDLVRLSSLVVNLSSLVRDQAQDQPSLLVVCLVCVLVLQQDPSSLSSLVSNLSNLVSDDDDDPVSLVSLVSNLVVLLVCLLVVNGDLNNVLSSVSSNVSSCVNNVHDDCPVSLLVSLASLLVVLVVCLVVVVCPLCSLSSNLSSCVNVLHDRDVVSVVVLLVLCVDPVSLVCCLPPVVSVLLSSLSNLLSVCVSPVVSVVVSVVSLLSQCPRPDVVSNLSSLVSVLVSCVPPPVDCVSSLVSLLVPCLDDDVVSVLSSLLSVLVCVLVVVDDDDLVSVLSNLLLCQPPVCVVVSLVSCVPGPLQRPQVVLLVNLLLNLLLQLVPQQDPVRHDDDPSRDDGGNPVLRSNLSSLVSHDPVSLLVSLLVLLVVLVCVLVVNGDDDPSVVSSVLSSLSSLCSVLVNNDLPDDLVLLVVLLVCLVVPLQDDDVVLVPVPPPVVCLVSLVSSLLSLLSSLVSCVVPPVPCNLSSLVSNSSNCVSCVSSSSCCVVPVVPCSVVVSSVVSSVSCVVCVVVNVVVSVVVVVVPD

Secondary structure (DSSP, 8-state):
----HHHHHHHHHHHTTT--SS--HHHHHHHHHHHIIIIITT-HHHHHHHHHHHHHHHHT-SS--HHHHHHHHHHHTSS--HHHHGGGHHHHHHHHHHTTT-HHHHHHHHHHHHHHHHSSSTTHHHHHHHHHHHHHS-EEETTEEE-THHHHHHHTSTTS-HHHHHHHHTTT--HHHHHHHHHT--TT-HHHHHHHHHHHTT------HHHHHHHHHHHHHHHT-TTHHHHHHHHHHHHHT-S---HHHHHHHHHHHHHHHHHHHTT-S-GGGHHHHHHHHHHHHHHHTPPP-HHHHHHHHHHHHHHHHHHHHTT---TTHHHHHHHHHHHHT-PPPHHHHHHHHHHHHSHHHHHHHHHT-HHHHHHHHHHHHHHHHH-GGGHHHHHHHHHHHHT-S-HHHHHHHHHHHHHHIIIII---HHHHHHHHHHHTSS-HHHHHHHHHHHHHHHHTTS----HHHHHHHHGGGG-TTTHHHHHHHIIIIIHHH-HHHHHHHHHHHHHHHHT----TTS-------SS--SSHHHHHHHHHHHS-HHHHHHHHHHHHHHHHHHHTT-SPP-HHHHHHHHHHHHHHHHHTT--SS---THHHHHHHHHIIIIISS--GGGTT--S-GGGHHHHHHHHHHHHHHHHHHHHH-GGGHHHHHHHHHHHHHHTHHHHHHHHHTS--GGGHHHHHHHHHHHHHHHHHHHHHHHHHHHS--

pLDDT: mean 83.01, std 13.42, range [24.02, 96.94]